Protein AF-0000000080633626 (afdb_homodimer)

Secondary structure (DSSP, 8-state):
--SSHHHHHHHHHHHHHHHHHHHTSS-TTPBPPPHHHHHHHHT--HHHHHHHHHHHHHTTSEEEETTTEEEE--------EEEEGGGHHHHHHHHHHHSEEEEEEEEEEPPPHHHHHHHTPPTT--EEEEEEEEEETTEEEEEEEEEEEHHHHTTS-HHHHTTS-HHHHHHHTTPPP-EEEEEEEEEE--HHHHHHTT--TT-EEEEEEEEEE-TTS-EEEEEEEEE-TTTEEEEEEEEEESSTT--EEEE-------------/--SSHHHHHHHHHHHHHHHHHHHTSS-TTPBPPPHHHHHHHHT--HHHHHHHHHHHHHTTSEEEETTTEEEE--------EEEEGGGHHHHHHHHHHHSEEEEEEEEEEPPPHHHHHHHTPPTT--EEEEEEEEEETTEEEEEEEEEEEHHHHTTS-HHHHTTS-HHHHHHHTTPPP-EEEEEEEEEE--HHHHHHTT--TT-EEEEEEEEEE-TTS-EEEEEEEEE-TTTEEEEEEEEEESSTT--EEEE-------------

Sequence (528 aa):
MKSSVEPLKARRIYLLLRDRIVAGDLPPGGRLPGEPALAAEHAVSRVTVRRALDLLEKEGLVQRKAGSGTFVHDSRAVRPIVADLSNVLSHLIDMGRSTDVKLLSFGYVAPPEAIAESLGLKPGERVQRSVRVRLIDGEPFSYLTTHVPEWLGLTYSEAELAARPLLELIERSGVKTERATQAINATLAGPEPAAALDLEIGSPLLTLTRIVHDPSGRGVEHLHALYRPDRYSFHMDLVRIGDDGERRWSPALGRPRVPSKKGRMKSSVEPLKARRIYLLLRDRIVAGDLPPGGRLPGEPALAAEHAVSRVTVRRALDLLEKEGLVQRKAGSGTFVHDSRAVRPIVADLSNVLSHLIDMGRSTDVKLLSFGYVAPPEAIAESLGLKPGERVQRSVRVRLIDGEPFSYLTTHVPEWLGLTYSEAELAARPLLELIERSGVKTERATQAINATLAGPEPAAALDLEIGSPLLTLTRIVHDPSGRGVEHLHALYRPDRYSFHMDLVRIGDDGERRWSPALGRPRVPSKKGR

Structure (mmCIF, N/CA/C/O backbone):
data_AF-0000000080633626-model_v1
#
loop_
_entity.id
_entity.type
_entity.pdbx_description
1 polymer 'Transcriptional regulator, GntR HTH family'
#
loop_
_atom_site.group_PDB
_atom_site.id
_atom_site.type_symbol
_atom_site.label_atom_id
_atom_site.label_alt_id
_atom_site.label_comp_id
_atom_site.label_asym_id
_atom_site.label_entity_id
_atom_site.label_seq_id
_atom_site.pdbx_PDB_ins_code
_atom_site.Cartn_x
_atom_site.Cartn_y
_atom_site.Cartn_z
_atom_site.occupancy
_atom_site.B_iso_or_equiv
_atom_site.auth_seq_id
_atom_site.auth_comp_id
_atom_site.auth_asym_id
_atom_site.auth_atom_id
_atom_site.pdbx_PDB_model_num
ATOM 1 N N . MET A 1 1 ? 39.344 -0.786 -2.115 1 27.62 1 MET A N 1
ATOM 2 C CA . MET A 1 1 ? 38.469 0.26 -2.645 1 27.62 1 MET A CA 1
ATOM 3 C C . MET A 1 1 ? 37.094 -0.304 -3 1 27.62 1 MET A C 1
ATOM 5 O O . MET A 1 1 ? 36.219 0.438 -3.416 1 27.62 1 MET A O 1
ATOM 9 N N . LYS A 1 2 ? 37 -1.654 -3.441 1 35.19 2 LYS A N 1
ATOM 10 C CA . LYS A 1 2 ? 36.156 -2.779 -3.82 1 35.19 2 LYS A CA 1
ATOM 11 C C . LYS A 1 2 ? 35.188 -3.16 -2.688 1 35.19 2 LYS A C 1
ATOM 13 O O . LYS A 1 2 ? 34.312 -4.004 -2.863 1 35.19 2 LYS A O 1
ATOM 18 N N . SER A 1 3 ? 35.438 -2.934 -1.514 1 41.06 3 SER A N 1
ATOM 19 C CA . SER A 1 3 ? 34.969 -3.371 -0.207 1 41.06 3 SER A CA 1
ATOM 20 C C . SER A 1 3 ? 33.656 -2.66 0.175 1 41.06 3 SER A C 1
ATOM 22 O O . SER A 1 3 ? 32.875 -3.189 0.95 1 41.06 3 SER A O 1
ATOM 24 N N . SER A 1 4 ? 33.531 -1.368 -0.207 1 44.03 4 SER A N 1
ATOM 25 C CA . SER A 1 4 ? 32.5 -0.453 0.315 1 44.03 4 SER A CA 1
ATOM 26 C C . SER A 1 4 ? 31.156 -0.707 -0.326 1 44.03 4 SER A C 1
ATOM 28 O O . SER A 1 4 ? 30.125 -0.27 0.194 1 44.03 4 SER A O 1
ATOM 30 N N . VAL A 1 5 ? 31.188 -1.24 -1.632 1 48.56 5 VAL A N 1
ATOM 31 C CA . VAL A 1 5 ? 29.984 -1.503 -2.412 1 48.56 5 VAL A CA 1
ATOM 32 C C . VAL A 1 5 ? 29.234 -2.695 -1.82 1 48.56 5 VAL A C 1
ATOM 34 O O . VAL A 1 5 ? 28.016 -2.779 -1.925 1 48.56 5 VAL A O 1
ATOM 37 N N . GLU A 1 6 ? 29.984 -3.516 -1.133 1 53.25 6 GLU A N 1
ATOM 38 C CA . GLU A 1 6 ? 29.484 -4.793 -0.644 1 53.25 6 GLU A CA 1
ATOM 39 C C . GLU A 1 6 ? 28.5 -4.594 0.498 1 53.25 6 GLU A C 1
ATOM 41 O O . GLU A 1 6 ? 27.438 -5.238 0.533 1 53.25 6 GLU A O 1
ATOM 46 N N . PRO A 1 7 ? 28.781 -3.611 1.333 1 56 7 PRO A N 1
ATOM 47 C CA . PRO A 1 7 ? 27.844 -3.471 2.453 1 56 7 PRO A CA 1
ATOM 48 C C . PRO A 1 7 ? 26.469 -2.982 2.014 1 56 7 PRO A C 1
ATOM 50 O O . PRO A 1 7 ? 25.453 -3.408 2.57 1 56 7 PRO A O 1
ATOM 53 N N . LEU A 1 8 ? 26.453 -2.207 0.925 1 61.12 8 LEU A N 1
ATOM 54 C CA . LEU A 1 8 ? 25.172 -1.662 0.507 1 61.12 8 LEU A CA 1
ATOM 55 C C . LEU A 1 8 ? 24.328 -2.729 -0.188 1 61.12 8 LEU A C 1
ATOM 57 O O . LEU A 1 8 ? 23.125 -2.809 0.029 1 61.12 8 LEU A O 1
ATOM 61 N N . LYS A 1 9 ? 25.062 -3.389 -1.085 1 75 9 LYS A N 1
ATOM 62 C CA . LYS A 1 9 ? 24.344 -4.504 -1.695 1 75 9 LYS A CA 1
ATOM 63 C C . LYS A 1 9 ? 23.828 -5.477 -0.635 1 75 9 LYS A C 1
ATOM 65 O O . LYS A 1 9 ? 22.703 -5.984 -0.742 1 75 9 LYS A O 1
ATOM 70 N N . ALA A 1 10 ? 24.609 -5.531 0.362 1 80.56 10 ALA A N 1
ATOM 71 C CA . ALA A 1 10 ? 24.219 -6.418 1.453 1 80.56 10 ALA A CA 1
ATOM 72 C C . ALA A 1 10 ? 22.984 -5.883 2.168 1 80.56 10 ALA A C 1
ATOM 74 O O . ALA A 1 10 ? 22.078 -6.648 2.506 1 80.56 10 ALA A O 1
ATOM 75 N N . ARG A 1 11 ? 23.031 -4.625 2.311 1 77.94 11 ARG A N 1
ATOM 76 C CA . ARG A 1 11 ? 21.891 -4.023 3.002 1 77.94 11 ARG A CA 1
ATOM 77 C C . ARG A 1 11 ? 20.609 -4.152 2.174 1 77.94 11 ARG A C 1
ATOM 79 O O . ARG A 1 11 ? 19.531 -4.395 2.721 1 77.94 11 ARG A O 1
ATOM 86 N N . ARG A 1 12 ? 20.797 -3.953 0.925 1 79.25 12 ARG A N 1
ATOM 87 C CA . ARG A 1 12 ? 19.656 -4.137 0.045 1 79.25 12 ARG A CA 1
ATOM 88 C C . ARG A 1 12 ? 19.109 -5.559 0.144 1 79.25 12 ARG A C 1
ATOM 90 O O . ARG A 1 12 ? 17.891 -5.762 0.269 1 79.25 12 ARG A O 1
ATOM 97 N N . ILE A 1 13 ? 19.953 -6.449 0.025 1 84.75 13 ILE A N 1
ATOM 98 C CA . ILE A 1 13 ? 19.547 -7.848 0.134 1 84.75 13 ILE A CA 1
ATOM 99 C C . ILE A 1 13 ? 18.938 -8.102 1.51 1 84.75 13 ILE A C 1
ATOM 101 O O . ILE A 1 13 ? 17.938 -8.805 1.627 1 84.75 13 ILE A O 1
ATOM 105 N N . TYR A 1 14 ? 19.594 -7.477 2.463 1 86.06 14 TYR A N 1
ATOM 106 C CA . TYR A 1 14 ? 19.062 -7.578 3.816 1 86.06 14 TYR A CA 1
ATOM 107 C C . TYR A 1 14 ? 17.609 -7.094 3.873 1 86.06 14 TYR A C 1
ATOM 109 O O . TYR A 1 14 ? 16.734 -7.801 4.371 1 86.06 14 TYR A O 1
ATOM 117 N N . LEU A 1 15 ? 17.406 -5.918 3.291 1 78.19 15 LEU A N 1
ATOM 118 C CA . LEU A 1 15 ? 16.062 -5.34 3.328 1 78.19 15 LEU A CA 1
ATOM 119 C C . LEU A 1 15 ? 15.078 -6.207 2.557 1 78.19 15 LEU A C 1
ATOM 121 O O . LEU A 1 15 ? 13.945 -6.402 2.994 1 78.19 15 LEU A O 1
ATOM 125 N N . LEU A 1 16 ? 15.508 -6.695 1.527 1 85.19 16 LEU A N 1
ATOM 126 C CA . LEU A 1 16 ? 14.648 -7.531 0.695 1 85.19 16 LEU A CA 1
ATOM 127 C C . LEU A 1 16 ? 14.273 -8.82 1.422 1 85.19 16 LEU A C 1
ATOM 129 O O . LEU A 1 16 ? 13.094 -9.188 1.471 1 85.19 16 LEU A O 1
ATOM 133 N N . LEU A 1 17 ? 15.195 -9.469 1.961 1 85.62 17 LEU A N 1
ATOM 134 C CA . LEU A 1 17 ? 14.945 -10.727 2.654 1 85.62 17 LEU A CA 1
ATOM 135 C C . LEU A 1 17 ? 14.133 -10.492 3.926 1 85.62 17 LEU A C 1
ATOM 137 O O . LEU A 1 17 ? 13.242 -11.273 4.25 1 85.62 17 LEU A O 1
ATOM 141 N N . ARG A 1 18 ? 14.484 -9.43 4.598 1 78.62 18 ARG A N 1
ATOM 142 C CA . ARG A 1 18 ? 13.711 -9.062 5.785 1 78.62 18 ARG A CA 1
ATOM 143 C C . ARG A 1 18 ? 12.242 -8.875 5.445 1 78.62 18 ARG A C 1
ATOM 145 O O . ARG A 1 18 ? 11.367 -9.391 6.145 1 78.62 18 ARG A O 1
ATOM 152 N N . ASP A 1 19 ? 12.07 -8.164 4.453 1 78.62 19 ASP A N 1
ATOM 153 C CA . ASP A 1 19 ? 10.711 -7.891 3.996 1 78.62 19 ASP A CA 1
ATOM 154 C C . ASP A 1 19 ? 9.961 -9.188 3.695 1 78.62 19 ASP A C 1
ATOM 156 O O . ASP A 1 19 ? 8.812 -9.359 4.105 1 78.62 19 ASP A O 1
ATOM 160 N N . ARG A 1 20 ? 10.586 -10.094 3.07 1 79 20 ARG A N 1
ATOM 161 C CA . ARG A 1 20 ? 9.969 -11.367 2.721 1 79 20 ARG A CA 1
ATOM 162 C C . ARG A 1 20 ? 9.672 -12.195 3.967 1 79 20 ARG A C 1
ATOM 164 O O . ARG A 1 20 ? 8.664 -12.898 4.023 1 79 20 ARG A O 1
ATOM 171 N N . ILE A 1 21 ? 10.461 -12.086 4.902 1 76.5 21 ILE A N 1
ATOM 172 C CA . ILE A 1 21 ? 10.273 -12.812 6.152 1 76.5 21 ILE A CA 1
ATOM 173 C C . ILE A 1 21 ? 9.102 -12.219 6.926 1 76.5 21 ILE A C 1
ATOM 175 O O . ILE A 1 21 ? 8.195 -12.945 7.348 1 76.5 21 ILE A O 1
ATOM 179 N N . VAL A 1 22 ? 9.125 -10.914 6.973 1 67.75 22 VAL A N 1
ATOM 180 C CA . VAL A 1 22 ? 8.125 -10.242 7.797 1 67.75 22 VAL A CA 1
ATOM 181 C C . VAL A 1 22 ? 6.758 -10.312 7.121 1 67.75 22 VAL A C 1
ATOM 183 O O . VAL A 1 22 ? 5.73 -10.438 7.793 1 67.75 22 VAL A O 1
ATOM 186 N N . ALA A 1 23 ? 6.836 -10.383 5.805 1 62.31 23 ALA A N 1
ATOM 187 C CA . ALA A 1 23 ? 5.602 -10.484 5.031 1 62.31 23 ALA A CA 1
ATOM 188 C C . ALA A 1 23 ? 5.078 -11.922 5.027 1 62.31 23 ALA A C 1
ATOM 190 O O . ALA A 1 23 ? 3.943 -12.172 4.613 1 62.31 23 ALA A O 1
ATOM 191 N N . GLY A 1 24 ? 5.871 -12.844 5.438 1 64.5 24 GLY A N 1
ATOM 192 C CA . GLY A 1 24 ? 5.457 -14.234 5.523 1 64.5 24 GLY A CA 1
ATOM 193 C C . GLY A 1 24 ? 5.789 -15.031 4.281 1 64.5 24 GLY A C 1
ATOM 194 O O . GLY A 1 24 ? 5.488 -16.234 4.203 1 64.5 24 GLY A O 1
ATOM 195 N N . ASP A 1 25 ? 6.348 -14.438 3.297 1 67.12 25 ASP A N 1
ATOM 196 C CA . ASP A 1 25 ? 6.75 -15.148 2.088 1 67.12 25 ASP A CA 1
ATOM 197 C C . ASP A 1 25 ? 7.785 -16.219 2.404 1 67.12 25 ASP A C 1
ATOM 199 O O . ASP A 1 25 ? 7.852 -17.25 1.724 1 67.12 25 ASP A O 1
ATOM 203 N N . LEU A 1 26 ? 8.609 -15.938 3.328 1 77 26 LEU A N 1
ATOM 204 C CA . LEU A 1 26 ? 9.531 -16.891 3.922 1 77 26 LEU A CA 1
ATOM 205 C C . LEU A 1 26 ? 9.07 -17.297 5.32 1 77 26 LEU A C 1
ATOM 207 O O . LEU A 1 26 ? 9.289 -16.562 6.285 1 77 26 LEU A O 1
ATOM 211 N N . PRO A 1 27 ? 8.367 -18.406 5.395 1 74.88 27 PRO A N 1
ATOM 212 C CA . PRO A 1 27 ? 7.695 -18.75 6.648 1 74.88 27 PRO A CA 1
ATOM 213 C C . PRO A 1 27 ? 8.672 -19.078 7.773 1 74.88 27 PRO A C 1
ATOM 215 O O . PRO A 1 27 ? 9.797 -19.5 7.508 1 74.88 27 PRO A O 1
ATOM 218 N N . PRO A 1 28 ? 8.094 -18.859 8.992 1 76.12 28 PRO A N 1
ATOM 219 C CA . PRO A 1 28 ? 8.914 -19.281 10.125 1 76.12 28 PRO A CA 1
ATOM 220 C C . PRO A 1 28 ? 9.352 -20.75 10.023 1 76.12 28 PRO A C 1
ATOM 222 O O . PRO A 1 28 ? 8.57 -21.594 9.594 1 76.12 28 PRO A O 1
ATOM 225 N N . GLY A 1 29 ? 10.594 -20.906 10.352 1 80.81 29 GLY A N 1
ATOM 226 C CA . GLY A 1 29 ? 11.141 -22.25 10.289 1 80.81 29 GLY A CA 1
ATOM 227 C C . GLY A 1 29 ? 11.578 -22.656 8.891 1 80.81 29 GLY A C 1
ATOM 228 O O . GLY A 1 29 ? 12.258 -23.672 8.719 1 80.81 29 GLY A O 1
ATOM 229 N N . GLY A 1 30 ? 11.195 -21.875 7.941 1 84.81 30 GLY A N 1
ATOM 230 C CA . GLY A 1 30 ? 11.547 -22.188 6.566 1 84.81 30 GLY A CA 1
ATOM 231 C C . GLY A 1 30 ? 13.023 -22 6.27 1 84.81 30 GLY A C 1
ATOM 232 O O . GLY A 1 30 ? 13.672 -21.125 6.852 1 84.81 30 GLY A O 1
ATOM 233 N N . ARG A 1 31 ? 13.539 -22.875 5.348 1 89.25 31 ARG A N 1
ATOM 234 C CA . ARG A 1 31 ? 14.938 -22.781 4.926 1 89.25 31 ARG A CA 1
ATOM 235 C C . ARG A 1 31 ? 15.094 -21.766 3.801 1 89.25 31 ARG A C 1
ATOM 237 O O . ARG A 1 31 ? 14.359 -21.797 2.814 1 89.25 31 ARG A O 1
ATOM 244 N N . LEU A 1 32 ? 15.984 -20.812 4.008 1 90.75 32 LEU A N 1
ATOM 245 C CA . LEU A 1 32 ? 16.328 -19.906 2.924 1 90.75 32 LEU A CA 1
ATOM 246 C C . LEU A 1 32 ? 17.156 -20.609 1.854 1 90.75 32 LEU A C 1
ATOM 248 O O . LEU A 1 32 ? 17.859 -21.562 2.148 1 90.75 32 LEU A O 1
ATOM 252 N N . PRO A 1 33 ? 17.078 -20.109 0.633 1 87.88 33 PRO A N 1
ATOM 253 C CA . PRO A 1 33 ? 18.062 -20.578 -0.347 1 87.88 33 PRO A CA 1
ATOM 254 C C . PRO A 1 33 ? 19.5 -20.391 0.126 1 87.88 33 PRO A C 1
ATOM 256 O O . PRO A 1 33 ? 19.797 -19.484 0.908 1 87.88 33 PRO A O 1
ATOM 259 N N . GLY A 1 34 ? 20.375 -21.344 -0.314 1 90.06 34 GLY A N 1
ATOM 260 C CA . GLY A 1 34 ? 21.766 -21.234 0.07 1 90.06 34 GLY A CA 1
ATOM 261 C C . GLY A 1 34 ? 22.438 -19.969 -0.425 1 90.06 34 GLY A C 1
ATOM 262 O O . GLY A 1 34 ? 21.891 -19.281 -1.299 1 90.06 34 GLY A O 1
ATOM 263 N N . GLU A 1 35 ? 23.547 -19.625 0.188 1 90.69 35 GLU A N 1
ATOM 264 C CA . GLU A 1 35 ? 24.266 -18.406 -0.144 1 90.69 35 GLU A CA 1
ATOM 265 C C . GLU A 1 35 ? 24.562 -18.328 -1.638 1 90.69 35 GLU A C 1
ATOM 267 O O . GLU A 1 35 ? 24.375 -17.281 -2.266 1 90.69 35 GLU A O 1
ATOM 272 N N . PRO A 1 36 ? 24.969 -19.469 -2.246 1 89.5 36 PRO A N 1
ATOM 273 C CA . PRO A 1 36 ? 25.234 -19.391 -3.686 1 89.5 36 PRO A CA 1
ATOM 274 C C . PRO A 1 36 ? 23.969 -19.078 -4.496 1 89.5 36 PRO A C 1
ATOM 276 O O . PRO A 1 36 ? 24.031 -18.328 -5.461 1 89.5 36 PRO A O 1
ATOM 279 N N . ALA A 1 37 ? 22.938 -19.672 -4.109 1 91.38 37 ALA A N 1
ATOM 280 C CA . ALA A 1 37 ? 21.672 -19.453 -4.816 1 91.38 37 ALA A CA 1
ATOM 281 C C . ALA A 1 37 ? 21.203 -18 -4.664 1 91.38 37 ALA A C 1
ATOM 283 O O . ALA A 1 37 ? 20.781 -17.375 -5.633 1 91.38 37 ALA A O 1
ATOM 284 N N . LEU A 1 38 ? 21.266 -17.422 -3.504 1 90.5 38 LEU A N 1
ATOM 285 C CA . LEU A 1 38 ? 20.891 -16.047 -3.244 1 90.5 38 LEU A CA 1
ATOM 286 C C . LEU A 1 38 ? 21.781 -15.078 -4.016 1 90.5 38 LEU A C 1
ATOM 288 O O . LEU A 1 38 ? 21.312 -14.062 -4.527 1 90.5 38 LEU A O 1
ATOM 292 N N . ALA A 1 39 ? 23.062 -15.438 -4.016 1 90.44 39 ALA A N 1
ATOM 293 C CA . ALA A 1 39 ? 24.016 -14.609 -4.75 1 90.44 39 ALA A CA 1
ATOM 294 C C . ALA A 1 39 ? 23.656 -14.547 -6.234 1 90.44 39 ALA A C 1
ATOM 296 O O . ALA A 1 39 ? 23.656 -13.469 -6.836 1 90.44 39 ALA A O 1
ATOM 297 N N . ALA A 1 40 ? 23.328 -15.688 -6.719 1 89.31 40 ALA A N 1
ATOM 298 C CA . ALA A 1 40 ? 22.938 -15.758 -8.125 1 89.31 40 ALA A CA 1
ATOM 299 C C . ALA A 1 40 ? 21.641 -15.008 -8.383 1 89.31 40 ALA A C 1
ATOM 301 O O . ALA A 1 40 ? 21.531 -14.242 -9.344 1 89.31 40 ALA A O 1
ATOM 302 N N . GLU A 1 41 ? 20.719 -15.203 -7.523 1 86.62 41 GLU A N 1
ATOM 303 C CA . GLU A 1 41 ? 19.406 -14.609 -7.652 1 86.62 41 GLU A CA 1
ATOM 304 C C . GLU A 1 41 ? 19.469 -13.086 -7.656 1 86.62 41 GLU A C 1
ATOM 306 O O . GLU A 1 41 ? 18.734 -12.422 -8.375 1 86.62 41 GLU A O 1
ATOM 311 N N . HIS A 1 42 ? 20.391 -12.562 -6.891 1 86.19 42 HIS A N 1
ATOM 312 C CA . HIS A 1 42 ? 20.438 -11.117 -6.691 1 86.19 42 HIS A CA 1
ATOM 313 C C . HIS A 1 42 ? 21.641 -10.5 -7.395 1 86.19 42 HIS A C 1
ATOM 315 O O . HIS A 1 42 ? 21.922 -9.312 -7.223 1 86.19 42 HIS A O 1
ATOM 321 N N . ALA A 1 43 ? 22.359 -11.312 -8.086 1 83.31 43 ALA A N 1
ATOM 322 C CA . ALA A 1 43 ? 23.516 -10.883 -8.859 1 83.31 43 ALA A CA 1
ATOM 323 C C . ALA A 1 43 ? 24.516 -10.141 -7.977 1 83.31 43 ALA A C 1
ATOM 325 O O . ALA A 1 43 ? 24.969 -9.047 -8.32 1 83.31 43 ALA A O 1
ATOM 326 N N . VAL A 1 44 ? 24.828 -10.766 -6.863 1 86.5 44 VAL A N 1
ATOM 327 C CA . VAL A 1 44 ? 25.828 -10.227 -5.949 1 86.5 44 VAL A CA 1
ATOM 328 C C . VAL A 1 44 ? 26.781 -11.328 -5.523 1 86.5 44 VAL A C 1
ATOM 330 O O . VAL A 1 44 ? 26.609 -12.492 -5.883 1 86.5 44 VAL A O 1
ATOM 333 N N . SER A 1 45 ? 27.812 -10.938 -4.836 1 87.62 45 SER A N 1
ATOM 334 C CA . SER A 1 45 ? 28.797 -11.906 -4.367 1 87.62 45 SER A CA 1
ATOM 335 C C . SER A 1 45 ? 28.297 -12.664 -3.146 1 87.62 45 SER A C 1
ATOM 337 O O . SER A 1 45 ? 27.391 -12.203 -2.453 1 87.62 45 SER A O 1
ATOM 339 N N . ARG A 1 46 ? 28.859 -13.844 -2.949 1 90.06 46 ARG A N 1
ATOM 340 C CA . ARG A 1 46 ? 28.531 -14.625 -1.757 1 90.06 46 ARG A CA 1
ATOM 341 C C . ARG A 1 46 ? 28.859 -13.844 -0.489 1 90.06 46 ARG A C 1
ATOM 343 O O . ARG A 1 46 ? 28.172 -13.961 0.518 1 90.06 46 ARG A O 1
ATOM 350 N N . VAL A 1 47 ? 29.859 -13.07 -0.534 1 89.06 47 VAL A N 1
ATOM 351 C CA . VAL A 1 47 ? 30.25 -12.258 0.614 1 89.06 47 VAL A CA 1
ATOM 352 C C . VAL A 1 47 ? 29.156 -11.25 0.928 1 89.06 47 VAL A C 1
ATOM 354 O O . VAL A 1 47 ? 28.812 -11.023 2.096 1 89.06 47 VAL A O 1
ATOM 357 N N . THR A 1 48 ? 28.594 -10.672 -0.087 1 87.12 48 THR A N 1
ATOM 358 C CA . THR A 1 48 ? 27.5 -9.719 0.056 1 87.12 48 THR A CA 1
ATOM 359 C C . THR A 1 48 ? 26.281 -10.383 0.687 1 87.12 48 THR A C 1
ATOM 361 O O . THR A 1 48 ? 25.672 -9.828 1.597 1 87.12 48 THR A O 1
ATOM 364 N N . VAL A 1 49 ? 25.984 -11.555 0.179 1 91.38 49 VAL A N 1
ATOM 365 C CA . VAL A 1 49 ? 24.859 -12.305 0.728 1 91.38 49 VAL A CA 1
ATOM 366 C C . VAL A 1 49 ? 25.141 -12.641 2.193 1 91.38 49 VAL A C 1
ATOM 368 O O . VAL A 1 49 ? 24.25 -12.492 3.043 1 91.38 49 VAL A O 1
ATOM 371 N N . ARG A 1 50 ? 26.328 -13.078 2.49 1 89.94 50 ARG A N 1
ATOM 372 C CA . ARG A 1 50 ? 26.688 -13.445 3.854 1 89.94 50 ARG A CA 1
ATOM 373 C C . ARG A 1 50 ? 26.531 -12.258 4.805 1 89.94 50 ARG A C 1
ATOM 375 O O . ARG A 1 50 ? 26.016 -12.414 5.914 1 89.94 50 ARG A O 1
ATOM 382 N N . ARG A 1 51 ? 26.891 -11.156 4.359 1 89 51 ARG A N 1
ATOM 383 C CA . ARG A 1 51 ? 26.75 -9.953 5.176 1 89 51 ARG A CA 1
ATOM 384 C C . ARG A 1 51 ? 25.266 -9.641 5.43 1 89 51 ARG A C 1
ATOM 386 O O . ARG A 1 51 ? 24.906 -9.242 6.535 1 89 51 ARG A O 1
ATOM 393 N N . ALA A 1 52 ? 24.516 -9.781 4.422 1 90.5 52 ALA A N 1
ATOM 394 C CA . ALA A 1 52 ? 23.078 -9.586 4.578 1 90.5 52 ALA A CA 1
ATOM 395 C C . ALA A 1 52 ? 22.484 -10.57 5.59 1 90.5 52 ALA A C 1
ATOM 397 O O . ALA A 1 52 ? 21.672 -10.188 6.438 1 90.5 52 ALA A O 1
ATOM 398 N N . LEU A 1 53 ? 22.922 -11.781 5.477 1 91.44 53 LEU A N 1
ATOM 399 C CA . LEU A 1 53 ? 22.422 -12.812 6.379 1 91.44 53 LEU A CA 1
ATOM 400 C C . LEU A 1 53 ? 22.891 -12.562 7.805 1 91.44 53 LEU A C 1
ATOM 402 O O . LEU A 1 53 ? 22.172 -12.852 8.766 1 91.44 53 LEU A O 1
ATOM 406 N N . ASP A 1 54 ? 24.047 -11.977 7.914 1 89.62 54 ASP A N 1
ATOM 407 C CA . ASP A 1 54 ? 24.547 -11.586 9.227 1 89.62 54 ASP A CA 1
ATOM 408 C C . ASP A 1 54 ? 23.641 -10.547 9.875 1 89.62 54 ASP A C 1
ATOM 410 O O . ASP A 1 54 ? 23.328 -10.641 11.07 1 89.62 54 ASP A O 1
ATOM 414 N N . LEU A 1 55 ? 23.312 -9.656 9.07 1 86.25 55 LEU A N 1
ATOM 415 C CA . LEU A 1 55 ? 22.422 -8.609 9.578 1 86.25 55 LEU A CA 1
ATOM 416 C C . LEU A 1 55 ? 21.094 -9.195 10.016 1 86.25 55 LEU A C 1
ATOM 418 O O . LEU A 1 55 ? 20.562 -8.836 11.07 1 86.25 55 LEU A O 1
ATOM 422 N N . LEU A 1 56 ? 20.547 -10.109 9.219 1 88.69 56 LEU A N 1
ATOM 423 C CA . LEU A 1 56 ? 19.281 -10.773 9.547 1 88.69 56 LEU A CA 1
ATOM 424 C C . LEU A 1 56 ? 19.422 -11.578 10.836 1 88.69 56 LEU A C 1
ATOM 426 O O . LEU A 1 56 ? 18.5 -11.602 11.656 1 88.69 56 LEU A O 1
ATOM 430 N N . GLU A 1 57 ? 20.547 -12.188 10.969 1 88.19 57 GLU A N 1
ATOM 431 C CA . GLU A 1 57 ? 20.781 -13 12.164 1 88.19 57 GLU A CA 1
ATOM 432 C C . GLU A 1 57 ? 20.922 -12.125 13.406 1 88.19 57 GLU A C 1
ATOM 434 O O . GLU A 1 57 ? 20.391 -12.453 14.469 1 88.19 57 GLU A O 1
ATOM 439 N N . LYS A 1 58 ? 21.562 -11.086 13.234 1 83 58 LYS A N 1
ATOM 440 C CA . LYS A 1 58 ? 21.734 -10.141 14.336 1 83 58 LYS A CA 1
ATOM 441 C C . LYS A 1 58 ? 20.375 -9.617 14.812 1 83 58 LYS A C 1
ATOM 443 O O . LYS A 1 58 ? 20.188 -9.375 16.016 1 83 58 LYS A O 1
ATOM 448 N N . GLU A 1 59 ? 19.547 -9.5 13.898 1 80.56 59 GLU A N 1
ATOM 449 C CA . GLU A 1 59 ? 18.219 -9.008 14.242 1 80.56 59 GLU A CA 1
ATOM 450 C C . GLU A 1 59 ? 17.328 -10.141 14.766 1 80.56 59 GLU A C 1
ATOM 452 O O . GLU A 1 59 ? 16.172 -9.914 15.125 1 80.56 59 GLU A O 1
ATOM 457 N N . GLY A 1 60 ? 17.812 -11.289 14.688 1 80.06 60 GLY A N 1
ATOM 458 C CA . GLY A 1 60 ? 17.094 -12.438 15.203 1 80.06 60 GLY A CA 1
ATOM 459 C C . GLY A 1 60 ? 16.047 -12.969 14.227 1 80.06 60 GLY A C 1
ATOM 460 O O . GLY A 1 60 ? 15.102 -13.641 14.633 1 80.06 60 GLY A O 1
ATOM 461 N N . LEU A 1 61 ? 16.172 -12.648 12.969 1 83.94 61 LEU A N 1
ATOM 462 C CA . LEU A 1 61 ? 15.172 -13.055 11.992 1 83.94 61 LEU A CA 1
ATOM 463 C C . LEU A 1 61 ? 15.516 -14.406 11.391 1 83.94 61 LEU A C 1
ATOM 465 O O . LEU A 1 61 ? 14.625 -15.125 10.922 1 83.94 61 LEU A O 1
ATOM 469 N N . VAL A 1 62 ? 16.844 -14.695 11.375 1 90.75 62 VAL A N 1
ATOM 470 C CA . VAL A 1 62 ? 17.25 -15.992 10.844 1 90.75 62 VAL A CA 1
ATOM 471 C C . VAL A 1 62 ? 18.281 -16.625 11.766 1 90.75 62 VAL A C 1
ATOM 473 O O . VAL A 1 62 ? 18.844 -15.961 12.633 1 90.75 62 VAL A O 1
ATOM 476 N N . GLN A 1 63 ? 18.391 -17.922 11.648 1 89.5 63 GLN A N 1
ATOM 477 C CA . GLN A 1 63 ? 19.438 -18.688 12.328 1 89.5 63 GLN A CA 1
ATOM 478 C C . GLN A 1 63 ? 20.266 -19.5 11.328 1 89.5 63 GLN A C 1
ATOM 480 O O . GLN A 1 63 ? 19.703 -20.234 10.5 1 89.5 63 GLN A O 1
ATOM 485 N N . ARG A 1 64 ? 21.562 -19.281 11.516 1 89.06 64 ARG A N 1
ATOM 486 C CA . ARG A 1 64 ? 22.469 -20.062 10.68 1 89.06 64 ARG A CA 1
ATOM 487 C C . ARG A 1 64 ? 22.906 -21.328 11.383 1 89.06 64 ARG A C 1
ATOM 489 O O . ARG A 1 64 ? 23.375 -21.281 12.523 1 89.06 64 ARG A O 1
ATOM 496 N N . LYS A 1 65 ? 22.641 -22.422 10.727 1 86.5 65 LYS A N 1
ATOM 497 C CA . LYS A 1 65 ? 23.094 -23.719 11.258 1 86.5 65 LYS A CA 1
ATOM 498 C C . LYS A 1 65 ? 24.188 -24.312 10.383 1 86.5 65 LYS A C 1
ATOM 500 O O . LYS A 1 65 ? 23.938 -24.625 9.211 1 86.5 65 LYS A O 1
ATOM 505 N N . ALA A 1 66 ? 25.344 -24.469 11 1 83 66 ALA A N 1
ATOM 506 C CA . ALA A 1 66 ? 26.5 -25.016 10.281 1 83 66 ALA A CA 1
ATOM 507 C C . ALA A 1 66 ? 26.141 -26.344 9.602 1 83 66 ALA A C 1
ATOM 509 O O . ALA A 1 66 ? 25.594 -27.25 10.242 1 83 66 ALA A O 1
ATOM 510 N N . GLY A 1 67 ? 26.375 -26.344 8.352 1 84.75 67 GLY A N 1
ATOM 511 C CA . GLY A 1 67 ? 26.188 -27.578 7.605 1 84.75 67 GLY A CA 1
ATOM 512 C C . GLY A 1 67 ? 24.734 -27.797 7.199 1 84.75 67 GLY A C 1
ATOM 513 O O . GLY A 1 67 ? 24.438 -28.688 6.398 1 84.75 67 GLY A O 1
ATOM 514 N N . SER A 1 68 ? 23.766 -27.062 7.742 1 87.06 68 SER A N 1
ATOM 515 C CA . SER A 1 68 ? 22.359 -27.312 7.484 1 87.06 68 SER A CA 1
ATOM 516 C C . SER A 1 68 ? 21.734 -26.188 6.664 1 87.06 68 SER A C 1
ATOM 518 O O . SER A 1 68 ? 20.891 -26.422 5.797 1 87.06 68 SER A O 1
ATOM 520 N N . GLY A 1 69 ? 22.219 -24.953 6.922 1 91.44 69 GLY A N 1
ATOM 521 C CA . GLY A 1 69 ? 21.688 -23.844 6.164 1 91.44 69 GLY A CA 1
ATOM 522 C C . GLY A 1 69 ? 21.156 -22.719 7.039 1 91.44 69 GLY A C 1
ATOM 523 O O . GLY A 1 69 ? 21.5 -22.641 8.227 1 91.44 69 GLY A O 1
ATOM 524 N N . THR A 1 70 ? 20.531 -21.734 6.465 1 91.81 70 THR A N 1
ATOM 525 C CA . THR A 1 70 ? 19.953 -20.594 7.152 1 91.81 70 THR A CA 1
ATOM 526 C C . THR A 1 70 ? 18.438 -20.719 7.242 1 91.81 70 THR A C 1
ATOM 528 O O . THR A 1 70 ? 17.766 -20.984 6.238 1 91.81 70 THR A O 1
ATOM 531 N N . PHE A 1 71 ? 17.891 -20.562 8.461 1 91 71 PHE A N 1
ATOM 532 C CA . PHE A 1 71 ? 16.453 -20.766 8.688 1 91 71 PHE A CA 1
ATOM 533 C C . PHE A 1 71 ? 15.82 -19.516 9.281 1 91 71 PHE A C 1
ATOM 535 O O . PHE A 1 71 ? 16.422 -18.828 10.102 1 91 71 PHE A O 1
ATOM 542 N N . VAL A 1 72 ? 14.586 -19.25 8.75 1 88.5 72 VAL A N 1
ATOM 543 C CA . VAL A 1 72 ? 13.828 -18.156 9.344 1 88.5 72 VAL A CA 1
ATOM 544 C C . VAL A 1 72 ? 13.453 -18.516 10.781 1 88.5 72 VAL A C 1
ATOM 546 O O . VAL A 1 72 ? 13.008 -19.625 11.055 1 88.5 72 VAL A O 1
ATOM 549 N N . HIS A 1 73 ? 13.68 -17.531 11.695 1 81.62 73 HIS A N 1
ATOM 550 C CA . HIS A 1 73 ? 13.344 -17.781 13.094 1 81.62 73 HIS A CA 1
ATOM 551 C C . HIS A 1 73 ? 11.844 -17.969 13.273 1 81.62 73 HIS A C 1
ATOM 553 O O . HIS A 1 73 ? 11.047 -17.328 12.586 1 81.62 73 HIS A O 1
ATOM 559 N N . ASP A 1 74 ? 11.492 -18.938 14.086 1 64.19 74 ASP A N 1
ATOM 560 C CA . ASP A 1 74 ? 10.102 -19.25 14.398 1 64.19 74 ASP A CA 1
ATOM 561 C C . ASP A 1 74 ? 9.43 -18.078 15.117 1 64.19 74 ASP A C 1
ATOM 563 O O . ASP A 1 74 ? 8.281 -18.188 15.539 1 64.19 74 ASP A O 1
ATOM 567 N N . SER A 1 75 ? 10.133 -17.125 15.219 1 53.88 75 SER A N 1
ATOM 568 C CA . SER A 1 75 ? 9.484 -16.094 16.031 1 53.88 75 SER A CA 1
ATOM 569 C C . SER A 1 75 ? 8.148 -15.68 15.43 1 53.88 75 SER A C 1
ATOM 571 O O . SER A 1 75 ? 7.945 -15.789 14.219 1 53.88 75 SER A O 1
ATOM 573 N N . ARG A 1 76 ? 7.113 -15.625 16.312 1 44.53 76 ARG A N 1
ATOM 574 C CA . ARG A 1 76 ? 5.73 -15.273 16 1 44.53 76 ARG A CA 1
ATOM 575 C C . ARG A 1 76 ? 5.664 -14.047 15.094 1 44.53 76 ARG A C 1
ATOM 577 O O . ARG A 1 76 ? 6.086 -12.961 15.484 1 44.53 76 ARG A O 1
ATOM 584 N N . ALA A 1 77 ? 5.934 -14.328 13.875 1 46 77 ALA A N 1
ATOM 585 C CA . ALA A 1 77 ? 5.648 -13.211 12.984 1 46 77 ALA A CA 1
ATOM 586 C C . ALA A 1 77 ? 4.504 -12.359 13.523 1 46 77 ALA A C 1
ATOM 588 O O . ALA A 1 77 ? 3.455 -12.891 13.906 1 46 77 ALA A O 1
ATOM 589 N N . VAL A 1 78 ? 4.773 -11.289 14.195 1 43.25 78 VAL A N 1
ATOM 590 C CA . VAL A 1 78 ? 3.695 -10.391 14.578 1 43.25 78 VAL A CA 1
ATOM 591 C C . VAL A 1 78 ? 2.75 -10.18 13.391 1 43.25 78 VAL A C 1
ATOM 593 O O . VAL A 1 78 ? 3.193 -9.875 12.281 1 43.25 78 VAL A O 1
ATOM 596 N N . ARG A 1 79 ? 1.672 -10.805 13.453 1 51.28 79 ARG A N 1
ATOM 597 C CA . ARG A 1 79 ? 0.657 -10.57 12.43 1 51.28 79 ARG A CA 1
ATOM 598 C C . ARG A 1 79 ? 0.252 -9.102 12.383 1 51.28 79 ARG A C 1
ATOM 600 O O . ARG A 1 79 ? -0.038 -8.5 13.422 1 51.28 79 ARG A O 1
ATOM 607 N N . PRO A 1 80 ? 0.561 -8.555 11.281 1 50.38 80 PRO A N 1
ATOM 608 C CA . PRO A 1 80 ? 0.126 -7.16 11.195 1 50.38 80 PRO A CA 1
ATOM 609 C C . PRO A 1 80 ? -1.312 -6.957 11.672 1 50.38 80 PRO A C 1
ATOM 611 O O . PRO A 1 80 ? -2.129 -7.879 11.586 1 50.38 80 PRO A O 1
ATOM 614 N N . ILE A 1 81 ? -1.57 -5.875 12.43 1 46.06 81 ILE A N 1
ATOM 615 C CA . ILE A 1 81 ? -2.943 -5.465 12.703 1 46.06 81 ILE A CA 1
ATOM 616 C C . ILE A 1 81 ? -3.695 -5.262 11.391 1 46.06 81 ILE A C 1
ATOM 618 O O . ILE A 1 81 ? -3.219 -4.559 10.5 1 46.06 81 ILE A O 1
ATOM 622 N N . VAL A 1 82 ? -4.715 -6.035 11.172 1 46.31 82 VAL A N 1
ATOM 623 C CA . VAL A 1 82 ? -5.555 -6 9.984 1 46.31 82 VAL A CA 1
ATOM 624 C C . VAL A 1 82 ? -6.648 -4.949 10.148 1 46.31 82 VAL A C 1
ATOM 626 O O . VAL A 1 82 ? -7.461 -5.031 11.078 1 46.31 82 VAL A O 1
ATOM 629 N N . ALA A 1 83 ? -6.469 -3.867 9.5 1 49 83 ALA A N 1
ATOM 630 C CA . ALA A 1 83 ? -7.547 -2.881 9.5 1 49 83 ALA A CA 1
ATOM 631 C C . ALA A 1 83 ? -8.594 -3.209 8.438 1 49 83 ALA A C 1
ATOM 633 O O . ALA A 1 83 ? -8.25 -3.49 7.285 1 49 83 ALA A O 1
ATOM 634 N N . ASP A 1 84 ? -9.781 -3.527 8.938 1 50.38 84 ASP A N 1
ATOM 635 C CA . ASP A 1 84 ? -10.906 -3.725 8.023 1 50.38 84 ASP A CA 1
ATOM 636 C C . ASP A 1 84 ? -11.273 -2.426 7.312 1 50.38 84 ASP A C 1
ATOM 638 O O . ASP A 1 84 ? -11.805 -1.501 7.93 1 50.38 84 ASP A O 1
ATOM 642 N N . LEU A 1 85 ? -10.836 -2.287 6.09 1 51.97 85 LEU A N 1
ATOM 643 C CA . LEU A 1 85 ? -11.133 -1.094 5.301 1 51.97 85 LEU A CA 1
ATOM 644 C C . LEU A 1 85 ? -12.633 -0.879 5.176 1 51.97 85 LEU A C 1
ATOM 646 O O . LEU A 1 85 ? -13.094 0.247 4.969 1 51.97 85 LEU A O 1
ATOM 650 N N . SER A 1 86 ? -13.43 -2.055 5.168 1 50.12 86 SER A N 1
ATOM 651 C CA . SER A 1 86 ? -14.875 -1.866 5.07 1 50.12 86 SER A CA 1
ATOM 652 C C . SER A 1 86 ? -15.398 -1.024 6.227 1 50.12 86 SER A C 1
ATOM 654 O O . SER A 1 86 ? -16.469 -0.41 6.117 1 50.12 86 SER A O 1
ATOM 656 N N . ASN A 1 87 ? -14.664 -1.187 7.27 1 48.62 87 ASN A N 1
ATOM 657 C CA . ASN A 1 87 ? -14.898 -0.317 8.414 1 48.62 87 ASN A CA 1
ATOM 658 C C . ASN A 1 87 ? -13.727 0.62 8.664 1 48.62 87 ASN A C 1
ATOM 660 O O . ASN A 1 87 ? -13.039 0.512 9.688 1 48.62 87 ASN A O 1
ATOM 664 N N . VAL A 1 88 ? -13.281 1.124 7.652 1 45.09 88 VAL A N 1
ATOM 665 C CA . VAL A 1 88 ? -12.031 1.873 7.566 1 45.09 88 VAL A CA 1
ATOM 666 C C . VAL A 1 88 ? -11.906 2.814 8.766 1 45.09 88 VAL A C 1
ATOM 668 O O . VAL A 1 88 ? -10.852 2.887 9.398 1 45.09 88 VAL A O 1
ATOM 671 N N . LEU A 1 89 ? -12.828 3.686 8.945 1 46.44 89 LEU A N 1
ATOM 672 C CA . LEU A 1 89 ? -12.711 4.734 9.953 1 46.44 89 LEU A CA 1
ATOM 673 C C . LEU A 1 89 ? -12.891 4.16 11.359 1 46.44 89 LEU A C 1
ATOM 675 O O . LEU A 1 89 ? -12.219 4.586 12.297 1 46.44 89 LEU A O 1
ATOM 679 N N . SER A 1 90 ? -13.953 3.215 11.508 1 48.28 90 SER A N 1
ATOM 680 C CA . SER A 1 90 ? -14 2.637 12.852 1 48.28 90 SER A CA 1
ATOM 681 C C . SER A 1 90 ? -12.625 2.152 13.289 1 48.28 90 SER A C 1
ATOM 683 O O . SER A 1 90 ? -12.25 2.295 14.453 1 48.28 90 SER A O 1
ATOM 685 N N . HIS A 1 91 ? -12.031 1.906 12.312 1 52.34 91 HIS A N 1
ATOM 686 C CA . HIS A 1 91 ? -10.688 1.405 12.586 1 52.34 91 HIS A CA 1
ATOM 687 C C . HIS A 1 91 ? -9.758 2.533 13.008 1 52.34 91 HIS A C 1
ATOM 689 O O . HIS A 1 91 ? -8.961 2.375 13.938 1 52.34 91 HIS A O 1
ATOM 695 N N . LEU A 1 92 ? -10.016 3.691 12.344 1 54 92 LEU A N 1
ATOM 696 C CA . LEU A 1 92 ? -9.125 4.781 12.734 1 54 92 LEU A CA 1
ATOM 697 C C . LEU A 1 92 ? -9.398 5.215 14.172 1 54 92 LEU A C 1
ATOM 699 O O . LEU A 1 92 ? -8.461 5.461 14.938 1 54 92 LEU A O 1
ATOM 703 N N . ILE A 1 93 ? -10.734 5.164 14.406 1 52.44 93 ILE A N 1
ATOM 704 C CA . ILE A 1 93 ? -11.102 5.535 15.773 1 52.44 93 ILE A CA 1
ATOM 705 C C . ILE A 1 93 ? -10.656 4.441 16.734 1 52.44 93 ILE A C 1
ATOM 707 O O . ILE A 1 93 ? -10.078 4.73 17.797 1 52.44 93 ILE A O 1
ATOM 711 N N . ASP A 1 94 ? -10.859 3.287 16.266 1 56.94 94 ASP A N 1
ATOM 712 C CA . ASP A 1 94 ? -10.477 2.174 17.125 1 56.94 94 ASP A CA 1
ATOM 713 C C . ASP A 1 94 ? -8.961 2.092 17.281 1 56.94 94 ASP A C 1
ATOM 715 O O . ASP A 1 94 ? -8.461 1.817 18.375 1 56.94 94 ASP A O 1
ATOM 719 N N . MET A 1 95 ? -8.352 2.416 16.234 1 59.38 95 MET A N 1
ATOM 720 C CA . MET A 1 95 ? -6.895 2.479 16.328 1 59.38 95 MET A CA 1
ATOM 721 C C . MET A 1 95 ? -6.461 3.564 17.312 1 59.38 95 MET A C 1
ATOM 723 O O . MET A 1 95 ? -5.543 3.359 18.109 1 59.38 95 MET A O 1
ATOM 727 N N . GLY A 1 96 ? -7.059 4.684 17.172 1 55.56 96 GLY A N 1
ATOM 728 C CA . GLY A 1 96 ? -6.738 5.789 18.062 1 55.56 96 GLY A CA 1
ATOM 729 C C . GLY A 1 96 ? -6.949 5.449 19.531 1 55.56 96 GLY A C 1
ATOM 730 O O . GLY A 1 96 ? -6.156 5.848 20.391 1 55.56 96 GLY A O 1
ATOM 731 N N . ARG A 1 97 ? -8 4.598 19.734 1 58.19 97 ARG A N 1
ATOM 732 C CA . ARG A 1 97 ? -8.336 4.301 21.125 1 58.19 97 ARG A CA 1
ATOM 733 C C . ARG A 1 97 ? -7.504 3.143 21.656 1 58.19 97 ARG A C 1
ATOM 735 O O . ARG A 1 97 ? -7.215 3.074 22.859 1 58.19 97 ARG A O 1
ATOM 742 N N . SER A 1 98 ? -7.082 2.434 20.781 1 70.75 98 SER A N 1
ATOM 743 C CA . SER A 1 98 ? -6.461 1.196 21.25 1 70.75 98 SER A CA 1
ATOM 744 C C . SER A 1 98 ? -4.945 1.245 21.078 1 70.75 98 SER A C 1
ATOM 746 O O . SER A 1 98 ? -4.258 0.255 21.344 1 70.75 98 SER A O 1
ATOM 748 N N . THR A 1 99 ? -4.535 2.469 20.703 1 81.44 99 THR A N 1
ATOM 749 C CA . THR A 1 99 ? -3.096 2.619 20.516 1 81.44 99 THR A CA 1
ATOM 750 C C . THR A 1 99 ? -2.584 3.855 21.25 1 81.44 99 THR A C 1
ATOM 752 O O . THR A 1 99 ? -3.365 4.734 21.625 1 81.44 99 THR A O 1
ATOM 755 N N . ASP A 1 100 ? -1.369 3.869 21.594 1 87.69 100 ASP A N 1
ATOM 756 C CA . ASP A 1 100 ? -0.735 5.055 22.156 1 87.69 100 ASP A CA 1
ATOM 757 C C . ASP A 1 100 ? -0.304 6.027 21.062 1 87.69 100 ASP A C 1
ATOM 759 O O . ASP A 1 100 ? -0.141 5.637 19.906 1 87.69 100 ASP A O 1
ATOM 763 N N . VAL A 1 101 ? -0.242 7.309 21.516 1 91.19 101 VAL A N 1
ATOM 764 C CA . VAL A 1 101 ? 0.145 8.328 20.547 1 91.19 101 VAL A CA 1
ATOM 765 C C . VAL A 1 101 ? 1.284 9.18 21.125 1 91.19 101 VAL A C 1
ATOM 767 O O . VAL A 1 101 ? 1.283 9.516 22.312 1 91.19 101 VAL A O 1
ATOM 770 N N . LYS A 1 102 ? 2.262 9.461 20.375 1 94.06 102 LYS A N 1
ATOM 771 C CA . LYS A 1 102 ? 3.32 10.422 20.656 1 94.06 102 LYS A CA 1
ATOM 772 C C . LYS A 1 102 ? 3.268 11.602 19.672 1 94.06 102 LYS A C 1
ATOM 774 O O . LYS A 1 102 ? 3.389 11.414 18.469 1 94.06 102 LYS A O 1
ATOM 779 N N . LEU A 1 103 ? 3.027 12.797 20.172 1 96.56 103 LEU A N 1
ATOM 780 C CA . LEU A 1 103 ? 3.033 14.008 19.359 1 96.56 103 LEU A CA 1
ATOM 781 C C . LEU A 1 103 ? 4.457 14.516 19.141 1 96.56 103 LEU A C 1
ATOM 783 O O . LEU A 1 103 ? 5.141 14.883 20.109 1 96.56 103 LEU A O 1
ATOM 787 N N . LEU A 1 104 ? 4.91 14.555 17.906 1 96.31 104 LEU A N 1
ATOM 788 C CA . LEU A 1 104 ? 6.285 14.938 17.594 1 96.31 104 LEU A CA 1
ATOM 789 C C . LEU A 1 104 ? 6.379 16.422 17.281 1 96.31 104 LEU A C 1
ATOM 791 O O . LEU A 1 104 ? 7.414 17.047 17.5 1 96.31 104 LEU A O 1
ATOM 795 N N . SER A 1 105 ? 5.352 16.953 16.656 1 96.31 105 SER A N 1
ATOM 796 C CA . SER A 1 105 ? 5.336 18.359 16.297 1 96.31 105 SER A CA 1
ATOM 797 C C . SER A 1 105 ? 3.91 18.906 16.266 1 96.31 105 SER A C 1
ATOM 799 O O . SER A 1 105 ? 2.957 18.172 16.031 1 96.31 105 SER A O 1
ATOM 801 N N . PHE A 1 106 ? 3.773 20.172 16.609 1 97.31 106 PHE A N 1
ATOM 802 C CA . PHE A 1 106 ? 2.537 20.953 16.609 1 97.31 106 PHE A CA 1
ATOM 803 C C . PHE A 1 106 ? 2.812 22.422 16.297 1 97.31 106 PHE A C 1
ATOM 805 O O . PHE A 1 106 ? 3.592 23.062 17 1 97.31 106 PHE A O 1
ATOM 812 N N . GLY A 1 107 ? 2.219 22.906 15.227 1 97.19 107 GLY A N 1
ATOM 813 C CA . GLY A 1 107 ? 2.447 24.297 14.898 1 97.19 107 GLY A CA 1
ATOM 814 C C . GLY A 1 107 ? 1.587 24.797 13.75 1 97.19 107 GLY A C 1
ATOM 815 O O . GLY A 1 107 ? 0.808 24.031 13.18 1 97.19 107 GLY A O 1
ATOM 816 N N . TYR A 1 108 ? 1.645 26.062 13.5 1 97.19 108 TYR A N 1
ATOM 817 C CA . TYR A 1 108 ? 0.917 26.703 12.414 1 97.19 108 TYR A CA 1
ATOM 818 C C . TYR A 1 108 ? 1.869 27.156 11.312 1 97.19 108 TYR A C 1
ATOM 820 O O . TYR A 1 108 ? 2.871 27.828 11.586 1 97.19 108 TYR A O 1
ATOM 828 N N . VAL A 1 109 ? 1.574 26.781 10.125 1 95.69 109 VAL A N 1
ATOM 829 C CA . VAL A 1 109 ? 2.488 27.047 9.023 1 95.69 109 VAL A CA 1
ATOM 830 C C . VAL A 1 109 ? 1.695 27.422 7.773 1 95.69 109 VAL A C 1
ATOM 832 O O . VAL A 1 109 ? 0.485 27.203 7.707 1 95.69 109 VAL A O 1
ATOM 835 N N . ALA A 1 110 ? 2.416 28.078 6.797 1 94 110 ALA A N 1
ATOM 836 C CA . ALA A 1 110 ? 1.865 28.188 5.449 1 94 110 ALA A CA 1
ATOM 837 C C . ALA A 1 110 ? 1.808 26.828 4.77 1 94 110 ALA A C 1
ATOM 839 O O . ALA A 1 110 ? 2.803 26.094 4.742 1 94 110 ALA A O 1
ATOM 840 N N . PRO A 1 111 ? 0.651 26.453 4.281 1 90.19 111 PRO A N 1
ATOM 841 C CA . PRO A 1 111 ? 0.565 25.125 3.668 1 90.19 111 PRO A CA 1
ATOM 842 C C . PRO A 1 111 ? 1.294 25.047 2.328 1 90.19 111 PRO A C 1
ATOM 844 O O . PRO A 1 111 ? 1.307 26.016 1.57 1 90.19 111 PRO A O 1
ATOM 847 N N . PRO A 1 112 ? 1.912 23.859 2.057 1 81.19 112 PRO A N 1
ATOM 848 C CA . PRO A 1 112 ? 2.299 23.641 0.663 1 81.19 112 PRO A CA 1
ATOM 849 C C . PRO A 1 112 ? 1.134 23.797 -0.308 1 81.19 112 PRO A C 1
ATOM 851 O O . PRO A 1 112 ? -0.025 23.625 0.075 1 81.19 112 PRO A O 1
ATOM 854 N N . GLU A 1 113 ? 1.41 24.109 -1.535 1 81.94 113 GLU A N 1
ATOM 855 C CA . GLU A 1 113 ? 0.393 24.422 -2.537 1 81.94 113 GLU A CA 1
ATOM 856 C C . GLU A 1 113 ? -0.583 23.25 -2.703 1 81.94 113 GLU A C 1
ATOM 858 O O . GLU A 1 113 ? -1.798 23.469 -2.752 1 81.94 113 GLU A O 1
ATOM 863 N N . ALA A 1 114 ? -0.042 22.062 -2.746 1 80.38 114 ALA A N 1
ATOM 864 C CA . ALA A 1 114 ? -0.886 20.891 -2.945 1 80.38 114 ALA A CA 1
ATOM 865 C C . ALA A 1 114 ? -1.877 20.719 -1.797 1 80.38 114 ALA A C 1
ATOM 867 O O . ALA A 1 114 ? -3.025 20.328 -2.012 1 80.38 114 ALA A O 1
ATOM 868 N N . ILE A 1 115 ? -1.445 21.062 -0.652 1 89.19 115 ILE A N 1
ATOM 869 C CA . ILE A 1 115 ? -2.301 20.953 0.524 1 89.19 115 ILE A CA 1
ATOM 870 C C . ILE A 1 115 ? -3.344 22.062 0.506 1 89.19 115 ILE A C 1
ATOM 872 O O . ILE A 1 115 ? -4.523 21.828 0.768 1 89.19 115 ILE A O 1
ATOM 876 N N . ALA A 1 116 ? -2.914 23.297 0.192 1 90.75 116 ALA A N 1
ATOM 877 C CA . ALA A 1 116 ? -3.842 24.422 0.106 1 90.75 116 ALA A CA 1
ATOM 878 C C . ALA A 1 116 ? -4.961 24.125 -0.893 1 90.75 116 ALA A C 1
ATOM 880 O O . ALA A 1 116 ? -6.129 24.406 -0.619 1 90.75 116 ALA A O 1
ATOM 881 N N . GLU A 1 117 ? -4.578 23.547 -1.983 1 87.06 117 GLU A N 1
ATOM 882 C CA . GLU A 1 117 ? -5.547 23.219 -3.02 1 87.06 117 GLU A CA 1
ATOM 883 C C . GLU A 1 117 ? -6.508 22.125 -2.543 1 87.06 117 GLU A C 1
ATOM 885 O O . GLU A 1 117 ? -7.723 22.25 -2.727 1 87.06 117 GLU A O 1
ATOM 890 N N . SER A 1 118 ? -6.008 21.125 -1.896 1 88.06 118 SER A N 1
ATOM 891 C CA . SER A 1 118 ? -6.82 20 -1.438 1 88.06 118 SER A CA 1
ATOM 892 C C . SER A 1 118 ? -7.824 20.438 -0.378 1 88.06 118 SER A C 1
ATOM 894 O O . SER A 1 118 ? -8.938 19.906 -0.316 1 88.06 118 SER A O 1
ATOM 896 N N . LEU A 1 119 ? -7.477 21.453 0.376 1 94.06 119 LEU A N 1
ATOM 897 C CA . LEU A 1 119 ? -8.328 21.906 1.469 1 94.06 119 LEU A CA 1
ATOM 898 C C . LEU A 1 119 ? -9.18 23.109 1.039 1 94.06 119 LEU A C 1
ATOM 900 O O . LEU A 1 119 ? -10.047 23.547 1.786 1 94.06 119 LEU A O 1
ATOM 904 N N . GLY A 1 120 ? -8.891 23.656 -0.132 1 93.25 120 GLY A N 1
ATOM 905 C CA . GLY A 1 120 ? -9.633 24.812 -0.619 1 93.25 120 GLY A CA 1
ATOM 906 C C . GLY A 1 120 ? -9.352 26.078 0.166 1 93.25 120 GLY A C 1
ATOM 907 O O . GLY A 1 120 ? -10.273 26.859 0.456 1 93.25 120 GLY A O 1
ATOM 908 N N . LEU A 1 121 ? -8.164 26.297 0.493 1 94.5 121 LEU A N 1
ATOM 909 C CA . LEU A 1 121 ? -7.793 27.438 1.308 1 94.5 121 LEU A CA 1
ATOM 910 C C . LEU A 1 121 ? -7.621 28.688 0.444 1 94.5 121 LEU A C 1
ATOM 912 O O . LEU A 1 121 ? -7.219 28.594 -0.718 1 94.5 121 LEU A O 1
ATOM 916 N N . LYS A 1 122 ? -7.902 29.781 1.026 1 93.44 122 LYS A N 1
ATOM 917 C CA . LYS A 1 122 ? -7.605 31.062 0.382 1 93.44 122 LYS A CA 1
ATOM 918 C C . LYS A 1 122 ? -6.121 31.391 0.48 1 93.44 122 LYS A C 1
ATOM 920 O O . LYS A 1 122 ? -5.43 30.906 1.374 1 93.44 122 LYS A O 1
ATOM 925 N N . PRO A 1 123 ? -5.719 32.219 -0.466 1 92.38 123 PRO A N 1
ATOM 926 C CA . PRO A 1 123 ? -4.32 32.625 -0.379 1 92.38 123 PRO A CA 1
ATOM 927 C C . PRO A 1 123 ? -3.973 33.25 0.971 1 92.38 123 PRO A C 1
ATOM 929 O O . PRO A 1 123 ? -4.742 34.062 1.497 1 92.38 123 PRO A O 1
ATOM 932 N N . GLY A 1 124 ? -2.9 32.812 1.534 1 93.06 124 GLY A N 1
ATOM 933 C CA . GLY A 1 124 ? -2.428 33.375 2.781 1 93.06 124 GLY A CA 1
ATOM 934 C C . GLY A 1 124 ? -2.941 32.656 4.008 1 93.06 124 GLY A C 1
ATOM 935 O O . GLY A 1 124 ? -2.445 32.875 5.117 1 93.06 124 GLY A O 1
ATOM 936 N N . GLU A 1 125 ? -3.936 31.812 3.889 1 95.25 125 GLU A N 1
ATOM 937 C CA . GLU A 1 125 ? -4.453 31.062 5.023 1 95.25 125 GLU A CA 1
ATOM 938 C C . GLU A 1 125 ? -3.439 30.031 5.508 1 95.25 125 GLU A C 1
ATOM 940 O O . GLU A 1 125 ? -2.787 29.359 4.695 1 95.25 125 GLU A O 1
ATOM 945 N N . ARG A 1 126 ? -3.363 29.938 6.852 1 97.06 126 ARG A N 1
ATOM 946 C CA . ARG A 1 126 ? -2.438 28.984 7.457 1 97.06 126 ARG A CA 1
ATOM 947 C C . ARG A 1 126 ? -3.148 27.688 7.828 1 97.06 126 ARG A C 1
ATOM 949 O O . ARG A 1 126 ? -4.379 27.609 7.762 1 97.06 126 ARG A O 1
ATOM 956 N N . VAL A 1 127 ? -2.32 26.672 8.109 1 97.25 127 VAL A N 1
ATOM 957 C CA . VAL A 1 127 ? -2.828 25.391 8.617 1 97.25 127 VAL A CA 1
ATOM 958 C C . VAL A 1 127 ? -2.135 25.047 9.93 1 97.25 127 VAL A C 1
ATOM 960 O O . VAL A 1 127 ? -1.004 25.469 10.172 1 97.25 127 VAL A O 1
ATOM 963 N N . GLN A 1 128 ? -2.895 24.375 10.75 1 98 128 GLN A N 1
ATOM 964 C CA . GLN A 1 128 ? -2.273 23.672 11.867 1 98 128 GLN A CA 1
ATOM 965 C C . GLN A 1 128 ? -1.664 22.359 11.414 1 98 128 GLN A C 1
ATOM 967 O O . GLN A 1 128 ? -2.373 21.469 10.922 1 98 128 GLN A O 1
ATOM 972 N N . ARG A 1 129 ? -0.376 22.203 11.453 1 97.19 129 ARG A N 1
ATOM 973 C CA . ARG A 1 129 ? 0.324 20.984 11.094 1 97.19 129 ARG A CA 1
ATOM 974 C C . ARG A 1 129 ? 0.769 20.219 12.336 1 97.19 129 ARG A C 1
ATOM 976 O O . ARG A 1 129 ? 1.279 20.812 13.281 1 97.19 129 ARG A O 1
ATOM 983 N N . SER A 1 130 ? 0.573 18.969 12.336 1 96.69 130 SER A N 1
ATOM 984 C CA . SER A 1 130 ? 1.074 18.109 13.406 1 96.69 130 SER A CA 1
ATOM 985 C C . SER A 1 130 ? 1.642 16.812 12.859 1 96.69 130 SER A C 1
ATOM 987 O O . SER A 1 130 ? 1.233 16.344 11.789 1 96.69 130 SER A O 1
ATOM 989 N N . VAL A 1 131 ? 2.609 16.297 13.531 1 95.81 131 VAL A N 1
ATOM 990 C CA . VAL A 1 131 ? 3.176 14.977 13.266 1 95.81 131 VAL A CA 1
ATOM 991 C C . VAL A 1 131 ? 3.041 14.094 14.508 1 95.81 131 VAL A C 1
ATOM 993 O O . VAL A 1 131 ? 3.439 14.5 15.602 1 95.81 131 VAL A O 1
ATOM 996 N N . ARG A 1 132 ? 2.418 12.969 14.328 1 95.12 132 ARG A N 1
ATOM 997 C CA . ARG A 1 132 ? 2.201 12.031 15.422 1 95.12 132 ARG A CA 1
ATOM 998 C C . ARG A 1 132 ? 2.688 10.633 15.047 1 95.12 132 ARG A C 1
ATOM 1000 O O . ARG A 1 132 ? 2.676 10.258 13.875 1 95.12 132 ARG A O 1
ATOM 1007 N N . VAL A 1 133 ? 3.156 9.922 16.047 1 94.81 133 VAL A N 1
ATOM 1008 C CA . VAL A 1 133 ? 3.514 8.508 15.922 1 94.81 133 VAL A CA 1
ATOM 1009 C C . VAL A 1 133 ? 2.611 7.664 16.812 1 94.81 133 VAL A C 1
ATOM 1011 O O . VAL A 1 133 ? 2.408 7.996 17.984 1 94.81 133 VAL A O 1
ATOM 1014 N N . ARG A 1 134 ? 2.043 6.695 16.25 1 91.69 134 ARG A N 1
ATOM 1015 C CA . ARG A 1 134 ? 1.22 5.801 17.062 1 91.69 134 ARG A CA 1
ATOM 1016 C C . ARG A 1 134 ? 1.97 4.512 17.375 1 91.69 134 ARG A C 1
ATOM 1018 O O . ARG A 1 134 ? 2.789 4.051 16.594 1 91.69 134 ARG A O 1
ATOM 1025 N N . LEU A 1 135 ? 1.635 4.023 18.547 1 89.62 135 LEU A N 1
ATOM 1026 C CA . LEU A 1 135 ? 2.324 2.836 19.047 1 89.62 135 LEU A CA 1
ATOM 1027 C C . LEU A 1 135 ? 1.325 1.768 19.469 1 89.62 135 LEU A C 1
ATOM 1029 O O . LEU A 1 135 ? 0.266 2.084 20.016 1 89.62 135 LEU A O 1
ATOM 1033 N N . ILE A 1 136 ? 1.646 0.538 19.188 1 82.19 136 ILE A N 1
ATOM 1034 C CA . ILE A 1 136 ? 0.967 -0.634 19.719 1 82.19 136 ILE A CA 1
ATOM 1035 C C . ILE A 1 136 ? 1.96 -1.487 20.516 1 82.19 136 ILE A C 1
ATOM 1037 O O . ILE A 1 136 ? 3.018 -1.854 20 1 82.19 136 ILE A O 1
ATOM 1041 N N . ASP A 1 137 ? 1.614 -1.738 21.766 1 80.19 137 ASP A N 1
ATOM 1042 C CA . ASP A 1 137 ? 2.486 -2.504 22.656 1 80.19 137 ASP A CA 1
ATOM 1043 C C . ASP A 1 137 ? 3.887 -1.897 22.703 1 80.19 137 ASP A C 1
ATOM 1045 O O . ASP A 1 137 ? 4.883 -2.615 22.609 1 80.19 137 ASP A O 1
ATOM 1049 N N . GLY A 1 138 ? 3.932 -0.633 22.609 1 87.81 138 GLY A N 1
ATOM 1050 C CA . GLY A 1 138 ? 5.18 0.092 22.797 1 87.81 138 GLY A CA 1
ATOM 1051 C C . GLY A 1 138 ? 5.996 0.209 21.516 1 87.81 138 GLY A C 1
ATOM 1052 O O . GLY A 1 138 ? 7.039 0.865 21.5 1 87.81 138 GLY A O 1
ATOM 1053 N N . GLU A 1 139 ? 5.535 -0.392 20.469 1 88.31 139 GLU A N 1
ATOM 1054 C CA . GLU A 1 139 ? 6.258 -0.345 19.203 1 88.31 139 GLU A CA 1
ATOM 1055 C C . GLU A 1 139 ? 5.551 0.561 18.203 1 88.31 139 GLU A C 1
ATOM 1057 O O . GLU A 1 139 ? 4.344 0.43 17.984 1 88.31 139 GLU A O 1
ATOM 1062 N N . PRO A 1 140 ? 6.312 1.454 17.609 1 94.19 140 PRO A N 1
ATOM 1063 C CA . PRO A 1 140 ? 5.691 2.342 16.641 1 94.19 140 PRO A CA 1
ATOM 1064 C C . PRO A 1 140 ? 5.23 1.604 15.375 1 94.19 140 PRO A C 1
ATOM 1066 O O . PRO A 1 140 ? 5.898 0.669 14.93 1 94.19 140 PRO A O 1
ATOM 1069 N N . PHE A 1 141 ? 4.059 2.094 14.82 1 89.94 141 PHE A N 1
ATOM 1070 C CA . PHE A 1 141 ? 3.613 1.411 13.609 1 89.94 141 PHE A CA 1
ATOM 1071 C C . PHE A 1 141 ? 3.076 2.408 12.594 1 89.94 141 PHE A C 1
ATOM 1073 O O . PHE A 1 141 ? 2.889 2.068 11.422 1 89.94 141 PHE A O 1
ATOM 1080 N N . SER A 1 142 ? 2.871 3.615 12.992 1 92.62 142 SER A N 1
ATOM 1081 C CA . SER A 1 142 ? 2.365 4.598 12.039 1 92.62 142 SER A CA 1
ATOM 1082 C C . SER A 1 142 ? 2.949 5.98 12.312 1 92.62 142 SER A C 1
ATOM 1084 O O . SER A 1 142 ? 3.238 6.324 13.461 1 92.62 142 SER A O 1
ATOM 1086 N N . TYR A 1 143 ? 3.227 6.723 11.305 1 94.06 143 TYR A N 1
ATOM 1087 C CA . TYR A 1 143 ? 3.688 8.102 11.258 1 94.06 143 TYR A CA 1
ATOM 1088 C C . TYR A 1 143 ? 2.688 8.992 10.523 1 94.06 143 TYR A C 1
ATOM 1090 O O . TYR A 1 143 ? 2.537 8.891 9.305 1 94.06 143 TYR A O 1
ATOM 1098 N N . LEU A 1 144 ? 2.025 9.914 11.273 1 93.25 144 LEU A N 1
ATOM 1099 C CA . LEU A 1 144 ? 0.892 10.664 10.75 1 93.25 144 LEU A CA 1
ATOM 1100 C C . LEU A 1 144 ? 1.234 12.148 10.625 1 93.25 144 LEU A C 1
ATOM 1102 O O . LEU A 1 144 ? 1.689 12.766 11.594 1 93.25 144 LEU A O 1
ATOM 1106 N N . THR A 1 145 ? 1.06 12.68 9.492 1 93.81 145 THR A N 1
ATOM 1107 C CA . THR A 1 145 ? 1.105 14.117 9.273 1 93.81 145 THR A CA 1
ATOM 1108 C C . THR A 1 145 ? -0.276 14.656 8.906 1 93.81 145 THR A C 1
ATOM 1110 O O . THR A 1 145 ? -0.891 14.195 7.941 1 93.81 145 THR A O 1
ATOM 1113 N N . THR A 1 146 ? -0.733 15.609 9.688 1 94.19 146 THR A N 1
ATOM 1114 C CA . THR A 1 146 ? -2.053 16.172 9.414 1 94.19 146 THR A CA 1
ATOM 1115 C C . THR A 1 146 ? -1.968 17.672 9.219 1 94.19 146 THR A C 1
ATOM 1117 O O . THR A 1 146 ? -1.131 18.344 9.836 1 94.19 146 THR A O 1
ATOM 1120 N N . HIS A 1 147 ? -2.768 18.219 8.375 1 96.19 147 HIS A N 1
ATOM 1121 C CA . HIS A 1 147 ? -3.016 19.641 8.156 1 96.19 147 HIS A CA 1
ATOM 1122 C C . HIS A 1 147 ? -4.492 19.969 8.344 1 96.19 147 HIS A C 1
ATOM 1124 O O . HIS A 1 147 ? -5.355 19.359 7.711 1 96.19 147 HIS A O 1
ATOM 1130 N N . VAL A 1 148 ? -4.723 20.906 9.203 1 97.12 148 VAL A N 1
ATOM 1131 C CA . VAL A 1 148 ? -6.062 21.391 9.523 1 97.12 148 VAL A CA 1
ATOM 1132 C C . VAL A 1 148 ? -6.117 22.906 9.352 1 97.12 148 VAL A C 1
ATOM 1134 O O . VAL A 1 148 ? -5.223 23.625 9.812 1 97.12 148 VAL A O 1
ATOM 1137 N N . PRO A 1 149 ? -7.18 23.391 8.648 1 97.56 149 PRO A N 1
ATOM 1138 C CA . PRO A 1 149 ? -7.27 24.859 8.57 1 97.56 149 PRO A CA 1
ATOM 1139 C C . PRO A 1 149 ? -7.125 25.531 9.93 1 97.56 149 PRO A C 1
ATOM 1141 O O . PRO A 1 149 ? -7.633 25.016 10.93 1 97.56 149 PRO A O 1
ATOM 1144 N N . GLU A 1 150 ? -6.461 26.656 9.906 1 97.44 150 GLU A N 1
ATOM 1145 C CA . GLU A 1 150 ? -6.129 27.328 11.156 1 97.44 150 GLU A CA 1
ATOM 1146 C C . GLU A 1 150 ? -7.379 27.609 11.992 1 97.44 150 GLU A C 1
ATOM 1148 O O . GLU A 1 150 ? -7.367 27.438 13.211 1 97.44 150 GLU A O 1
ATOM 1153 N N . TRP A 1 151 ? -8.398 28.094 11.367 1 95.44 151 TRP A N 1
ATOM 1154 C CA . TRP A 1 151 ? -9.617 28.406 12.102 1 95.44 151 TRP A CA 1
ATOM 1155 C C . TRP A 1 151 ? -10.109 27.203 12.891 1 95.44 151 TRP A C 1
ATOM 1157 O O . TRP A 1 151 ? -10.68 27.344 13.969 1 95.44 151 TRP A O 1
ATOM 1167 N N . LEU A 1 152 ? -9.922 26.031 12.43 1 96.44 152 LEU A N 1
ATOM 1168 C CA . LEU A 1 152 ? -10.305 24.797 13.102 1 96.44 152 LEU A CA 1
ATOM 1169 C C . LEU A 1 152 ? -9.227 24.359 14.086 1 96.44 152 LEU A C 1
ATOM 1171 O O . LEU A 1 152 ? -9.539 23.938 15.203 1 96.44 152 LEU A O 1
ATOM 1175 N N . GLY A 1 153 ? -7.984 24.5 13.703 1 96.88 153 GLY A N 1
ATOM 1176 C CA . GLY A 1 153 ? -6.863 24.141 14.562 1 96.88 153 GLY A CA 1
ATOM 1177 C C . GLY A 1 153 ? -6.859 24.906 15.875 1 96.88 153 GLY A C 1
ATOM 1178 O O . GLY A 1 153 ? -6.379 24.391 16.891 1 96.88 153 GLY A O 1
ATOM 1179 N N . LEU A 1 154 ? -7.414 26.062 15.828 1 97.12 154 LEU A N 1
ATOM 1180 C CA . LEU A 1 154 ? -7.426 26.922 17.016 1 97.12 154 LEU A CA 1
ATOM 1181 C C . LEU A 1 154 ? -8.43 26.406 18.031 1 97.12 154 LEU A C 1
ATOM 1183 O O . LEU A 1 154 ? -8.43 26.859 19.188 1 97.12 154 LEU A O 1
ATOM 1187 N N . THR A 1 155 ? -9.148 25.422 17.734 1 97 155 THR A N 1
ATOM 1188 C CA . THR A 1 155 ? -10.195 24.953 18.625 1 97 155 THR A CA 1
ATOM 1189 C C . THR A 1 155 ? -9.672 23.844 19.531 1 97 155 THR A C 1
ATOM 1191 O O . THR A 1 155 ? -10.406 23.328 20.391 1 97 155 THR A O 1
ATOM 1194 N N . TYR A 1 156 ? -8.547 23.359 19.391 1 97 156 TYR A N 1
ATOM 1195 C CA . TYR A 1 156 ? -7.953 22.359 20.281 1 97 156 TYR A CA 1
ATOM 1196 C C . TYR A 1 156 ? -6.504 22.688 20.594 1 97 156 TYR A C 1
ATOM 1198 O O . TYR A 1 156 ? -5.852 23.422 19.844 1 97 156 TYR A O 1
ATOM 1206 N N . SER A 1 157 ? -5.98 22.125 21.703 1 97 157 SER A N 1
ATOM 1207 C CA . SER A 1 157 ? -4.613 22.375 22.141 1 97 157 SER A CA 1
ATOM 1208 C C . SER A 1 157 ? -3.682 21.234 21.75 1 97 157 SER A C 1
ATOM 1210 O O . SER A 1 157 ? -4.137 20.172 21.359 1 97 157 SER A O 1
ATOM 1212 N N . GLU A 1 158 ? -2.416 21.594 21.828 1 97 158 GLU A N 1
ATOM 1213 C CA . GLU A 1 158 ? -1.386 20.578 21.641 1 97 158 GLU A CA 1
ATOM 1214 C C . GLU A 1 158 ? -1.594 19.391 22.578 1 97 158 GLU A C 1
ATOM 1216 O O . GLU A 1 158 ? -1.475 18.234 22.156 1 97 158 GLU A O 1
ATOM 1221 N N . ALA A 1 159 ? -1.937 19.672 23.812 1 96 159 ALA A N 1
ATOM 1222 C CA . ALA A 1 159 ? -2.156 18.625 24.812 1 96 159 ALA A CA 1
ATOM 1223 C C . ALA A 1 159 ? -3.352 17.75 24.453 1 96 159 ALA A C 1
ATOM 1225 O O . ALA A 1 159 ? -3.312 16.531 24.625 1 96 159 ALA A O 1
ATOM 1226 N N . GLU A 1 160 ? -4.367 18.328 23.953 1 94.62 160 GLU A N 1
ATOM 1227 C CA . GLU A 1 160 ? -5.555 17.578 23.562 1 94.62 160 GLU A CA 1
ATOM 1228 C C . GLU A 1 160 ? -5.254 16.656 22.375 1 94.62 160 GLU A C 1
ATOM 1230 O O . GLU A 1 160 ? -5.695 15.508 22.359 1 94.62 160 GLU A O 1
ATOM 1235 N N . LEU A 1 161 ? -4.48 17.172 21.406 1 94 161 LEU A N 1
ATOM 1236 C CA . LEU A 1 161 ? -4.156 16.375 20.234 1 94 161 LEU A CA 1
ATOM 1237 C C . LEU A 1 161 ? -3.252 15.211 20.594 1 94 161 LEU A C 1
ATOM 1239 O O . LEU A 1 161 ? -3.256 14.18 19.922 1 94 161 LEU A O 1
ATOM 1243 N N . ALA A 1 162 ? -2.492 15.352 21.719 1 92.06 162 ALA A N 1
ATOM 1244 C CA . ALA A 1 162 ? -1.611 14.289 22.188 1 92.06 162 ALA A CA 1
ATOM 1245 C C . ALA A 1 162 ? -2.402 13.203 22.906 1 92.06 162 ALA A C 1
ATOM 1247 O O . ALA A 1 162 ? -1.864 12.133 23.219 1 92.06 162 ALA A O 1
ATOM 1248 N N . ALA A 1 163 ? -3.684 13.453 23.109 1 87.31 163 ALA A N 1
ATOM 1249 C CA . ALA A 1 163 ? -4.418 12.531 23.953 1 87.31 163 ALA A CA 1
ATOM 1250 C C . ALA A 1 163 ? -5.676 12.016 23.266 1 87.31 163 ALA A C 1
ATOM 1252 O O . ALA A 1 163 ? -6.23 10.984 23.656 1 87.31 163 ALA A O 1
ATOM 1253 N N . ARG A 1 164 ? -6.125 12.75 22.234 1 84.81 164 ARG A N 1
ATOM 1254 C CA . ARG A 1 164 ? -7.398 12.406 21.594 1 84.81 164 ARG A CA 1
ATOM 1255 C C . ARG A 1 164 ? -7.254 12.305 20.078 1 84.81 164 ARG A C 1
ATOM 1257 O O . ARG A 1 164 ? -6.422 12.992 19.484 1 84.81 164 ARG A O 1
ATOM 1264 N N . PRO A 1 165 ? -8.164 11.469 19.5 1 86.06 165 PRO A N 1
ATOM 1265 C CA . PRO A 1 165 ? -8.18 11.43 18.031 1 86.06 165 PRO A CA 1
ATOM 1266 C C . PRO A 1 165 ? -8.57 12.773 17.406 1 86.06 165 PRO A C 1
ATOM 1268 O O . PRO A 1 165 ? -9.453 13.461 17.922 1 86.06 165 PRO A O 1
ATOM 1271 N N . LEU A 1 166 ? -7.91 13.133 16.406 1 90.62 166 LEU A N 1
ATOM 1272 C CA . LEU A 1 166 ? -8.133 14.422 15.766 1 90.62 166 LEU A CA 1
ATOM 1273 C C . LEU A 1 166 ? -9.578 14.562 15.312 1 90.62 166 LEU A C 1
ATOM 1275 O O . LEU A 1 166 ? -10.172 15.633 15.445 1 90.62 166 LEU A O 1
ATOM 1279 N N . LEU A 1 167 ? -10.164 13.508 14.789 1 86.75 167 LEU A N 1
ATOM 1280 C CA . LEU A 1 167 ? -11.539 13.562 14.312 1 86.75 167 LEU A CA 1
ATOM 1281 C C . LEU A 1 167 ? -12.484 13.984 15.43 1 86.75 167 LEU A C 1
ATOM 1283 O O . LEU A 1 167 ? -13.422 14.75 15.203 1 86.75 167 LEU A O 1
ATOM 1287 N N . GLU A 1 168 ? -12.266 13.445 16.562 1 84.69 168 GLU A N 1
ATOM 1288 C CA . GLU A 1 168 ? -13.078 13.828 17.719 1 84.69 168 GLU A CA 1
ATOM 1289 C C . GLU A 1 168 ? -12.938 15.312 18.031 1 84.69 168 GLU A C 1
ATOM 1291 O O . GLU A 1 168 ? -13.922 15.984 18.344 1 84.69 168 GLU A O 1
ATOM 1296 N N . LEU A 1 169 ? -11.742 15.812 18 1 91.25 169 LEU A N 1
ATOM 1297 C CA . LEU A 1 169 ? -11.484 17.219 18.266 1 91.25 169 LEU A CA 1
ATOM 1298 C C . LEU A 1 169 ? -12.164 18.109 17.219 1 91.25 169 LEU A C 1
ATOM 1300 O O . LEU A 1 169 ? -12.742 19.141 17.562 1 91.25 169 LEU A O 1
ATOM 1304 N N . ILE A 1 170 ? -12.148 17.688 16 1 91.94 170 ILE A N 1
ATOM 1305 C CA . ILE A 1 170 ? -12.789 18.422 14.922 1 91.94 170 ILE A CA 1
ATOM 1306 C C . ILE A 1 170 ? -14.297 18.469 15.141 1 91.94 170 ILE A C 1
ATOM 1308 O O . ILE A 1 170 ? -14.914 19.531 15.078 1 91.94 170 ILE A O 1
ATOM 1312 N N . GLU A 1 171 ? -14.859 17.391 15.453 1 87.19 171 GLU A N 1
ATOM 1313 C CA . GLU A 1 171 ? -16.312 17.312 15.594 1 87.19 171 GLU A CA 1
ATOM 1314 C C . GLU A 1 171 ? -16.781 18.047 16.844 1 87.19 171 GLU A C 1
ATOM 1316 O O . GLU A 1 171 ? -17.875 18.625 16.859 1 87.19 171 GLU A O 1
ATOM 1321 N N . ARG A 1 172 ? -15.961 18.047 17.875 1 90.12 172 ARG A N 1
ATOM 1322 C CA . ARG A 1 172 ? -16.266 18.797 19.094 1 90.12 172 ARG A CA 1
ATOM 1323 C C . ARG A 1 172 ? -16.406 20.281 18.797 1 90.12 172 ARG A C 1
ATOM 1325 O O . ARG A 1 172 ? -17.141 21 19.484 1 90.12 172 ARG A O 1
ATOM 1332 N N . SER A 1 173 ? -15.734 20.766 17.781 1 93.5 173 SER A N 1
ATOM 1333 C CA . SER A 1 173 ? -15.766 22.188 17.438 1 93.5 173 SER A CA 1
ATOM 1334 C C . SER A 1 173 ? -17.109 22.562 16.812 1 93.5 173 SER A C 1
ATOM 1336 O O . SER A 1 173 ? -17.406 23.75 16.656 1 93.5 173 SER A O 1
ATOM 1338 N N . GLY A 1 174 ? -17.875 21.547 16.375 1 92.19 174 GLY A N 1
ATOM 1339 C CA . GLY A 1 174 ? -19.156 21.797 15.734 1 92.19 174 GLY A CA 1
ATOM 1340 C C . GLY A 1 174 ? -19.125 21.531 14.242 1 92.19 174 GLY A C 1
ATOM 1341 O O . GLY A 1 174 ? -20.172 21.531 13.594 1 92.19 174 GLY A O 1
ATOM 1342 N N . VAL A 1 175 ? -18 21.328 13.695 1 92.69 175 VAL A N 1
ATOM 1343 C CA . VAL A 1 175 ? -17.875 21 12.273 1 92.69 175 VAL A CA 1
ATOM 1344 C C . VAL A 1 175 ? -18.312 19.562 12.031 1 92.69 175 VAL A C 1
ATOM 1346 O O . VAL A 1 175 ? -17.906 18.656 12.766 1 92.69 175 VAL A O 1
ATOM 1349 N N . LYS A 1 176 ? -19.156 19.391 11.062 1 90.88 176 LYS A N 1
ATOM 1350 C CA . LYS A 1 176 ? -19.578 18.047 10.664 1 90.88 176 LYS A CA 1
ATOM 1351 C C . LYS A 1 176 ? -18.719 17.531 9.516 1 90.88 176 LYS A C 1
ATOM 1353 O O . LYS A 1 176 ? -18.453 18.25 8.555 1 90.88 176 LYS A O 1
ATOM 1358 N N . THR A 1 177 ? -18.203 16.344 9.641 1 90.62 177 THR A N 1
ATOM 1359 C CA . THR A 1 177 ? -17.5 15.688 8.555 1 90.62 177 THR A CA 1
ATOM 1360 C C . THR A 1 177 ? -18.453 14.805 7.746 1 90.62 177 THR A C 1
ATOM 1362 O O . THR A 1 177 ? -19.266 14.078 8.32 1 90.62 177 THR A O 1
ATOM 1365 N N . GLU A 1 178 ? -18.438 14.938 6.469 1 90.19 178 GLU A N 1
ATOM 1366 C CA . GLU A 1 178 ? -19.453 14.273 5.656 1 90.19 178 GLU A CA 1
ATOM 1367 C C . GLU A 1 178 ? -18.812 13.289 4.676 1 90.19 178 GLU A C 1
ATOM 1369 O O . GLU A 1 178 ? -19.312 12.172 4.504 1 90.19 178 GLU A O 1
ATOM 1374 N N . ARG A 1 179 ? -17.797 13.703 4.023 1 90.19 179 ARG A N 1
ATOM 1375 C CA . ARG A 1 179 ? -17.172 12.891 2.984 1 90.19 179 ARG A CA 1
ATOM 1376 C C . ARG A 1 179 ? -15.656 12.883 3.127 1 90.19 179 ARG A C 1
ATOM 1378 O O . ARG A 1 179 ? -15.078 13.781 3.744 1 90.19 179 ARG A O 1
ATOM 1385 N N . ALA A 1 180 ? -15.062 11.852 2.566 1 88.62 180 ALA A N 1
ATOM 1386 C CA . ALA A 1 180 ? -13.609 11.797 2.498 1 88.62 180 ALA A CA 1
ATOM 1387 C C . ALA A 1 180 ? -13.148 11.031 1.258 1 88.62 180 ALA A C 1
ATOM 1389 O O . ALA A 1 180 ? -13.852 10.156 0.762 1 88.62 180 ALA A O 1
ATOM 1390 N N . THR A 1 181 ? -12.102 11.484 0.723 1 85.44 181 THR A N 1
ATOM 1391 C CA . THR A 1 181 ? -11.383 10.734 -0.298 1 85.44 181 THR A CA 1
ATOM 1392 C C . THR A 1 181 ? -10.078 10.172 0.263 1 85.44 181 THR A C 1
ATOM 1394 O O . THR A 1 181 ? -9.383 10.844 1.03 1 85.44 181 THR A O 1
ATOM 1397 N N . GLN A 1 182 ? -9.828 8.938 -0.136 1 85.19 182 GLN A N 1
ATOM 1398 C CA . GLN A 1 182 ? -8.633 8.281 0.396 1 85.19 182 GLN A CA 1
ATOM 1399 C C . GLN A 1 182 ? -7.863 7.562 -0.705 1 85.19 182 GLN A C 1
ATOM 1401 O O . GLN A 1 182 ? -8.461 6.945 -1.586 1 85.19 182 GLN A O 1
ATOM 1406 N N . ALA A 1 183 ? -6.594 7.684 -0.66 1 84.38 183 ALA A N 1
ATOM 1407 C CA . ALA A 1 183 ? -5.691 6.965 -1.558 1 84.38 183 ALA A CA 1
ATOM 1408 C C . ALA A 1 183 ? -4.695 6.121 -0.771 1 84.38 183 ALA A C 1
ATOM 1410 O O . ALA A 1 183 ? -4.062 6.609 0.167 1 84.38 183 ALA A O 1
ATOM 1411 N N . ILE A 1 184 ? -4.621 4.844 -1.13 1 87.25 184 ILE A N 1
ATOM 1412 C CA . ILE A 1 184 ? -3.662 3.922 -0.53 1 87.25 184 ILE A CA 1
ATOM 1413 C C . ILE A 1 184 ? -2.547 3.619 -1.526 1 87.25 184 ILE A C 1
ATOM 1415 O O . ILE A 1 184 ? -2.811 3.311 -2.691 1 87.25 184 ILE A O 1
ATOM 1419 N N . ASN A 1 185 ? -1.349 3.697 -1.062 1 89.5 185 ASN A N 1
ATOM 1420 C CA . ASN A 1 185 ? -0.178 3.523 -1.915 1 89.5 185 ASN A CA 1
ATOM 1421 C C . ASN A 1 185 ? 1.006 2.961 -1.136 1 89.5 185 ASN A C 1
ATOM 1423 O O . ASN A 1 185 ? 0.824 2.301 -0.112 1 89.5 185 ASN A O 1
ATOM 1427 N N . ALA A 1 186 ? 2.217 3.025 -1.727 1 91.69 186 ALA A N 1
ATOM 1428 C CA . ALA A 1 186 ? 3.441 2.566 -1.077 1 91.69 186 ALA A CA 1
ATOM 1429 C C . ALA A 1 186 ? 4.602 3.52 -1.356 1 91.69 186 ALA A C 1
ATOM 1431 O O . ALA A 1 186 ? 4.605 4.215 -2.373 1 91.69 186 ALA A O 1
ATOM 1432 N N . THR A 1 187 ? 5.543 3.574 -0.416 1 90.94 187 THR A N 1
ATOM 1433 C CA . THR A 1 187 ? 6.727 4.418 -0.548 1 90.94 187 THR A CA 1
ATOM 1434 C C . THR A 1 187 ? 7.891 3.85 0.259 1 90.94 187 THR A C 1
ATOM 1436 O O . THR A 1 187 ? 7.754 2.809 0.904 1 90.94 187 THR A O 1
ATOM 1439 N N . LEU A 1 188 ? 9.047 4.512 0.124 1 89.38 188 LEU A N 1
ATOM 1440 C CA . LEU A 1 188 ? 10.211 4.176 0.948 1 89.38 188 LEU A CA 1
ATOM 1441 C C . LEU A 1 188 ? 10.32 5.121 2.137 1 89.38 188 LEU A C 1
ATOM 1443 O O . LEU A 1 188 ? 10.023 6.312 2.018 1 89.38 188 LEU A O 1
ATOM 1447 N N . ALA A 1 189 ? 10.828 4.535 3.246 1 90.19 189 ALA A N 1
ATOM 1448 C CA . ALA A 1 189 ? 11.023 5.344 4.445 1 90.19 189 ALA A CA 1
ATOM 1449 C C . ALA A 1 189 ? 12.164 6.336 4.258 1 90.19 189 ALA A C 1
ATOM 1451 O O . ALA A 1 189 ? 13.32 5.934 4.074 1 90.19 189 ALA A O 1
ATOM 1452 N N . GLY A 1 190 ? 11.836 7.668 4.328 1 85.44 190 GLY A N 1
ATOM 1453 C CA . GLY A 1 190 ? 12.867 8.688 4.457 1 85.44 190 GLY A CA 1
ATOM 1454 C C . GLY A 1 190 ? 13.43 8.789 5.863 1 85.44 190 GLY A C 1
ATOM 1455 O O . GLY A 1 190 ? 13.039 8.023 6.75 1 85.44 190 GLY A O 1
ATOM 1456 N N . PRO A 1 191 ? 14.289 9.703 6.105 1 84.69 191 PRO A N 1
ATOM 1457 C CA . PRO A 1 191 ? 15 9.75 7.383 1 84.69 191 PRO A CA 1
ATOM 1458 C C . PRO A 1 191 ? 14.07 9.961 8.57 1 84.69 191 PRO A C 1
ATOM 1460 O O . PRO A 1 191 ? 14.141 9.227 9.562 1 84.69 191 PRO A O 1
ATOM 1463 N N . GLU A 1 192 ? 13.133 10.906 8.508 1 88.25 192 GLU A N 1
ATOM 1464 C CA . GLU A 1 192 ? 12.305 11.258 9.664 1 88.25 192 GLU A CA 1
ATOM 1465 C C . GLU A 1 192 ? 11.336 10.125 10.008 1 88.25 192 GLU A C 1
ATOM 1467 O O . GLU A 1 192 ? 11.328 9.641 11.141 1 88.25 192 GLU A O 1
ATOM 1472 N N . PRO A 1 193 ? 10.625 9.617 8.977 1 92.69 193 PRO A N 1
ATOM 1473 C CA . PRO A 1 193 ? 9.758 8.492 9.328 1 92.69 193 PRO A CA 1
ATOM 1474 C C . PRO A 1 193 ? 10.539 7.25 9.742 1 92.69 193 PRO A C 1
ATOM 1476 O O . PRO A 1 193 ? 10.094 6.5 10.617 1 92.69 193 PRO A O 1
ATOM 1479 N N . ALA A 1 194 ? 11.68 7.012 9.148 1 91.25 194 ALA A N 1
ATOM 1480 C CA . ALA A 1 194 ? 12.484 5.855 9.523 1 91.25 194 ALA A CA 1
ATOM 1481 C C . ALA A 1 194 ? 12.883 5.918 10.992 1 91.25 194 ALA A C 1
ATOM 1483 O O . ALA A 1 194 ? 12.75 4.934 11.719 1 91.25 194 ALA A O 1
ATOM 1484 N N . ALA A 1 195 ? 13.352 7.055 11.359 1 92.06 195 ALA A N 1
ATOM 1485 C CA . ALA A 1 195 ? 13.75 7.246 12.75 1 92.06 195 ALA A CA 1
ATOM 1486 C C . ALA A 1 195 ? 12.562 7.09 13.695 1 92.06 195 ALA A C 1
ATOM 1488 O O . ALA A 1 195 ? 12.641 6.383 14.703 1 92.06 195 ALA A O 1
ATOM 1489 N N . ALA A 1 196 ? 11.477 7.691 13.336 1 95.12 196 ALA A N 1
ATOM 1490 C CA . ALA A 1 196 ? 10.289 7.699 14.188 1 95.12 196 ALA A CA 1
ATOM 1491 C C . ALA A 1 196 ? 9.688 6.305 14.305 1 95.12 196 ALA A C 1
ATOM 1493 O O . ALA A 1 196 ? 9.094 5.961 15.336 1 95.12 196 ALA A O 1
ATOM 1494 N N . LEU A 1 197 ? 9.867 5.457 13.297 1 95.06 197 LEU A N 1
ATOM 1495 C CA . LEU A 1 197 ? 9.242 4.141 13.25 1 95.06 197 LEU A CA 1
ATOM 1496 C C . LEU A 1 197 ? 10.258 3.043 13.547 1 95.06 197 LEU A C 1
ATOM 1498 O O . LEU A 1 197 ? 9.953 1.855 13.422 1 95.06 197 LEU A O 1
ATOM 1502 N N . ASP A 1 198 ? 11.422 3.434 13.867 1 92.12 198 ASP A N 1
ATOM 1503 C CA . ASP A 1 198 ? 12.5 2.506 14.188 1 92.12 198 ASP A CA 1
ATOM 1504 C C . ASP A 1 198 ? 12.789 1.572 13.016 1 92.12 198 ASP A C 1
ATOM 1506 O O . ASP A 1 198 ? 12.836 0.352 13.188 1 92.12 198 ASP A O 1
ATOM 1510 N N . LEU A 1 199 ? 12.93 2.197 11.898 1 88.25 199 LEU A N 1
ATOM 1511 C CA . LEU A 1 199 ? 13.227 1.475 10.664 1 88.25 199 LEU A CA 1
ATOM 1512 C C . LEU A 1 199 ? 14.531 1.975 10.047 1 88.25 199 LEU A C 1
ATOM 1514 O O . LEU A 1 199 ? 15.039 3.029 10.43 1 88.25 199 LEU A O 1
ATOM 1518 N N . GLU A 1 200 ? 15.008 1.133 9.141 1 83 200 GLU A N 1
ATOM 1519 C CA . GLU A 1 200 ? 16.094 1.601 8.289 1 83 200 GLU A CA 1
ATOM 1520 C C . GLU A 1 200 ? 15.578 2.496 7.168 1 83 200 GLU A C 1
ATOM 1522 O O . GLU A 1 200 ? 14.508 2.25 6.613 1 83 200 GLU A O 1
ATOM 1527 N N . ILE A 1 201 ? 16.406 3.502 6.883 1 85 201 ILE A N 1
ATOM 1528 C CA . ILE A 1 201 ? 16.094 4.324 5.715 1 85 201 ILE A CA 1
ATOM 1529 C C . ILE A 1 201 ? 15.992 3.438 4.477 1 85 201 ILE A C 1
ATOM 1531 O O . ILE A 1 201 ? 16.812 2.545 4.27 1 85 201 ILE A O 1
ATOM 1535 N N . GLY A 1 202 ? 14.938 3.564 3.703 1 85.31 202 GLY A N 1
ATOM 1536 C CA . GLY A 1 202 ? 14.742 2.756 2.51 1 85.31 202 GLY A CA 1
ATOM 1537 C C . GLY A 1 202 ? 13.797 1.59 2.729 1 85.31 202 GLY A C 1
ATOM 1538 O O . GLY A 1 202 ? 13.453 0.876 1.784 1 85.31 202 GLY A O 1
ATOM 1539 N N . SER A 1 203 ? 13.305 1.397 3.961 1 87.5 203 SER A N 1
ATOM 1540 C CA . SER A 1 203 ? 12.305 0.372 4.238 1 87.5 203 SER A CA 1
ATOM 1541 C C . SER A 1 203 ? 10.984 0.692 3.555 1 87.5 203 SER A C 1
ATOM 1543 O O . SER A 1 203 ? 10.648 1.862 3.352 1 87.5 203 SER A O 1
ATOM 1545 N N . PRO A 1 204 ? 10.273 -0.359 3.182 1 89.81 204 PRO A N 1
ATOM 1546 C CA . PRO A 1 204 ? 8.969 -0.091 2.574 1 89.81 204 PRO A CA 1
ATOM 1547 C C . PRO A 1 204 ? 7.938 0.411 3.586 1 89.81 204 PRO A C 1
ATOM 1549 O O . PRO A 1 204 ? 7.969 0.011 4.754 1 89.81 204 PRO A O 1
ATOM 1552 N N . LEU A 1 205 ? 7.086 1.275 3.1 1 92.5 205 LEU A N 1
ATOM 1553 C CA . LEU A 1 205 ? 5.977 1.772 3.908 1 92.5 205 LEU A CA 1
ATOM 1554 C C . LEU A 1 205 ? 4.68 1.771 3.109 1 92.5 205 LEU A C 1
ATOM 1556 O O . LEU A 1 205 ? 4.676 2.102 1.921 1 92.5 205 LEU A O 1
ATOM 1560 N N . LEU A 1 206 ? 3.607 1.419 3.764 1 91.75 206 LEU A N 1
ATOM 1561 C CA . LEU A 1 206 ? 2.254 1.631 3.262 1 91.75 206 LEU A CA 1
ATOM 1562 C C . LEU A 1 206 ? 1.801 3.066 3.506 1 91.75 206 LEU A C 1
ATOM 1564 O O . LEU A 1 206 ? 1.992 3.605 4.598 1 91.75 206 LEU A O 1
ATOM 1568 N N . THR A 1 207 ? 1.265 3.709 2.463 1 91.44 207 THR A N 1
ATOM 1569 C CA . THR A 1 207 ? 0.85 5.094 2.643 1 91.44 207 THR A CA 1
ATOM 1570 C C . THR A 1 207 ? -0.661 5.234 2.479 1 91.44 207 THR A C 1
ATOM 1572 O O . THR A 1 207 ? -1.28 4.484 1.723 1 91.44 207 THR A O 1
ATOM 1575 N N . LEU A 1 208 ? -1.188 6.172 3.215 1 89.12 208 LEU A N 1
ATOM 1576 C CA . LEU A 1 208 ? -2.586 6.57 3.102 1 89.12 208 LEU A CA 1
ATOM 1577 C C . LEU A 1 208 ? -2.719 8.086 3.111 1 89.12 208 LEU A C 1
ATOM 1579 O O . LEU A 1 208 ? -2.23 8.758 4.027 1 89.12 208 LEU A O 1
ATOM 1583 N N . THR A 1 209 ? -3.312 8.633 2.059 1 89.19 209 THR A N 1
ATOM 1584 C CA . THR A 1 209 ? -3.686 10.047 2.021 1 89.19 209 THR A CA 1
ATOM 1585 C C . THR A 1 209 ? -5.203 10.203 2.061 1 89.19 209 THR A C 1
ATOM 1587 O O . THR A 1 209 ? -5.914 9.633 1.232 1 89.19 209 THR A O 1
ATOM 1590 N N . ARG A 1 210 ? -5.645 10.961 3.021 1 88.44 210 ARG A N 1
ATOM 1591 C CA . ARG A 1 210 ? -7.078 11.172 3.18 1 88.44 210 ARG A CA 1
ATOM 1592 C C . ARG A 1 210 ? -7.406 12.656 3.26 1 88.44 210 ARG A C 1
ATOM 1594 O O . ARG A 1 210 ? -6.715 13.414 3.939 1 88.44 210 ARG A O 1
ATOM 1601 N N . ILE A 1 211 ? -8.398 13.062 2.539 1 91.12 211 ILE A N 1
ATOM 1602 C CA . ILE A 1 211 ? -8.953 14.406 2.631 1 91.12 211 ILE A CA 1
ATOM 1603 C C . ILE A 1 211 ? -10.398 14.344 3.104 1 91.12 211 ILE A C 1
ATOM 1605 O O . ILE A 1 211 ? -11.234 13.672 2.482 1 91.12 211 ILE A O 1
ATOM 1609 N N . VAL A 1 212 ? -10.664 15.055 4.207 1 92 212 VAL A N 1
ATOM 1610 C CA . VAL A 1 212 ? -12 15.062 4.789 1 92 212 VAL A CA 1
ATOM 1611 C C . VAL A 1 212 ? -12.695 16.391 4.484 1 92 212 VAL A C 1
ATOM 1613 O O . VAL A 1 212 ? -12.078 17.453 4.582 1 92 212 VAL A O 1
ATOM 1616 N N . HIS A 1 213 ? -13.953 16.281 4.16 1 94.38 213 HIS A N 1
ATOM 1617 C CA . HIS A 1 213 ? -14.727 17.469 3.818 1 94.38 213 HIS A CA 1
ATOM 1618 C C . HIS A 1 213 ? -15.969 17.578 4.695 1 94.38 213 HIS A C 1
ATOM 1620 O O . HIS A 1 213 ? -16.547 16.578 5.105 1 94.38 213 HIS A O 1
ATOM 1626 N N . ASP A 1 214 ? -16.312 18.812 4.926 1 93.38 214 ASP A N 1
ATOM 1627 C CA . ASP A 1 214 ? -17.609 19.078 5.562 1 93.38 214 ASP A CA 1
ATOM 1628 C C . ASP A 1 214 ? -18.734 19.078 4.531 1 93.38 214 ASP A C 1
ATOM 1630 O O . ASP A 1 214 ? -18.5 18.859 3.34 1 93.38 214 ASP A O 1
ATOM 1634 N N . PRO A 1 215 ? -19.984 19.25 4.949 1 91.81 215 PRO A N 1
ATOM 1635 C CA . PRO A 1 215 ? -21.109 19.156 4.016 1 91.81 215 PRO A CA 1
ATOM 1636 C C . PRO A 1 215 ? -21.047 20.234 2.92 1 91.81 215 PRO A C 1
ATOM 1638 O O . PRO A 1 215 ? -21.609 20.031 1.838 1 91.81 215 PRO A O 1
ATOM 1641 N N . SER A 1 216 ? -20.406 21.281 3.094 1 92.38 216 SER A N 1
ATOM 1642 C CA . SER A 1 216 ? -20.312 22.344 2.102 1 92.38 216 SER A CA 1
ATOM 1643 C C . SER A 1 216 ? -19.234 22.047 1.069 1 92.38 216 SER A C 1
ATOM 1645 O O . SER A 1 216 ? -19.109 22.734 0.062 1 92.38 216 SER A O 1
ATOM 1647 N N . GLY A 1 217 ? -18.422 21.047 1.365 1 91.81 217 GLY A N 1
ATOM 1648 C CA . GLY A 1 217 ? -17.344 20.672 0.455 1 91.81 217 GLY A CA 1
ATOM 1649 C C . GLY A 1 217 ? -16 21.25 0.846 1 91.81 217 GLY A C 1
ATOM 1650 O O . GLY A 1 217 ? -15 21.016 0.18 1 91.81 217 GLY A O 1
ATOM 1651 N N . ARG A 1 218 ? -16.047 21.969 1.908 1 92.31 218 ARG A N 1
ATOM 1652 C CA . ARG A 1 218 ? -14.805 22.531 2.404 1 92.31 218 ARG A CA 1
ATOM 1653 C C . ARG A 1 218 ? -13.938 21.469 3.068 1 92.31 218 ARG A C 1
ATOM 1655 O O . ARG A 1 218 ? -14.43 20.672 3.867 1 92.31 218 ARG A O 1
ATOM 1662 N N . GLY A 1 219 ? -12.586 21.562 2.768 1 96.25 219 GLY A N 1
ATOM 1663 C CA . GLY A 1 219 ? -11.656 20.641 3.408 1 96.25 219 GLY A CA 1
ATOM 1664 C C . GLY A 1 219 ? -11.414 20.969 4.867 1 96.25 219 GLY A C 1
ATOM 1665 O O . GLY A 1 219 ? -11.195 22.125 5.223 1 96.25 219 GLY A O 1
ATOM 1666 N N . VAL A 1 220 ? -11.445 19.938 5.742 1 96.44 220 VAL A N 1
ATOM 1667 C CA . VAL A 1 220 ? -11.273 20.219 7.164 1 96.44 220 VAL A CA 1
ATOM 1668 C C . VAL A 1 220 ? -10.047 19.469 7.691 1 96.44 220 VAL A C 1
ATOM 1670 O O . VAL A 1 220 ? -9.531 19.812 8.758 1 96.44 220 VAL A O 1
ATOM 1673 N N . GLU A 1 221 ? -9.617 18.469 6.902 1 95.44 221 GLU A N 1
ATOM 1674 C CA . GLU A 1 221 ? -8.43 17.734 7.309 1 95.44 221 GLU A CA 1
ATOM 1675 C C . GLU A 1 221 ? -7.734 17.094 6.105 1 95.44 221 GLU A C 1
ATOM 1677 O O . GLU A 1 221 ? -8.391 16.547 5.227 1 95.44 221 GLU A O 1
ATOM 1682 N N . HIS A 1 222 ? -6.488 17.234 6.031 1 93.94 222 HIS A N 1
ATOM 1683 C CA . HIS A 1 222 ? -5.617 16.453 5.172 1 93.94 222 HIS A CA 1
ATOM 1684 C C . HIS A 1 222 ? -4.695 15.555 6 1 93.94 222 HIS A C 1
ATOM 1686 O O . HIS A 1 222 ? -3.902 16.047 6.801 1 93.94 222 HIS A O 1
ATOM 1692 N N . LEU A 1 223 ? -4.812 14.281 5.777 1 91.88 223 LEU A N 1
ATOM 1693 C CA . LEU A 1 223 ? -3.994 13.305 6.492 1 91.88 223 LEU A CA 1
ATOM 1694 C C . LEU A 1 223 ? -3.07 12.57 5.531 1 91.88 223 LEU A C 1
ATOM 1696 O O . LEU A 1 223 ? -3.514 12.078 4.488 1 91.88 223 LEU A O 1
ATOM 1700 N N . HIS A 1 224 ? -1.839 12.523 5.855 1 91.81 224 HIS A N 1
ATOM 1701 C CA . HIS A 1 224 ? -0.877 11.617 5.242 1 91.81 224 HIS A CA 1
ATOM 1702 C C . HIS A 1 224 ? -0.294 10.656 6.27 1 91.81 224 HIS A C 1
ATOM 1704 O O . HIS A 1 224 ? 0.421 11.07 7.184 1 91.81 224 HIS A O 1
ATOM 1710 N N . ALA A 1 225 ? -0.579 9.414 6.039 1 91.62 225 ALA A N 1
ATOM 1711 C CA . ALA A 1 225 ? -0.16 8.398 7 1 91.62 225 ALA A CA 1
ATOM 1712 C C . ALA A 1 225 ? 0.83 7.422 6.367 1 91.62 225 ALA A C 1
ATOM 1714 O O . ALA A 1 225 ? 0.667 7.023 5.211 1 91.62 225 ALA A O 1
ATOM 1715 N N . LEU A 1 226 ? 1.845 7.082 7.117 1 93.12 226 LEU A N 1
ATOM 1716 C CA . LEU A 1 226 ? 2.797 6.023 6.793 1 93.12 226 LEU A CA 1
ATOM 1717 C C . LEU A 1 226 ? 2.705 4.883 7.801 1 93.12 226 LEU A C 1
ATOM 1719 O O . LEU A 1 226 ? 2.756 5.113 9.008 1 93.12 226 LEU A O 1
ATOM 1723 N N . TYR A 1 227 ? 2.592 3.67 7.273 1 90.56 227 TYR A N 1
ATOM 1724 C CA . TYR A 1 227 ? 2.445 2.506 8.141 1 90.56 227 TYR A CA 1
ATOM 1725 C C . TYR A 1 227 ? 3.562 1.5 7.898 1 90.56 227 TYR A C 1
ATOM 1727 O O . TYR A 1 227 ? 3.955 1.263 6.754 1 90.56 227 TYR A O 1
ATOM 1735 N N . ARG A 1 228 ? 3.975 0.914 9.055 1 89.44 228 ARG A N 1
ATOM 1736 C CA . ARG A 1 228 ? 4.84 -0.257 8.945 1 89.44 228 ARG A CA 1
ATOM 1737 C C . ARG A 1 228 ? 4.07 -1.456 8.398 1 89.44 228 ARG A C 1
ATOM 1739 O O . ARG A 1 228 ? 3.123 -1.931 9.023 1 89.44 228 ARG A O 1
ATOM 1746 N N . PRO A 1 229 ? 4.625 -1.941 7.254 1 87.88 229 PRO A N 1
ATOM 1747 C CA . PRO A 1 229 ? 3.857 -3.037 6.656 1 87.88 229 PRO A CA 1
ATOM 1748 C C . PRO A 1 229 ? 3.928 -4.324 7.477 1 87.88 229 PRO A C 1
ATOM 1750 O O . PRO A 1 229 ? 3.084 -5.207 7.32 1 87.88 229 PRO A O 1
ATOM 1753 N N . ASP A 1 230 ? 4.918 -4.473 8.273 1 80.69 230 ASP A N 1
ATOM 1754 C CA . ASP A 1 230 ? 5.059 -5.68 9.086 1 80.69 230 ASP A CA 1
ATOM 1755 C C . ASP A 1 230 ? 4.117 -5.641 10.289 1 80.69 230 ASP A C 1
ATOM 1757 O O . ASP A 1 230 ? 3.91 -6.656 10.953 1 80.69 230 ASP A O 1
ATOM 1761 N N . ARG A 1 231 ? 3.457 -4.523 10.508 1 82 231 ARG A N 1
ATOM 1762 C CA . ARG A 1 231 ? 2.627 -4.387 11.703 1 82 231 ARG A CA 1
ATOM 1763 C C . ARG A 1 231 ? 1.196 -4.012 11.328 1 82 231 ARG A C 1
ATOM 1765 O O . ARG A 1 231 ? 0.28 -4.156 12.141 1 82 231 ARG A O 1
ATOM 1772 N N . TYR A 1 232 ? 1.089 -3.504 10.148 1 83.38 232 TYR A N 1
ATOM 1773 C CA . TYR A 1 232 ? -0.219 -2.986 9.766 1 83.38 232 TYR A CA 1
ATOM 1774 C C . TYR A 1 232 ? -0.503 -3.268 8.297 1 83.38 232 TYR A C 1
ATOM 1776 O O . TYR A 1 232 ? 0.374 -3.102 7.441 1 83.38 232 TYR A O 1
ATOM 1784 N N . SER A 1 233 ? -1.697 -3.736 7.98 1 83.69 233 SER A N 1
ATOM 1785 C CA . SER A 1 233 ? -2.195 -3.928 6.621 1 83.69 233 SER A CA 1
ATOM 1786 C C . SER A 1 233 ? -3.674 -3.568 6.52 1 83.69 233 SER A C 1
ATOM 1788 O O . SER A 1 233 ? -4.398 -3.605 7.52 1 83.69 233 SER A O 1
ATOM 1790 N N . PHE A 1 234 ? -4.098 -3.148 5.336 1 81.5 234 PHE A N 1
ATOM 1791 C CA . PHE A 1 234 ? -5.508 -2.863 5.098 1 81.5 234 PHE A CA 1
ATOM 1792 C C . PHE A 1 234 ? -6.238 -4.109 4.609 1 81.5 234 PHE A C 1
ATOM 1794 O O . PHE A 1 234 ? -5.793 -4.762 3.662 1 81.5 234 PHE A O 1
ATOM 1801 N N . HIS A 1 235 ? -7.332 -4.438 5.324 1 80.31 235 HIS A N 1
ATOM 1802 C CA . HIS A 1 235 ? -8.117 -5.609 4.961 1 80.31 235 HIS A CA 1
ATOM 1803 C C . HIS A 1 235 ? -9.539 -5.223 4.555 1 80.31 235 HIS A C 1
ATOM 1805 O O . HIS A 1 235 ? -10.125 -4.305 5.129 1 80.31 235 HIS A O 1
ATOM 1811 N N . MET A 1 236 ? -10.047 -5.973 3.584 1 78.06 236 MET A N 1
ATOM 1812 C CA . MET A 1 236 ? -11.422 -5.758 3.137 1 78.06 236 MET A CA 1
ATOM 1813 C C . MET A 1 236 ? -12.078 -7.078 2.76 1 78.06 236 MET A C 1
ATOM 1815 O O . MET A 1 236 ? -11.453 -7.938 2.137 1 78.06 236 MET A O 1
ATOM 1819 N N . ASP A 1 237 ? -13.258 -7.203 3.227 1 81.69 237 ASP A N 1
ATOM 1820 C CA . ASP A 1 237 ? -14.102 -8.305 2.76 1 81.69 237 ASP A CA 1
ATOM 1821 C C . ASP A 1 237 ? -15.008 -7.852 1.622 1 81.69 237 ASP A C 1
ATOM 1823 O O . ASP A 1 237 ? -15.625 -6.785 1.696 1 81.69 237 ASP A O 1
ATOM 1827 N N . LEU A 1 238 ? -15.047 -8.695 0.655 1 81.25 238 LEU A N 1
ATOM 1828 C CA . LEU A 1 238 ? -15.836 -8.352 -0.522 1 81.25 238 LEU A CA 1
ATOM 1829 C C . LEU A 1 238 ? -16.922 -9.406 -0.772 1 81.25 238 LEU A C 1
ATOM 1831 O O . LEU A 1 238 ? -16.75 -10.57 -0.398 1 81.25 238 LEU A O 1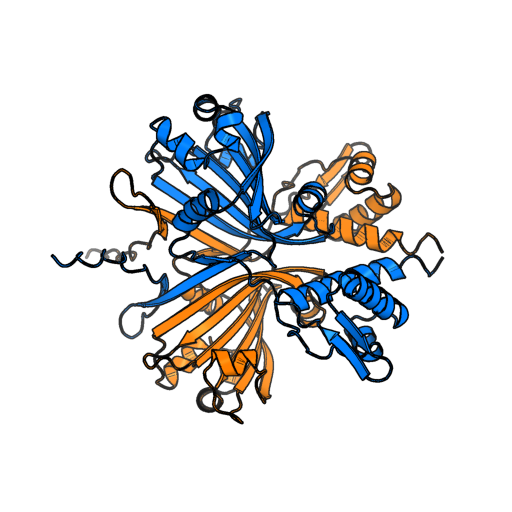
ATOM 1835 N N . VAL A 1 239 ? -17.969 -8.914 -1.312 1 84.31 239 VAL A N 1
ATOM 1836 C CA . VAL A 1 239 ? -19.047 -9.797 -1.748 1 84.31 239 VAL A CA 1
ATOM 1837 C C . VAL A 1 239 ? -19.438 -9.477 -3.191 1 84.31 239 VAL A C 1
ATOM 1839 O O . VAL A 1 239 ? -19.297 -8.336 -3.637 1 84.31 239 VAL A O 1
ATOM 1842 N N . ARG A 1 240 ? -19.844 -10.539 -3.846 1 82.81 240 ARG A N 1
ATOM 1843 C CA . ARG A 1 240 ? -20.344 -10.344 -5.203 1 82.81 240 ARG A CA 1
ATOM 1844 C C . ARG A 1 240 ? -21.797 -9.922 -5.199 1 82.81 240 ARG A C 1
ATOM 1846 O O . ARG A 1 240 ? -22.641 -10.555 -4.543 1 82.81 240 ARG A O 1
ATOM 1853 N N . ILE A 1 241 ? -22.016 -8.75 -5.863 1 76.44 241 ILE A N 1
ATOM 1854 C CA . ILE A 1 241 ? -23.406 -8.305 -5.949 1 76.44 241 ILE A CA 1
ATOM 1855 C C . ILE A 1 241 ? -23.812 -8.164 -7.414 1 76.44 241 ILE A C 1
ATOM 1857 O O . ILE A 1 241 ? -22.953 -8.102 -8.297 1 76.44 241 ILE A O 1
ATOM 1861 N N . GLY A 1 242 ? -25.109 -8.055 -7.617 1 74.62 242 GLY A N 1
ATOM 1862 C CA . GLY A 1 242 ? -25.641 -7.879 -8.961 1 74.62 242 GLY A CA 1
ATOM 1863 C C . GLY A 1 242 ? -26.188 -9.164 -9.562 1 74.62 242 GLY A C 1
ATOM 1864 O O . GLY A 1 242 ? -26.031 -10.242 -8.977 1 74.62 242 GLY A O 1
ATOM 1865 N N . ASP A 1 243 ? -26.938 -8.953 -10.617 1 67.5 243 ASP A N 1
ATOM 1866 C CA . ASP A 1 243 ? -27.578 -10.07 -11.305 1 67.5 243 ASP A CA 1
ATOM 1867 C C . ASP A 1 243 ? -26.625 -10.695 -12.328 1 67.5 243 ASP A C 1
ATOM 1869 O O . ASP A 1 243 ? -25.562 -10.141 -12.617 1 67.5 243 ASP A O 1
ATOM 1873 N N . ASP A 1 244 ? -27.094 -11.789 -12.875 1 60.62 244 ASP A N 1
ATOM 1874 C CA . ASP A 1 244 ? -26.328 -12.57 -13.844 1 60.62 244 ASP A CA 1
ATOM 1875 C C . ASP A 1 244 ? -25.812 -11.695 -14.977 1 60.62 244 ASP A C 1
ATOM 1877 O O . ASP A 1 244 ? -26.547 -10.867 -15.516 1 60.62 244 ASP A O 1
ATOM 1881 N N . GLY A 1 245 ? -24.562 -11.625 -15.305 1 59.84 245 GLY A N 1
ATOM 1882 C CA . GLY A 1 245 ? -23.906 -10.891 -16.375 1 59.84 245 GLY A CA 1
ATOM 1883 C C . GLY A 1 245 ? -23.266 -9.602 -15.914 1 59.84 245 GLY A C 1
ATOM 1884 O O . GLY A 1 245 ? -22.391 -9.062 -16.594 1 59.84 245 GLY A O 1
ATOM 1885 N N . GLU A 1 246 ? -23.812 -9.016 -14.766 1 66.62 246 GLU A N 1
ATOM 1886 C CA . GLU A 1 246 ? -23.266 -7.742 -14.312 1 66.62 246 GLU A CA 1
ATOM 1887 C C . GLU A 1 246 ? -22.75 -7.84 -12.875 1 66.62 246 GLU A C 1
ATOM 1889 O O . GLU A 1 246 ? -22.906 -6.902 -12.094 1 66.62 246 GLU A O 1
ATOM 1894 N N . ARG A 1 247 ? -22.266 -8.969 -12.633 1 75.88 247 ARG A N 1
ATOM 1895 C CA . ARG A 1 247 ? -21.844 -9.125 -11.25 1 75.88 247 ARG A CA 1
ATOM 1896 C C . ARG A 1 247 ? -20.547 -8.352 -10.992 1 75.88 247 ARG A C 1
ATOM 1898 O O . ARG A 1 247 ? -19.672 -8.289 -11.859 1 75.88 247 ARG A O 1
ATOM 1905 N N . ARG A 1 248 ? -20.562 -7.66 -9.805 1 74.88 248 ARG A N 1
ATOM 1906 C CA . ARG A 1 248 ? -19.375 -6.902 -9.43 1 74.88 248 ARG A CA 1
ATOM 1907 C C . ARG A 1 248 ? -19.031 -7.117 -7.953 1 74.88 248 ARG A C 1
ATOM 1909 O O . ARG A 1 248 ? -19.891 -7.523 -7.168 1 74.88 248 ARG A O 1
ATOM 1916 N N . TRP A 1 249 ? -17.844 -7.02 -7.656 1 74.88 249 TRP A N 1
ATOM 1917 C CA . TRP A 1 249 ? -17.422 -7.07 -6.262 1 74.88 249 TRP A CA 1
ATOM 1918 C C . TRP A 1 249 ? -17.812 -5.793 -5.523 1 74.88 249 TRP A C 1
ATOM 1920 O O . TRP A 1 249 ? -17.703 -4.695 -6.074 1 74.88 249 TRP A O 1
ATOM 1930 N N . SER A 1 250 ? -18.219 -5.871 -4.301 1 73.56 250 SER A N 1
ATOM 1931 C CA . SER A 1 250 ? -18.547 -4.762 -3.412 1 73.56 250 SER A CA 1
ATOM 1932 C C . SER A 1 250 ? -18.047 -5.023 -1.995 1 73.56 250 SER A C 1
ATOM 1934 O O . SER A 1 250 ? -18.016 -6.172 -1.548 1 73.56 250 SER A O 1
ATOM 1936 N N . PRO A 1 251 ? -17.609 -3.955 -1.314 1 73.62 251 PRO A N 1
ATOM 1937 C CA . PRO A 1 251 ? -17.25 -4.172 0.089 1 73.62 251 PRO A CA 1
ATOM 1938 C C . PRO A 1 251 ? -18.375 -4.809 0.896 1 73.62 251 PRO A C 1
ATOM 1940 O O . PRO A 1 251 ? -19.547 -4.469 0.7 1 73.62 251 PRO A O 1
ATOM 1943 N N . ALA A 1 252 ? -17.984 -5.852 1.693 1 71.44 252 ALA A N 1
ATOM 1944 C CA . ALA A 1 252 ? -18.969 -6.48 2.576 1 71.44 252 ALA A CA 1
ATOM 1945 C C . ALA A 1 252 ? -19.328 -5.562 3.736 1 71.44 252 ALA A C 1
ATOM 1947 O O . ALA A 1 252 ? -18.453 -5.105 4.477 1 71.44 252 ALA A O 1
ATOM 1948 N N . LEU A 1 253 ? -20.344 -4.836 3.639 1 59.91 253 LEU A N 1
ATOM 1949 C CA . LEU A 1 253 ? -20.75 -3.936 4.707 1 59.91 253 LEU A CA 1
ATOM 1950 C C . LEU A 1 253 ? -21.188 -4.719 5.941 1 59.91 253 LEU A C 1
ATOM 1952 O O . LEU A 1 253 ? -21.938 -5.691 5.828 1 59.91 253 LEU A O 1
ATOM 1956 N N . GLY A 1 254 ? -20.25 -5.094 6.871 1 51.72 254 GLY A N 1
ATOM 1957 C CA . GLY A 1 254 ? -20.641 -5.797 8.086 1 51.72 254 GLY A CA 1
ATOM 1958 C C . GLY A 1 254 ? -22.016 -5.426 8.578 1 51.72 254 GLY A C 1
ATOM 1959 O O . GLY A 1 254 ? -22.469 -4.293 8.391 1 51.72 254 GLY A O 1
ATOM 1960 N N . ARG A 1 255 ? -22.984 -6.402 8.703 1 42.25 255 ARG A N 1
ATOM 1961 C CA . ARG A 1 255 ? -24.172 -6.16 9.516 1 42.25 255 ARG A CA 1
ATOM 1962 C C . ARG A 1 255 ? -23.797 -5.543 10.859 1 42.25 255 ARG A C 1
ATOM 1964 O O . ARG A 1 255 ? -22.812 -5.945 11.477 1 42.25 255 ARG A O 1
ATOM 1971 N N . PRO A 1 256 ? -24.312 -4.348 11.164 1 37 256 PRO A N 1
ATOM 1972 C CA . PRO A 1 256 ? -24.125 -3.988 12.57 1 37 256 PRO A CA 1
ATOM 1973 C C . PRO A 1 256 ? -24.328 -5.168 13.516 1 37 256 PRO A C 1
ATO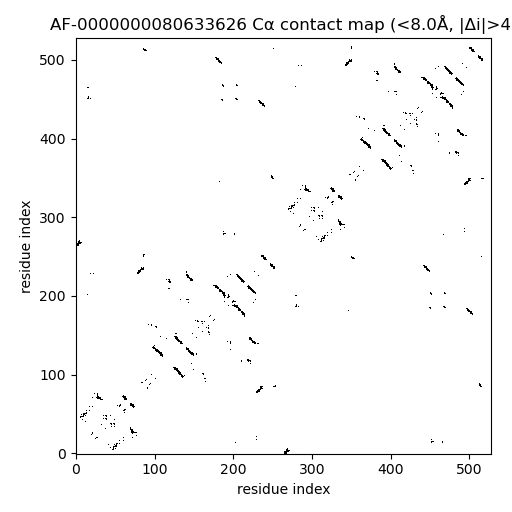M 1975 O O . PRO A 1 256 ? -25.219 -5.996 13.297 1 37 256 PRO A O 1
ATOM 1978 N N . ARG A 1 257 ? -23.312 -5.684 14.125 1 33.75 257 ARG A N 1
ATOM 1979 C CA . ARG A 1 257 ? -23.656 -6.621 15.188 1 33.75 257 ARG A C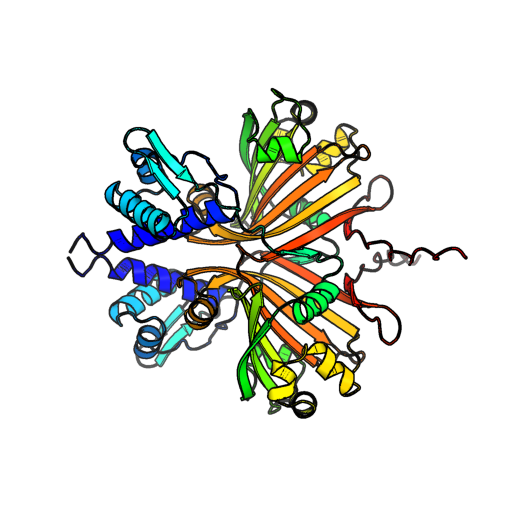A 1
ATOM 1980 C C . ARG A 1 257 ? -24.875 -6.145 15.977 1 33.75 257 ARG A C 1
ATOM 1982 O O . ARG A 1 257 ? -24.859 -5.047 16.531 1 33.75 257 ARG A O 1
ATOM 1989 N N . VAL A 1 258 ? -26.031 -6.621 15.594 1 33.38 258 VAL A N 1
ATOM 1990 C CA . VAL A 1 258 ? -27.156 -6.414 16.484 1 33.38 258 VAL A CA 1
ATOM 1991 C C . VAL A 1 258 ? -26.766 -6.785 17.922 1 33.38 258 VAL A C 1
ATOM 1993 O O . VAL A 1 258 ? -26.219 -7.863 18.156 1 33.38 258 VAL A O 1
ATOM 1996 N N . PRO A 1 259 ? -26.656 -5.812 18.812 1 35.03 259 PRO A N 1
ATOM 1997 C CA . PRO A 1 259 ? -26.5 -6.207 20.219 1 35.03 259 PRO A CA 1
ATOM 1998 C C . PRO A 1 259 ? -27.422 -7.363 20.609 1 35.03 259 PRO A C 1
ATOM 2000 O O . PRO A 1 259 ? -28.578 -7.41 20.188 1 35.03 259 PRO A O 1
ATOM 2003 N N . SER A 1 260 ? -26.844 -8.539 20.797 1 32.75 260 SER A N 1
ATOM 2004 C CA . SER A 1 260 ? -27.641 -9.602 21.406 1 32.75 260 SER A CA 1
ATOM 2005 C C . SER A 1 260 ? -28.5 -9.062 22.531 1 32.75 260 SER A C 1
ATOM 2007 O O . SER A 1 260 ? -28.047 -8.273 23.359 1 32.75 260 SER A O 1
ATOM 2009 N N . LYS A 1 261 ? -29.844 -9.148 22.406 1 30.84 261 LYS A N 1
ATOM 2010 C CA . LYS A 1 261 ? -30.797 -8.93 23.484 1 30.84 261 LYS A CA 1
ATOM 2011 C C . LYS A 1 261 ? -30.344 -9.641 24.766 1 30.84 261 LYS A C 1
ATOM 2013 O O . LYS A 1 261 ? -30.078 -10.844 24.75 1 30.84 261 LYS A O 1
ATOM 2018 N N . LYS A 1 262 ? -29.766 -8.844 25.703 1 33.28 262 LYS A N 1
ATOM 2019 C CA . LYS A 1 262 ? -29.703 -9.289 27.094 1 33.28 262 LYS A CA 1
ATOM 2020 C C . LYS A 1 262 ? -30.984 -10.016 27.5 1 33.28 262 LYS A C 1
ATOM 2022 O O . LYS A 1 262 ? -32.062 -9.469 27.375 1 33.28 262 LYS A O 1
ATOM 2027 N N . GLY A 1 263 ? -31.062 -11.289 27.281 1 23.16 263 GLY A N 1
ATOM 2028 C CA . GLY A 1 263 ? -32.125 -11.977 28 1 23.16 263 GLY A CA 1
ATOM 2029 C C . GLY A 1 263 ? -32.344 -11.422 29.391 1 23.16 263 GLY A C 1
ATOM 2030 O O . GLY A 1 263 ? -31.406 -11.008 30.062 1 23.16 263 GLY A O 1
ATOM 2031 N N . ARG A 1 264 ? -33.656 -11.203 29.906 1 24.12 264 ARG A N 1
ATOM 2032 C CA . ARG A 1 264 ? -34.125 -11.164 31.281 1 24.12 264 ARG A CA 1
ATOM 2033 C C . ARG A 1 264 ? -33.625 -12.375 32.062 1 24.12 264 ARG A C 1
ATOM 2035 O O . ARG A 1 264 ? -33.594 -13.492 31.531 1 24.12 264 ARG A O 1
ATOM 2042 N N . MET B 1 1 ? 39.125 1.787 -1.839 1 27.3 1 MET B N 1
ATOM 2043 C CA . MET B 1 1 ? 38.312 0.799 -1.124 1 27.3 1 MET B CA 1
ATOM 2044 C C . MET B 1 1 ? 37 1.405 -0.651 1 27.3 1 MET B C 1
ATOM 2046 O O . MET B 1 1 ? 36.156 0.7 -0.115 1 27.3 1 MET B O 1
ATOM 2050 N N . LYS B 1 2 ? 36.938 2.775 -0.292 1 35.12 2 LYS B N 1
ATOM 2051 C CA . LYS B 1 2 ? 36.125 3.91 0.141 1 35.12 2 LYS B CA 1
ATOM 2052 C C . LYS B 1 2 ? 35.062 4.25 -0.895 1 35.12 2 LYS B C 1
ATOM 2054 O O . LYS B 1 2 ? 34.156 5.016 -0.614 1 35.12 2 LYS B O 1
ATOM 2059 N N . SER B 1 3 ? 35.219 4.02 -2.074 1 40.69 3 SER B N 1
ATOM 2060 C CA . SER B 1 3 ? 34.562 4.414 -3.33 1 40.69 3 SER B CA 1
ATOM 2061 C C . SER B 1 3 ? 33.281 3.643 -3.564 1 40.69 3 SER B C 1
ATOM 2063 O O . SER B 1 3 ? 32.375 4.121 -4.266 1 40.69 3 SER B O 1
ATOM 2065 N N . SER B 1 4 ? 33.219 2.346 -3.131 1 43.78 4 SER B N 1
ATOM 2066 C CA . SER B 1 4 ? 32.188 1.387 -3.529 1 43.78 4 SER B CA 1
ATOM 2067 C C . SER B 1 4 ? 30.906 1.594 -2.738 1 43.78 4 SER B C 1
ATOM 2069 O O . SER B 1 4 ? 29.844 1.092 -3.125 1 43.78 4 SER B O 1
ATOM 2071 N N . VAL B 1 5 ? 31.062 2.143 -1.446 1 48.22 5 VAL B N 1
ATOM 2072 C CA . VAL B 1 5 ? 29.953 2.369 -0.532 1 48.22 5 VAL B CA 1
ATOM 2073 C C . VAL B 1 5 ? 29.109 3.539 -1.03 1 48.22 5 VAL B C 1
ATOM 2075 O O . VAL B 1 5 ? 27.891 3.586 -0.789 1 48.22 5 VAL B O 1
ATOM 2078 N N . GLU B 1 6 ? 29.766 4.391 -1.759 1 52.53 6 GLU B N 1
ATOM 2079 C CA . GLU B 1 6 ? 29.172 5.652 -2.186 1 52.53 6 GLU B CA 1
ATOM 2080 C C . GLU B 1 6 ? 28.062 5.422 -3.215 1 52.53 6 GLU B C 1
ATOM 2082 O O . GLU B 1 6 ? 27 6.031 -3.135 1 52.53 6 GLU B O 1
ATOM 2087 N N . PRO B 1 7 ? 28.312 4.457 -4.074 1 56 7 PRO B N 1
ATOM 2088 C CA . PRO B 1 7 ? 27.266 4.285 -5.09 1 56 7 PRO B CA 1
ATOM 2089 C C . PRO B 1 7 ? 25.953 3.748 -4.508 1 56 7 PRO B C 1
ATOM 2091 O O . PRO B 1 7 ? 24.875 4.141 -4.949 1 56 7 PRO B O 1
ATOM 2094 N N . LEU B 1 8 ? 26.078 2.965 -3.422 1 60.91 8 LEU B N 1
ATOM 2095 C CA . LEU B 1 8 ? 24.859 2.379 -2.875 1 60.91 8 LEU B CA 1
ATOM 2096 C C . LEU B 1 8 ? 24.062 3.414 -2.086 1 60.91 8 LEU B C 1
ATOM 2098 O O . LEU B 1 8 ? 22.828 3.457 -2.17 1 60.91 8 LEU B O 1
ATOM 2102 N N . LYS B 1 9 ? 24.859 4.09 -1.25 1 74.12 9 LYS B N 1
ATOM 2103 C CA . LYS B 1 9 ? 24.188 5.184 -0.562 1 74.12 9 LYS B CA 1
ATOM 2104 C C . LYS B 1 9 ? 23.531 6.133 -1.558 1 74.12 9 LYS B C 1
ATOM 2106 O O . LYS B 1 9 ? 22.406 6.605 -1.329 1 74.12 9 LYS B O 1
ATOM 2111 N N . ALA B 1 10 ? 24.219 6.234 -2.629 1 78.44 10 ALA B N 1
ATOM 2112 C CA . ALA B 1 10 ? 23.672 7.102 -3.668 1 78.44 10 ALA B CA 1
ATOM 2113 C C . ALA B 1 10 ? 22.375 6.52 -4.246 1 78.44 10 ALA B C 1
ATOM 2115 O O . ALA B 1 10 ? 21.406 7.246 -4.484 1 78.44 10 ALA B O 1
ATOM 2116 N N . ARG B 1 11 ? 22.469 5.258 -4.387 1 76.75 11 ARG B N 1
ATOM 2117 C CA . ARG B 1 11 ? 21.281 4.609 -4.953 1 76.75 11 ARG B CA 1
ATOM 2118 C C . ARG B 1 11 ? 20.109 4.691 -3.996 1 76.75 11 ARG B C 1
ATOM 2120 O O . ARG B 1 11 ? 18.969 4.895 -4.426 1 76.75 11 ARG B O 1
ATOM 2127 N N . ARG B 1 12 ? 20.406 4.504 -2.781 1 78.25 12 ARG B N 1
ATOM 2128 C CA . ARG B 1 12 ? 19.344 4.641 -1.784 1 78.25 12 ARG B CA 1
ATOM 2129 C C . ARG B 1 12 ? 18.75 6.043 -1.816 1 78.25 12 ARG B C 1
ATOM 2131 O O . ARG B 1 12 ? 17.531 6.199 -1.81 1 78.25 12 ARG B O 1
ATOM 2138 N N . ILE B 1 13 ? 19.562 6.969 -1.771 1 83.56 13 ILE B N 1
ATOM 2139 C CA . ILE B 1 13 ? 19.109 8.352 -1.831 1 83.56 13 ILE B CA 1
ATOM 2140 C C . ILE B 1 13 ? 18.344 8.586 -3.135 1 83.56 13 ILE B C 1
ATOM 2142 O O . ILE B 1 13 ? 17.297 9.242 -3.143 1 83.56 13 ILE B O 1
ATOM 2146 N N . TYR B 1 14 ? 18.875 7.98 -4.164 1 84 14 TYR B N 1
ATOM 2147 C CA . TYR B 1 14 ? 18.203 8.062 -5.453 1 84 14 TYR B CA 1
ATOM 2148 C C . TYR B 1 14 ? 16.781 7.516 -5.363 1 84 14 TYR B C 1
ATOM 2150 O O . TYR B 1 14 ? 15.828 8.188 -5.766 1 84 14 TYR B O 1
ATOM 2158 N N . LEU B 1 15 ? 16.688 6.344 -4.773 1 78.38 15 LEU B N 1
ATOM 2159 C CA . LEU B 1 15 ? 15.383 5.715 -4.672 1 78.38 15 LEU B CA 1
ATOM 2160 C C . LEU B 1 15 ? 14.445 6.543 -3.799 1 78.38 15 LEU B C 1
ATOM 2162 O O . LEU B 1 15 ? 13.266 6.695 -4.117 1 78.38 15 LEU B O 1
ATOM 2166 N N . LEU B 1 16 ? 14.977 7.039 -2.803 1 83.75 16 LEU B N 1
ATOM 2167 C CA . LEU B 1 16 ? 14.18 7.84 -1.882 1 83.75 16 LEU B CA 1
ATOM 2168 C C . LEU B 1 16 ? 13.68 9.117 -2.559 1 83.75 16 LEU B C 1
ATOM 2170 O O . LEU B 1 16 ? 12.492 9.445 -2.482 1 83.75 16 LEU B O 1
ATOM 2174 N N . LEU B 1 17 ? 14.516 9.828 -3.17 1 84.25 17 LEU B N 1
ATOM 2175 C CA . LEU B 1 17 ? 14.141 11.078 -3.828 1 84.25 17 LEU B CA 1
ATOM 2176 C C . LEU B 1 17 ? 13.211 10.812 -5.008 1 84.25 17 LEU B C 1
ATOM 2178 O O . LEU B 1 17 ? 12.258 11.562 -5.23 1 84.25 17 LEU B O 1
ATOM 2182 N N . ARG B 1 18 ? 13.523 9.75 -5.73 1 77.81 18 ARG B N 1
ATOM 2183 C CA . ARG B 1 18 ? 12.641 9.352 -6.828 1 77.81 18 ARG B CA 1
ATOM 2184 C C . ARG B 1 18 ? 11.219 9.102 -6.332 1 77.81 18 ARG B C 1
ATOM 2186 O O . ARG B 1 18 ? 10.258 9.586 -6.926 1 77.81 18 ARG B O 1
ATOM 2193 N N . ASP B 1 19 ? 11.188 8.398 -5.344 1 76.94 19 ASP B N 1
ATOM 2194 C CA . ASP B 1 19 ? 9.891 8.07 -4.746 1 76.94 19 ASP B CA 1
ATOM 2195 C C . ASP B 1 19 ? 9.133 9.336 -4.359 1 76.94 19 ASP B C 1
ATOM 2197 O O . ASP B 1 19 ? 7.941 9.461 -4.641 1 76.94 19 ASP B O 1
ATOM 2201 N N . ARG B 1 20 ? 9.812 10.258 -3.77 1 77.06 20 ARG B N 1
ATOM 2202 C CA . ARG B 1 20 ? 9.188 11.508 -3.346 1 77.06 20 ARG B CA 1
ATOM 2203 C C . ARG B 1 20 ? 8.719 12.32 -4.547 1 77.06 20 ARG B C 1
ATOM 2205 O O . ARG B 1 20 ? 7.68 12.984 -4.488 1 77.06 20 ARG B O 1
ATOM 2212 N N . ILE B 1 21 ? 9.391 12.242 -5.574 1 75.38 21 ILE B N 1
ATOM 2213 C CA . ILE B 1 21 ? 9.039 12.969 -6.789 1 75.38 21 ILE B CA 1
ATOM 2214 C C . ILE B 1 21 ? 7.816 12.328 -7.438 1 75.38 21 ILE B C 1
ATOM 2216 O O . ILE B 1 21 ? 6.844 13.016 -7.758 1 75.38 21 ILE B O 1
ATOM 2220 N N . VAL B 1 22 ? 7.887 11.008 -7.48 1 66.12 22 VAL B N 1
ATOM 2221 C CA . VAL B 1 22 ? 6.832 10.297 -8.188 1 66.12 22 VAL B CA 1
ATOM 2222 C C . VAL B 1 22 ? 5.547 10.32 -7.367 1 66.12 22 VAL B C 1
ATOM 2224 O O . VAL B 1 22 ? 4.449 10.406 -7.922 1 66.12 22 VAL B O 1
ATOM 2227 N N . ALA B 1 23 ? 5.773 10.414 -6.086 1 60.97 23 ALA B N 1
ATOM 2228 C CA . ALA B 1 23 ? 4.629 10.469 -5.18 1 60.97 23 ALA B CA 1
ATOM 2229 C C . ALA B 1 23 ? 4.051 11.883 -5.117 1 60.97 23 ALA B C 1
ATOM 2231 O O . ALA B 1 23 ? 2.959 12.086 -4.578 1 60.97 23 ALA B O 1
ATOM 2232 N N . GLY B 1 24 ? 4.758 12.82 -5.617 1 63.59 24 GLY B N 1
ATOM 2233 C CA . GLY B 1 24 ? 4.277 14.195 -5.656 1 63.59 24 GLY B CA 1
ATOM 2234 C C . GLY B 1 24 ? 4.719 15.016 -4.453 1 63.59 24 GLY B C 1
ATOM 2235 O O . GLY B 1 24 ? 4.383 16.188 -4.348 1 63.59 24 GLY B O 1
ATOM 2236 N N . ASP B 1 25 ? 5.41 14.438 -3.527 1 66.12 25 ASP B N 1
ATOM 2237 C CA . ASP B 1 25 ? 5.914 15.172 -2.371 1 66.12 25 ASP B CA 1
ATOM 2238 C C . ASP B 1 25 ? 6.863 16.297 -2.799 1 66.12 25 ASP B C 1
ATOM 2240 O O . ASP B 1 25 ? 6.961 17.312 -2.127 1 66.12 25 ASP B O 1
ATOM 2244 N N . LEU B 1 26 ? 7.578 16.031 -3.805 1 76.12 26 LEU B N 1
ATOM 2245 C CA . LEU B 1 26 ? 8.398 17.031 -4.488 1 76.12 26 LEU B CA 1
ATOM 2246 C C . LEU B 1 26 ? 7.777 17.406 -5.832 1 76.12 26 LEU B C 1
ATOM 2248 O O . LEU B 1 26 ? 7.914 16.672 -6.812 1 76.12 26 LEU B O 1
ATOM 2252 N N . PRO B 1 27 ? 7.023 18.5 -5.828 1 73.25 27 PRO B N 1
ATOM 2253 C CA . PRO B 1 27 ? 6.207 18.812 -7 1 73.25 27 PRO B CA 1
ATOM 2254 C C . PRO B 1 27 ? 7.043 19.172 -8.227 1 73.25 27 PRO B C 1
ATOM 2256 O O . PRO B 1 27 ? 8.18 19.641 -8.086 1 73.25 27 PRO B O 1
ATOM 2259 N N . PRO B 1 28 ? 6.34 18.922 -9.383 1 75.06 28 PRO B N 1
ATOM 2260 C CA . PRO B 1 28 ? 7.016 19.375 -10.602 1 75.06 28 PRO B CA 1
ATOM 2261 C C . PRO B 1 28 ? 7.406 20.844 -10.547 1 75.06 28 PRO B C 1
ATOM 2263 O O . PRO B 1 28 ? 6.648 21.672 -10.039 1 75.06 28 PRO B O 1
ATOM 2266 N N . GLY B 1 29 ? 8.602 21.062 -10.992 1 79.81 29 GLY B N 1
ATOM 2267 C CA . GLY B 1 29 ? 9.102 22.438 -10.992 1 79.81 29 GLY B CA 1
ATOM 2268 C C . GLY B 1 29 ? 9.68 22.859 -9.656 1 79.81 29 GLY B C 1
ATOM 2269 O O . GLY B 1 29 ? 10.336 23.891 -9.555 1 79.81 29 GLY B O 1
ATOM 2270 N N . GLY B 1 30 ? 9.422 22.078 -8.656 1 84.38 30 GLY B N 1
ATOM 2271 C CA . GLY B 1 30 ? 9.906 22.406 -7.324 1 84.38 30 GLY B CA 1
ATOM 2272 C C . GLY B 1 30 ? 11.414 22.266 -7.188 1 84.38 30 GLY B C 1
ATOM 2273 O O . GLY B 1 30 ? 12.031 21.422 -7.84 1 84.38 30 GLY B O 1
ATOM 2274 N N . ARG B 1 31 ? 12 23.172 -6.316 1 88.62 31 ARG B N 1
ATOM 2275 C CA . ARG B 1 31 ? 13.438 23.125 -6.051 1 88.62 31 ARG B CA 1
ATOM 2276 C C . ARG B 1 31 ? 13.75 22.109 -4.949 1 88.62 31 ARG B C 1
ATOM 2278 O O . ARG B 1 31 ? 13.125 22.125 -3.889 1 88.62 31 ARG B O 1
ATOM 2285 N N . LEU B 1 32 ? 14.648 21.188 -5.262 1 90.31 32 LEU B N 1
ATOM 2286 C CA . LEU B 1 32 ? 15.133 20.281 -4.223 1 90.31 32 LEU B CA 1
ATOM 2287 C C . LEU B 1 32 ? 16.047 21.016 -3.244 1 90.31 32 LEU B C 1
ATOM 2289 O O . LEU B 1 32 ? 16.688 22 -3.613 1 90.31 32 LEU B O 1
ATOM 2293 N N . PRO B 1 33 ? 16.109 20.516 -2.002 1 87.62 33 PRO B N 1
ATOM 2294 C CA . PRO B 1 33 ? 17.172 21.031 -1.13 1 87.62 33 PRO B CA 1
ATOM 2295 C C . PRO B 1 33 ? 18.562 20.891 -1.753 1 87.62 33 PRO B C 1
ATOM 2297 O O . PRO B 1 33 ? 18.797 20 -2.562 1 87.62 33 PRO B O 1
ATOM 2300 N N . GLY B 1 34 ? 19.438 21.891 -1.406 1 89.88 34 GLY B N 1
ATOM 2301 C CA . GLY B 1 34 ? 20.797 21.828 -1.933 1 89.88 34 GLY B CA 1
ATOM 2302 C C . GLY B 1 34 ? 21.547 20.594 -1.512 1 89.88 34 GLY B C 1
ATOM 2303 O O . GLY B 1 34 ? 21.125 19.875 -0.599 1 89.88 34 GLY B O 1
ATOM 2304 N N . GLU B 1 35 ? 22.609 20.281 -2.254 1 90.69 35 GLU B N 1
ATOM 2305 C CA . GLU B 1 35 ? 23.406 19.078 -2.004 1 90.69 35 GLU B CA 1
ATOM 2306 C C . GLU B 1 35 ? 23.859 19.016 -0.55 1 90.69 35 GLU B C 1
ATOM 2308 O O . GLU B 1 35 ? 23.766 17.969 0.089 1 90.69 35 GLU B O 1
ATOM 2313 N N . PRO B 1 36 ? 24.297 20.188 0.02 1 89.75 36 PRO B N 1
ATOM 2314 C CA . PRO B 1 36 ? 24.703 20.109 1.424 1 89.75 36 PRO B CA 1
ATOM 2315 C C . PRO B 1 36 ? 23.547 19.766 2.357 1 89.75 36 PRO B C 1
ATOM 2317 O O . PRO B 1 36 ? 23.734 19 3.312 1 89.75 36 PRO B O 1
ATOM 2320 N N . ALA B 1 37 ? 22.453 20.312 2.092 1 91.31 37 ALA B N 1
ATOM 2321 C CA . ALA B 1 37 ? 21.297 20.047 2.928 1 91.31 37 ALA B CA 1
ATOM 2322 C C . ALA B 1 37 ? 20.859 18.594 2.82 1 91.31 37 ALA B C 1
ATOM 2324 O O . ALA B 1 37 ? 20.562 17.953 3.828 1 91.31 37 ALA B O 1
ATOM 2325 N N . LEU B 1 38 ? 20.812 18 1.659 1 90.38 38 LEU B N 1
ATOM 2326 C CA . LEU B 1 38 ? 20.453 16.609 1.438 1 90.38 38 LEU B CA 1
ATOM 2327 C C . LEU B 1 38 ? 21.469 15.68 2.105 1 90.38 38 LEU B C 1
ATOM 2329 O O . LEU B 1 38 ? 21.094 14.648 2.662 1 90.38 38 LEU B O 1
ATOM 2333 N N . ALA B 1 39 ? 22.719 16.062 1.961 1 90.62 39 ALA B N 1
ATOM 2334 C CA . ALA B 1 39 ? 23.781 15.281 2.588 1 90.62 39 ALA B CA 1
ATOM 2335 C C . ALA B 1 39 ? 23.594 15.203 4.098 1 90.62 39 ALA B C 1
ATOM 2337 O O . ALA B 1 39 ? 23.703 14.133 4.691 1 90.62 39 ALA B O 1
ATOM 2338 N N . ALA B 1 40 ? 23.266 16.312 4.625 1 89.31 40 ALA B N 1
ATOM 2339 C CA . ALA B 1 40 ? 23.031 16.375 6.062 1 89.31 40 ALA B CA 1
ATOM 2340 C C . ALA B 1 40 ? 21.797 15.578 6.453 1 89.31 40 ALA B C 1
ATOM 2342 O O . ALA B 1 40 ? 21.828 14.812 7.418 1 89.31 40 ALA B O 1
ATOM 2343 N N . GLU B 1 41 ? 20.781 15.734 5.695 1 86.25 41 GLU B N 1
ATOM 2344 C CA . GLU B 1 41 ? 19.5 15.086 5.969 1 86.25 41 GLU B CA 1
ATOM 2345 C C . GLU B 1 41 ? 19.641 13.562 5.957 1 86.25 41 GLU B C 1
ATOM 2347 O O . GLU B 1 41 ? 19 12.875 6.742 1 86.25 41 GLU B O 1
ATOM 2352 N N . HIS B 1 42 ? 20.484 13.07 5.094 1 85.88 42 HIS B N 1
ATOM 2353 C CA . HIS B 1 42 ? 20.562 11.625 4.887 1 85.88 42 HIS B CA 1
ATOM 2354 C C . HIS B 1 42 ? 21.859 11.062 5.457 1 85.88 42 HIS B C 1
ATOM 2356 O O . HIS B 1 42 ? 22.172 9.883 5.258 1 85.88 42 HIS B O 1
ATOM 2362 N N . ALA B 1 43 ? 22.625 11.906 6.082 1 83.31 43 ALA B N 1
ATOM 2363 C CA . ALA B 1 43 ? 23.891 11.523 6.723 1 83.31 43 ALA B CA 1
ATOM 2364 C C . ALA B 1 43 ? 24.812 10.828 5.734 1 83.31 43 ALA B C 1
ATOM 2366 O O . ALA B 1 43 ? 25.344 9.75 6.027 1 83.31 43 ALA B O 1
ATOM 2367 N N . VAL B 1 44 ? 24.969 11.453 4.605 1 86.44 44 VAL B N 1
ATOM 2368 C CA . VAL B 1 44 ? 25.891 10.953 3.588 1 86.44 44 VAL B CA 1
ATOM 2369 C C . VAL B 1 44 ? 26.75 12.094 3.062 1 86.44 44 VAL B C 1
ATOM 2371 O O . VAL B 1 44 ? 26.562 13.25 3.449 1 86.44 44 VAL B O 1
ATOM 2374 N N . SER B 1 45 ? 27.719 11.758 2.26 1 87.62 45 SER B N 1
ATOM 2375 C CA . SER B 1 45 ? 28.609 12.766 1.694 1 87.62 45 SER B CA 1
ATOM 2376 C C . SER B 1 45 ? 27.953 13.508 0.539 1 87.62 45 SER B C 1
ATOM 2378 O O . SER B 1 45 ? 26.984 13.008 -0.058 1 87.62 45 SER B O 1
ATOM 2380 N N . ARG B 1 46 ? 28.453 14.695 0.28 1 90 46 ARG B N 1
ATOM 2381 C CA . ARG B 1 46 ? 27.969 15.461 -0.866 1 90 46 ARG B CA 1
ATOM 2382 C C . ARG B 1 46 ? 28.188 14.695 -2.166 1 90 46 ARG B C 1
ATOM 2384 O O . ARG B 1 46 ? 27.375 14.789 -3.092 1 90 46 ARG B O 1
ATOM 2391 N N . VAL B 1 47 ? 29.219 13.969 -2.244 1 88.88 47 VAL B N 1
ATOM 2392 C CA . VAL B 1 47 ? 29.516 13.172 -3.432 1 88.88 47 VAL B CA 1
ATOM 2393 C C . VAL B 1 47 ? 28.422 12.125 -3.631 1 88.88 47 VAL B C 1
ATOM 2395 O O . VAL B 1 47 ? 27.984 11.891 -4.758 1 88.88 47 VAL B O 1
ATOM 2398 N N . THR B 1 48 ? 28.016 11.516 -2.57 1 87.19 48 THR B N 1
ATOM 2399 C CA . THR B 1 48 ? 26.953 10.523 -2.6 1 87.19 48 THR B CA 1
ATOM 2400 C C . THR B 1 48 ? 25.641 11.148 -3.094 1 87.19 48 THR B C 1
ATOM 2402 O O . THR B 1 48 ? 24.953 10.57 -3.932 1 87.19 48 THR B O 1
ATOM 2405 N N . VAL B 1 49 ? 25.359 12.312 -2.551 1 91.31 49 VAL B N 1
ATOM 2406 C CA . VAL B 1 49 ? 24.156 13.023 -2.969 1 91.31 49 VAL B CA 1
ATOM 2407 C C . VAL B 1 49 ? 24.25 13.367 -4.453 1 91.31 49 VAL B C 1
ATOM 2409 O O . VAL B 1 49 ? 23.281 13.188 -5.199 1 91.31 49 VAL B O 1
ATOM 2412 N N . ARG B 1 50 ? 25.375 13.852 -4.887 1 89.94 50 ARG B N 1
ATOM 2413 C CA . ARG B 1 50 ? 25.578 14.234 -6.281 1 89.94 50 ARG B CA 1
ATOM 2414 C C . ARG B 1 50 ? 25.359 13.047 -7.211 1 89.94 50 ARG B C 1
ATOM 2416 O O . ARG B 1 50 ? 24.719 13.18 -8.258 1 89.94 50 ARG B O 1
ATOM 2423 N N . ARG B 1 51 ? 25.812 11.938 -6.816 1 88.94 51 ARG B N 1
ATOM 2424 C CA . ARG B 1 51 ? 25.609 10.734 -7.617 1 88.94 51 ARG B CA 1
ATOM 2425 C C . ARG B 1 51 ? 24.141 10.367 -7.711 1 88.94 51 ARG B C 1
ATOM 2427 O O . ARG B 1 51 ? 23.656 9.953 -8.766 1 88.94 51 ARG B O 1
ATOM 2434 N N . ALA B 1 52 ? 23.484 10.469 -6.629 1 90.12 52 ALA B N 1
ATOM 2435 C CA . ALA B 1 52 ? 22.047 10.219 -6.625 1 90.12 52 ALA B CA 1
ATOM 2436 C C . ALA B 1 52 ? 21.328 11.18 -7.562 1 90.12 52 ALA B C 1
ATOM 2438 O O . ALA B 1 52 ? 20.438 10.766 -8.312 1 90.12 52 ALA B O 1
ATOM 2439 N N . LEU B 1 53 ? 21.703 12.422 -7.496 1 91.19 53 LEU B N 1
ATOM 2440 C CA . LEU B 1 53 ? 21.078 13.438 -8.328 1 91.19 53 LEU B CA 1
ATOM 2441 C C . LEU B 1 53 ? 21.406 13.203 -9.805 1 91.19 53 LEU B C 1
ATOM 2443 O O . LEU B 1 53 ? 20.562 13.461 -10.672 1 91.19 53 LEU B O 1
ATOM 2447 N N . ASP B 1 54 ? 22.562 12.664 -10.047 1 89.06 54 ASP B N 1
ATOM 2448 C CA . ASP B 1 54 ? 22.922 12.297 -11.406 1 89.06 54 ASP B CA 1
ATOM 2449 C C . ASP B 1 54 ? 22 11.219 -11.961 1 89.06 54 ASP B C 1
ATOM 2451 O O . ASP B 1 54 ? 21.562 11.305 -13.109 1 89.06 54 ASP B O 1
ATOM 2455 N N . LEU B 1 55 ? 21.781 10.312 -11.125 1 85.19 55 LEU B N 1
ATOM 2456 C CA . LEU B 1 55 ? 20.891 9.234 -11.531 1 85.19 55 LEU B CA 1
ATOM 2457 C C . LEU B 1 55 ? 19.484 9.766 -11.82 1 85.19 55 LEU B C 1
ATOM 2459 O O . LEU B 1 55 ? 18.875 9.383 -12.812 1 85.19 55 LEU B O 1
ATOM 2463 N N . LEU B 1 56 ? 19 10.648 -10.961 1 87.94 56 LEU B N 1
ATOM 2464 C CA . LEU B 1 56 ? 17.688 11.258 -11.148 1 87.94 56 LEU B CA 1
ATOM 2465 C C . LEU B 1 56 ? 17.641 12.07 -12.445 1 87.94 56 LEU B C 1
ATOM 2467 O O . LEU B 1 56 ? 16.641 12.055 -13.156 1 87.94 56 LEU B O 1
ATOM 2471 N N . GLU B 1 57 ? 18.719 12.734 -12.711 1 87.12 57 GLU B N 1
ATOM 2472 C CA . GLU B 1 57 ? 18.797 13.555 -13.914 1 87.12 57 GLU B CA 1
ATOM 2473 C C . GLU B 1 57 ? 18.828 12.688 -15.172 1 87.12 57 GLU B C 1
ATOM 2475 O O . GLU B 1 57 ? 18.172 13 -16.156 1 87.12 57 GLU B O 1
ATOM 2480 N N . LYS B 1 58 ? 19.547 11.664 -15.086 1 81.12 58 LYS B N 1
ATOM 2481 C CA . LYS B 1 58 ? 19.625 10.727 -16.203 1 81.12 58 LYS B CA 1
ATOM 2482 C C . LYS B 1 58 ? 18.25 10.148 -16.531 1 81.12 58 LYS B C 1
ATOM 2484 O O . LYS B 1 58 ? 17.938 9.906 -17.703 1 81.12 58 LYS B O 1
ATOM 2489 N N . GLU B 1 59 ? 17.531 10.008 -15.531 1 79.25 59 GLU B N 1
ATOM 2490 C CA . GLU B 1 59 ? 16.188 9.469 -15.727 1 79.25 59 GLU B CA 1
ATOM 2491 C C . GLU B 1 59 ? 15.203 10.562 -16.141 1 79.25 59 GLU B C 1
ATOM 2493 O O . GLU B 1 59 ? 14.023 10.289 -16.359 1 79.25 59 GLU B O 1
ATOM 2498 N N . GLY B 1 60 ? 15.641 11.742 -16.109 1 78.81 60 GLY B N 1
ATOM 2499 C CA . GLY B 1 60 ? 14.812 12.859 -16.531 1 78.81 60 GLY B CA 1
ATOM 2500 C C . GLY B 1 60 ? 13.875 13.352 -15.453 1 78.81 60 GLY B C 1
ATOM 2501 O O . GLY B 1 60 ? 12.867 14 -15.742 1 78.81 60 GLY B O 1
ATOM 2502 N N . LEU B 1 61 ? 14.148 13.023 -14.211 1 82.56 61 LEU B N 1
ATOM 2503 C CA . LEU B 1 61 ? 13.242 13.391 -13.125 1 82.56 61 LEU B CA 1
ATOM 2504 C C . LEU B 1 61 ? 13.602 14.758 -12.562 1 82.56 61 LEU B C 1
ATOM 2506 O O . LEU B 1 61 ? 12.742 15.438 -11.992 1 82.56 61 LEU B O 1
ATOM 2510 N N . VAL B 1 62 ? 14.906 15.094 -12.68 1 89.94 62 VAL B N 1
ATOM 2511 C CA . VAL B 1 62 ? 15.328 16.406 -12.188 1 89.94 62 VAL B CA 1
ATOM 2512 C C . VAL B 1 62 ? 16.234 17.078 -13.219 1 89.94 62 VAL B C 1
ATOM 2514 O O . VAL B 1 62 ? 16.719 16.422 -14.148 1 89.94 62 VAL B O 1
ATOM 2517 N N . GLN B 1 63 ? 16.297 18.375 -13.125 1 88.44 63 GLN B N 1
ATOM 2518 C CA . GLN B 1 63 ? 17.219 19.188 -13.914 1 88.44 63 GLN B CA 1
ATOM 2519 C C . GLN B 1 63 ? 18.109 20.031 -13.016 1 88.44 63 GLN B C 1
ATOM 2521 O O . GLN B 1 63 ? 17.625 20.75 -12.133 1 88.44 63 GLN B O 1
ATOM 2526 N N . ARG B 1 64 ? 19.391 19.875 -13.344 1 88.69 64 ARG B N 1
ATOM 2527 C CA . ARG B 1 64 ? 20.344 20.688 -12.602 1 88.69 64 ARG B CA 1
ATOM 2528 C C . ARG B 1 64 ? 20.656 21.984 -13.352 1 88.69 64 ARG B C 1
ATOM 2530 O O . ARG B 1 64 ? 20.984 21.953 -14.539 1 88.69 64 ARG B O 1
ATOM 2537 N N . LYS B 1 65 ? 20.406 23.078 -12.68 1 86.12 65 LYS B N 1
ATOM 2538 C CA . LYS B 1 65 ? 20.734 24.375 -13.25 1 86.12 65 LYS B CA 1
ATOM 2539 C C . LYS B 1 65 ? 21.906 25.031 -12.5 1 86.12 65 LYS B C 1
ATOM 2541 O O . LYS B 1 65 ? 21.781 25.328 -11.305 1 86.12 65 LYS B O 1
ATOM 2546 N N . ALA B 1 66 ? 22.984 25.219 -13.234 1 82.12 66 ALA B N 1
ATOM 2547 C CA . ALA B 1 66 ? 24.188 25.812 -12.648 1 82.12 66 ALA B CA 1
ATOM 2548 C C . ALA B 1 66 ? 23.859 27.125 -11.93 1 82.12 66 ALA B C 1
ATOM 2550 O O . ALA B 1 66 ? 23.203 28 -12.5 1 82.12 66 ALA B O 1
ATOM 2551 N N . GLY B 1 67 ? 24.25 27.125 -10.727 1 83.88 67 GLY B N 1
ATOM 2552 C CA . GLY B 1 67 ? 24.094 28.344 -9.953 1 83.88 67 GLY B CA 1
ATOM 2553 C C . GLY B 1 67 ? 22.688 28.516 -9.383 1 83.88 67 GLY B C 1
ATOM 2554 O O . GLY B 1 67 ? 22.453 29.375 -8.539 1 83.88 67 GLY B O 1
ATOM 2555 N N . SER B 1 68 ? 21.688 27.75 -9.828 1 86.19 68 SER B N 1
ATOM 2556 C CA . SER B 1 68 ? 20.297 27.938 -9.406 1 86.19 68 SER B CA 1
ATOM 2557 C C . SER B 1 68 ? 19.828 26.781 -8.523 1 86.19 68 SER B C 1
ATOM 2559 O O . SER B 1 68 ? 19.078 27 -7.57 1 86.19 68 SER B O 1
ATOM 2561 N N . GLY B 1 69 ? 20.328 25.594 -8.844 1 91.44 69 GLY B N 1
ATOM 2562 C CA . GLY B 1 69 ? 19.938 24.453 -8.039 1 91.44 69 GLY B CA 1
ATOM 2563 C C . GLY B 1 69 ? 19.359 23.312 -8.852 1 91.44 69 GLY B C 1
ATOM 2564 O O . GLY B 1 69 ? 19.562 23.25 -10.07 1 91.44 69 GLY B O 1
ATOM 2565 N N . THR B 1 70 ? 18.844 22.297 -8.203 1 91.38 70 THR B N 1
ATOM 2566 C CA . THR B 1 70 ? 18.25 21.125 -8.828 1 91.38 70 THR B CA 1
ATOM 2567 C C . THR B 1 70 ? 16.719 21.188 -8.75 1 91.38 70 THR B C 1
ATOM 2569 O O . THR B 1 70 ? 16.156 21.438 -7.68 1 91.38 70 THR B O 1
ATOM 2572 N N . PHE B 1 71 ? 16.047 21 -9.914 1 90.5 71 PHE B N 1
ATOM 2573 C CA . PHE B 1 71 ? 14.602 21.156 -9.984 1 90.5 71 PHE B CA 1
ATOM 2574 C C . PHE B 1 71 ? 13.945 19.875 -10.5 1 90.5 71 PHE B C 1
ATOM 2576 O O . PHE B 1 71 ? 14.492 19.219 -11.383 1 90.5 71 PHE B O 1
ATOM 2583 N N . VAL B 1 72 ? 12.789 19.562 -9.828 1 87.62 72 VAL B N 1
ATOM 2584 C CA . VAL B 1 72 ? 12.008 18.438 -10.336 1 87.62 72 VAL B CA 1
ATOM 2585 C C . VAL B 1 72 ? 11.461 18.781 -11.727 1 87.62 72 VAL B C 1
ATOM 2587 O O . VAL B 1 72 ? 10.953 19.875 -11.945 1 87.62 72 VAL B O 1
ATOM 2590 N N . HIS B 1 73 ? 11.641 17.812 -12.672 1 79.44 73 HIS B N 1
ATOM 2591 C CA . HIS B 1 73 ? 11.156 18.047 -14.031 1 79.44 73 HIS B CA 1
ATOM 2592 C C . HIS B 1 73 ? 9.633 18.172 -14.055 1 79.44 73 HIS B C 1
ATOM 2594 O O . HIS B 1 73 ? 8.938 17.516 -13.289 1 79.44 73 HIS B O 1
ATOM 2600 N N . ASP B 1 74 ? 9.172 19.156 -14.836 1 62.03 74 ASP B N 1
ATOM 2601 C CA . ASP B 1 74 ? 7.746 19.406 -15.016 1 62.03 74 ASP B CA 1
ATOM 2602 C C . ASP B 1 74 ? 7.059 18.203 -15.664 1 62.03 74 ASP B C 1
ATOM 2604 O O . ASP B 1 74 ? 5.855 18.25 -15.938 1 62.03 74 ASP B O 1
ATOM 2608 N N . SER B 1 75 ? 7.801 17.297 -15.883 1 52.28 75 SER B N 1
ATOM 2609 C CA . SER B 1 75 ? 7.113 16.266 -16.656 1 52.28 75 SER B CA 1
ATOM 2610 C C . SER B 1 75 ? 5.875 15.766 -15.914 1 52.28 75 SER B C 1
ATOM 2612 O O . SER B 1 75 ? 5.789 15.859 -14.688 1 52.28 75 SER B O 1
ATOM 2614 N N . ARG B 1 76 ? 4.777 15.602 -16.719 1 43.38 76 ARG B N 1
ATOM 2615 C CA . ARG B 1 76 ? 3.449 15.172 -16.281 1 43.38 76 ARG B CA 1
ATOM 2616 C C . ARG B 1 76 ? 3.541 13.961 -15.359 1 43.38 76 ARG B C 1
ATOM 2618 O O . ARG B 1 76 ? 3.99 12.891 -15.773 1 43.38 76 ARG B O 1
ATOM 2625 N N . ALA B 1 77 ? 3.957 14.266 -14.172 1 44.25 77 ALA B N 1
ATOM 2626 C CA . ALA B 1 77 ? 3.799 13.148 -13.25 1 44.25 77 ALA B CA 1
ATOM 2627 C C . ALA B 1 77 ? 2.67 12.227 -13.688 1 44.25 77 ALA B C 1
ATOM 2629 O O . ALA B 1 77 ? 1.566 12.68 -14 1 44.25 77 ALA B O 1
ATOM 2630 N N . VAL B 1 78 ? 2.949 11.203 -14.398 1 42.59 78 VAL B N 1
ATOM 2631 C CA . VAL B 1 78 ? 1.891 10.242 -14.695 1 42.59 78 VAL B CA 1
ATOM 2632 C C . VAL B 1 78 ? 1.061 9.992 -13.438 1 42.59 78 VAL B C 1
ATOM 2634 O O . VAL B 1 78 ? 1.609 9.711 -12.367 1 42.59 78 VAL B O 1
ATOM 2637 N N . ARG B 1 79 ? -0.021 10.586 -13.406 1 49.78 79 ARG B N 1
ATOM 2638 C CA . ARG B 1 79 ? -0.93 10.305 -12.297 1 49.78 79 ARG B CA 1
ATOM 2639 C C . ARG B 1 79 ? -1.264 8.82 -12.219 1 49.78 79 ARG B C 1
ATOM 2641 O O . ARG B 1 79 ? -1.631 8.211 -13.227 1 49.78 79 ARG B O 1
ATOM 2648 N N . PRO B 1 80 ? -0.801 8.266 -11.172 1 48.91 80 PRO B N 1
ATOM 2649 C CA . PRO B 1 80 ? -1.176 6.859 -11.047 1 48.91 80 PRO B CA 1
ATOM 2650 C C . PRO B 1 80 ? -2.643 6.605 -11.391 1 48.91 80 PRO B C 1
ATOM 2652 O O . PRO B 1 80 ? -3.48 7.496 -11.227 1 48.91 80 PRO B O 1
ATOM 2655 N N . ILE B 1 81 ? -2.918 5.523 -12.133 1 43.97 81 ILE B N 1
ATOM 2656 C CA . ILE B 1 81 ? -4.293 5.066 -12.289 1 43.97 81 ILE B CA 1
ATOM 2657 C C . ILE B 1 81 ? -4.918 4.844 -10.906 1 43.97 81 ILE B C 1
ATOM 2659 O O . ILE B 1 81 ? -4.336 4.16 -10.062 1 43.97 81 ILE B O 1
ATOM 2663 N N . VAL B 1 82 ? -5.941 5.59 -10.602 1 44.44 82 VAL B N 1
ATOM 2664 C CA . VAL B 1 82 ? -6.672 5.531 -9.344 1 44.44 82 VAL B CA 1
ATOM 2665 C C . VAL B 1 82 ? -7.742 4.445 -9.414 1 44.44 82 VAL B C 1
ATOM 2667 O O . VAL B 1 82 ? -8.633 4.492 -10.266 1 44.44 82 VAL B O 1
ATOM 2670 N N . ALA B 1 83 ? -7.477 3.367 -8.781 1 47.81 83 ALA B N 1
ATOM 2671 C CA . ALA B 1 83 ? -8.516 2.346 -8.688 1 47.81 83 ALA B CA 1
ATOM 2672 C C . ALA B 1 83 ? -9.469 2.631 -7.535 1 47.81 83 ALA B C 1
ATOM 2674 O O . ALA B 1 83 ? -9.031 2.904 -6.414 1 47.81 83 ALA B O 1
ATOM 2675 N N . ASP B 1 84 ? -10.711 2.904 -7.918 1 49.47 84 ASP B N 1
ATOM 2676 C CA . ASP B 1 84 ? -11.758 3.051 -6.91 1 49.47 84 ASP B CA 1
ATOM 2677 C C . ASP B 1 84 ? -12 1.735 -6.172 1 49.47 84 ASP B C 1
ATOM 2679 O O . ASP B 1 84 ? -12.531 0.785 -6.746 1 49.47 84 ASP B O 1
ATOM 2683 N N . LEU B 1 85 ? -11.453 1.612 -4.988 1 51.81 85 LEU B N 1
ATOM 2684 C CA . LEU B 1 85 ? -11.617 0.406 -4.184 1 51.81 85 LEU B CA 1
ATOM 2685 C C . LEU B 1 85 ? -13.094 0.12 -3.932 1 51.81 85 LEU B C 1
ATOM 2687 O O . LEU B 1 85 ? -13.477 -1.028 -3.693 1 51.81 85 LEU B O 1
ATOM 2691 N N . SER B 1 86 ? -13.953 1.251 -3.861 1 49.44 86 SER B N 1
ATOM 2692 C CA . SER B 1 86 ? -15.375 0.993 -3.643 1 49.44 86 SER B CA 1
ATOM 2693 C C . SER B 1 86 ? -15.961 0.139 -4.762 1 49.44 86 SER B C 1
ATOM 2695 O O . SER B 1 86 ? -16.984 -0.528 -4.574 1 49.44 86 SER B O 1
ATOM 2697 N N . ASN B 1 87 ? -15.312 0.333 -5.852 1 48.12 87 ASN B N 1
ATOM 2698 C CA . ASN B 1 87 ? -15.609 -0.538 -6.984 1 48.12 87 ASN B CA 1
ATOM 2699 C C . ASN B 1 87 ? -14.414 -1.416 -7.348 1 48.12 87 ASN B C 1
ATOM 2701 O O . ASN B 1 87 ? -13.836 -1.273 -8.422 1 48.12 87 ASN B O 1
ATOM 2705 N N . VAL B 1 88 ? -13.875 -1.901 -6.41 1 44.84 88 VAL B N 1
ATOM 2706 C CA . VAL B 1 88 ? -12.586 -2.59 -6.449 1 44.84 88 VAL B CA 1
ATOM 2707 C C . VAL B 1 88 ? -12.547 -3.541 -7.645 1 44.84 88 VAL B C 1
ATOM 2709 O O . VAL B 1 88 ? -11.562 -3.574 -8.391 1 44.84 88 VAL B O 1
ATOM 2712 N N . LEU B 1 89 ? -13.445 -4.43 -7.711 1 46.19 89 LEU B N 1
ATOM 2713 C CA . LEU B 1 89 ? -13.406 -5.48 -8.719 1 46.19 89 LEU B CA 1
ATOM 2714 C C . LEU B 1 89 ? -13.727 -4.922 -10.102 1 46.19 89 LEU B C 1
ATOM 2716 O O . LEU B 1 89 ? -13.141 -5.344 -11.102 1 46.19 89 LEU B O 1
ATOM 2720 N N . SER B 1 90 ? -14.82 -4.008 -10.172 1 48.12 90 SER B N 1
ATOM 2721 C CA . SER B 1 90 ? -15.008 -3.426 -11.492 1 48.12 90 SER B CA 1
ATOM 2722 C C . SER B 1 90 ? -13.695 -2.895 -12.055 1 48.12 90 SER B C 1
ATOM 2724 O O . SER B 1 90 ? -13.422 -3.02 -13.25 1 48.12 90 SER B O 1
ATOM 2726 N N . HIS B 1 91 ? -13.023 -2.625 -11.148 1 52.03 91 HIS B N 1
ATOM 2727 C CA . HIS B 1 91 ? -11.719 -2.082 -11.539 1 52.03 91 HIS B CA 1
ATOM 2728 C C . HIS B 1 91 ? -10.797 -3.182 -12.039 1 52.03 91 HIS B C 1
ATOM 2730 O O . HIS B 1 91 ? -10.094 -3 -13.039 1 52.03 91 HIS B O 1
ATOM 2736 N N . LEU B 1 92 ? -10.953 -4.352 -11.352 1 54 92 LEU B N 1
ATOM 2737 C CA . LEU B 1 92 ? -10.086 -5.418 -11.828 1 54 92 LEU B CA 1
ATOM 2738 C C . LEU B 1 92 ? -10.469 -5.848 -13.234 1 54 92 LEU B C 1
ATOM 2740 O O . LEU B 1 92 ? -9.602 -6.066 -14.086 1 54 92 LEU B O 1
ATOM 2744 N N . ILE B 1 93 ? -11.812 -5.828 -13.344 1 52.59 93 ILE B N 1
ATOM 2745 C CA . ILE B 1 93 ? -12.297 -6.207 -14.672 1 52.59 93 ILE B CA 1
ATOM 2746 C C . ILE B 1 93 ? -11.969 -5.102 -15.672 1 52.59 93 ILE B C 1
ATOM 2748 O O . ILE B 1 93 ? -11.484 -5.375 -16.766 1 52.59 93 ILE B O 1
ATOM 2752 N N . ASP B 1 94 ? -12.156 -3.953 -15.172 1 56.28 94 ASP B N 1
ATOM 2753 C CA . ASP B 1 94 ? -11.891 -2.828 -16.062 1 56.28 94 ASP B CA 1
ATOM 2754 C C . ASP B 1 94 ? -10.398 -2.701 -16.359 1 56.28 94 ASP B C 1
ATOM 2756 O O . ASP B 1 94 ? -10.008 -2.41 -17.5 1 56.28 94 ASP B O 1
ATOM 2760 N N . MET B 1 95 ? -9.68 -3.002 -15.359 1 59.03 95 MET B N 1
ATOM 2761 C CA . MET B 1 95 ? -8.242 -3.016 -15.594 1 59.03 95 MET B CA 1
ATOM 2762 C C . MET B 1 95 ? -7.871 -4.078 -16.625 1 59.03 95 MET B C 1
ATOM 2764 O O . MET B 1 95 ? -7.039 -3.838 -17.5 1 59.03 95 MET B O 1
ATOM 2768 N N . GLY B 1 96 ? -8.422 -5.215 -16.453 1 55.19 96 GLY B N 1
ATOM 2769 C CA . GLY B 1 96 ? -8.148 -6.301 -17.375 1 55.19 96 GLY B CA 1
ATOM 2770 C C . GLY B 1 96 ? -8.516 -5.957 -18.812 1 55.19 96 GLY B C 1
ATOM 2771 O O . GLY B 1 96 ? -7.785 -6.312 -19.734 1 55.19 96 GLY B O 1
ATOM 2772 N N . ARG B 1 97 ? -9.602 -5.152 -18.906 1 57.81 97 ARG B N 1
ATOM 2773 C CA . ARG B 1 97 ? -10.078 -4.859 -20.266 1 57.81 97 ARG B CA 1
ATOM 2774 C C . ARG B 1 97 ? -9.336 -3.67 -20.859 1 57.81 97 ARG B C 1
ATOM 2776 O O . ARG B 1 97 ? -9.164 -3.59 -22.078 1 57.81 97 ARG B O 1
ATOM 2783 N N . SER B 1 98 ? -8.852 -2.947 -20.031 1 70.12 98 SER B N 1
ATOM 2784 C CA . SER B 1 98 ? -8.312 -1.692 -20.531 1 70.12 98 SER B CA 1
ATOM 2785 C C . SER B 1 98 ? -6.789 -1.6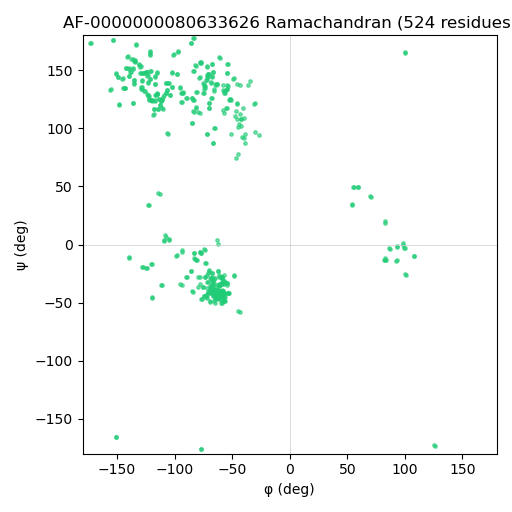95 -20.516 1 70.12 98 SER B C 1
ATOM 2787 O O . SER B 1 98 ? -6.152 -0.687 -20.828 1 70.12 98 SER B O 1
ATOM 2789 N N . THR B 1 99 ? -6.297 -2.914 -20.172 1 81.38 99 THR B N 1
ATOM 2790 C CA . THR B 1 99 ? -4.844 -3.014 -20.125 1 81.38 99 THR B CA 1
ATOM 2791 C C . THR B 1 99 ? -4.355 -4.234 -20.891 1 81.38 99 THR B C 1
ATOM 2793 O O . THR B 1 99 ? -5.137 -5.145 -21.188 1 81.38 99 THR B O 1
ATOM 2796 N N . ASP B 1 100 ? -3.178 -4.188 -21.344 1 87.56 100 ASP B N 1
ATOM 2797 C CA . ASP B 1 100 ? -2.559 -5.352 -21.969 1 87.56 100 ASP B CA 1
ATOM 2798 C C . ASP B 1 100 ? -2 -6.309 -20.922 1 87.56 100 ASP B C 1
ATOM 2800 O O . ASP B 1 100 ? -1.753 -5.914 -19.781 1 87.56 100 ASP B O 1
ATOM 2804 N N . VAL B 1 101 ? -1.946 -7.594 -21.391 1 91.19 101 VAL B N 1
ATOM 2805 C CA . VAL B 1 101 ? -1.441 -8.602 -20.469 1 91.19 101 VAL B CA 1
ATOM 2806 C C . VAL B 1 101 ? -0.329 -9.406 -21.141 1 91.19 101 VAL B C 1
ATOM 2808 O O . VAL B 1 101 ? -0.421 -9.742 -22.328 1 91.19 101 VAL B O 1
ATOM 2811 N N . LYS B 1 102 ? 0.735 -9.656 -20.469 1 94 102 LYS B N 1
ATOM 2812 C CA . LYS B 1 102 ? 1.795 -10.586 -20.844 1 94 102 LYS B CA 1
ATOM 2813 C C . LYS B 1 102 ? 1.866 -11.766 -19.875 1 94 102 LYS B C 1
ATOM 2815 O O . LYS B 1 102 ? 2.088 -11.57 -18.688 1 94 102 LYS B O 1
ATOM 2820 N N . LEU B 1 103 ? 1.608 -12.969 -20.375 1 96.62 103 LEU B N 1
ATOM 2821 C CA . LEU B 1 103 ? 1.723 -14.18 -19.562 1 96.62 103 LEU B CA 1
ATOM 2822 C C . LEU B 1 103 ? 3.174 -14.641 -19.484 1 96.62 103 LEU B C 1
ATOM 2824 O O . LEU B 1 103 ? 3.787 -14.984 -20.5 1 96.62 103 LEU B O 1
ATOM 2828 N N . LEU B 1 104 ? 3.736 -14.68 -18.281 1 96.62 104 LEU B N 1
ATOM 2829 C CA . LEU B 1 104 ? 5.145 -15.016 -18.094 1 96.62 104 LEU B CA 1
ATOM 2830 C C . LEU B 1 104 ? 5.312 -16.5 -17.781 1 96.62 104 LEU B C 1
ATOM 2832 O O . LEU B 1 104 ? 6.344 -17.094 -18.109 1 96.62 104 LEU B O 1
ATOM 2836 N N . SER B 1 105 ? 4.363 -17.062 -17.078 1 96.81 105 SER B N 1
ATOM 2837 C CA . SER B 1 105 ? 4.426 -18.469 -16.703 1 96.81 105 SER B CA 1
ATOM 2838 C C . SER B 1 105 ? 3.027 -19.062 -16.547 1 96.81 105 SER B C 1
ATOM 2840 O O . SER B 1 105 ? 2.076 -18.344 -16.219 1 96.81 105 SER B O 1
ATOM 2842 N N . PHE B 1 106 ? 2.902 -20.328 -16.875 1 97.5 106 PHE B N 1
ATOM 2843 C CA . PHE B 1 106 ? 1.695 -21.141 -16.766 1 97.5 106 PHE B CA 1
ATOM 2844 C C . PHE B 1 106 ? 2.045 -22.594 -16.484 1 97.5 106 PHE B C 1
ATOM 2846 O O . PHE B 1 106 ? 2.779 -23.234 -17.25 1 97.5 106 PHE B O 1
ATOM 2853 N N . GLY B 1 107 ? 1.562 -23.094 -15.383 1 97.5 107 GLY B N 1
ATOM 2854 C CA . GLY B 1 107 ? 1.862 -24.484 -15.078 1 97.5 107 GLY B CA 1
ATOM 2855 C C . GLY B 1 107 ? 1.122 -25 -13.859 1 97.5 107 GLY B C 1
ATOM 2856 O O . GLY B 1 107 ? 0.377 -24.266 -13.219 1 97.5 107 GLY B O 1
ATOM 2857 N N . TYR B 1 108 ? 1.251 -26.281 -13.609 1 97.44 108 TYR B N 1
ATOM 2858 C CA . TYR B 1 108 ? 0.644 -26.953 -12.469 1 97.44 108 TYR B CA 1
ATOM 2859 C C . TYR B 1 108 ? 1.704 -27.375 -11.453 1 97.44 108 TYR B C 1
ATOM 2861 O O . TYR B 1 108 ? 2.697 -28 -11.812 1 97.44 108 TYR B O 1
ATOM 2869 N N . VAL B 1 109 ? 1.506 -26.984 -10.242 1 96.44 109 VAL B N 1
ATOM 2870 C CA . VAL B 1 109 ? 2.523 -27.234 -9.227 1 96.44 109 VAL B CA 1
ATOM 2871 C C . VAL B 1 109 ? 1.857 -27.625 -7.91 1 96.44 109 VAL B C 1
ATOM 2873 O O . VAL B 1 109 ? 0.651 -27.438 -7.738 1 96.44 109 VAL B O 1
ATOM 2876 N N . ALA B 1 110 ? 2.695 -28.25 -7 1 94.94 110 ALA B N 1
ATOM 2877 C CA . ALA B 1 110 ? 2.273 -28.375 -5.605 1 94.94 110 ALA B CA 1
ATOM 2878 C C . ALA B 1 110 ? 2.232 -27 -4.926 1 94.94 110 ALA B C 1
ATOM 2880 O O . ALA B 1 110 ? 3.203 -26.25 -4.988 1 94.94 110 ALA B O 1
ATOM 2881 N N . PRO B 1 111 ? 1.11 -26.688 -4.344 1 91.44 111 PRO B N 1
ATOM 2882 C CA . PRO B 1 111 ? 1.041 -25.359 -3.721 1 91.44 111 PRO B CA 1
ATOM 2883 C C . PRO B 1 111 ? 1.886 -25.25 -2.453 1 91.44 111 PRO B C 1
ATOM 2885 O O . PRO B 1 111 ? 1.999 -26.234 -1.703 1 91.44 111 PRO B O 1
ATOM 2888 N N . PRO B 1 112 ? 2.494 -24.047 -2.234 1 82.81 112 PRO B N 1
ATOM 2889 C CA . PRO B 1 112 ? 3 -23.812 -0.881 1 82.81 112 PRO B CA 1
ATOM 2890 C C . PRO B 1 112 ? 1.933 -24.016 0.192 1 82.81 112 PRO B C 1
ATOM 2892 O O . PRO B 1 112 ? 0.739 -23.875 -0.084 1 82.81 112 PRO B O 1
ATOM 2895 N N . GLU B 1 113 ? 2.322 -24.312 1.374 1 82.62 113 GLU B N 1
ATOM 2896 C CA . GLU B 1 113 ? 1.41 -24.656 2.465 1 82.62 113 GLU B CA 1
ATOM 2897 C C . GLU B 1 113 ? 0.415 -23.516 2.719 1 82.62 113 GLU B C 1
ATOM 2899 O O . GLU B 1 113 ? -0.783 -23.766 2.875 1 82.62 113 GLU B O 1
ATOM 2904 N N . ALA B 1 114 ? 0.924 -22.312 2.721 1 81.38 114 ALA B N 1
ATOM 2905 C CA . ALA B 1 114 ? 0.065 -21.172 3 1 81.38 114 ALA B CA 1
ATOM 2906 C C . ALA B 1 114 ? -1.031 -21.031 1.945 1 81.38 114 ALA B C 1
ATOM 2908 O O . ALA B 1 114 ? -2.168 -20.688 2.264 1 81.38 114 ALA B O 1
ATOM 2909 N N . ILE B 1 115 ? -0.698 -21.359 0.774 1 90.31 115 ILE B N 1
ATOM 2910 C CA . ILE B 1 115 ? -1.659 -21.281 -0.321 1 90.31 115 ILE B CA 1
ATOM 2911 C C . ILE B 1 115 ? -2.66 -22.422 -0.211 1 90.31 115 ILE B C 1
ATOM 2913 O O . ILE B 1 115 ? -3.867 -22.219 -0.367 1 90.31 115 ILE B O 1
ATOM 2917 N N . ALA B 1 116 ? -2.164 -23.625 0.063 1 91.62 116 ALA B N 1
ATOM 2918 C CA . ALA B 1 116 ? -3.043 -24.781 0.229 1 91.62 116 ALA B CA 1
ATOM 2919 C C . ALA B 1 116 ? -4.074 -24.531 1.325 1 91.62 116 ALA B C 1
ATOM 2921 O O . ALA B 1 116 ? -5.254 -24.844 1.156 1 91.62 116 ALA B O 1
ATOM 2922 N N . GLU B 1 117 ? -3.611 -23.953 2.383 1 88.38 117 GLU B N 1
ATOM 2923 C CA . GLU B 1 117 ? -4.492 -23.641 3.504 1 88.38 117 GLU B CA 1
ATOM 2924 C C . GLU B 1 117 ? -5.527 -22.594 3.119 1 88.38 117 GLU B C 1
ATOM 2926 O O . GLU B 1 117 ? -6.715 -22.75 3.412 1 88.38 117 GLU B O 1
ATOM 2931 N N . SER B 1 118 ? -5.113 -21.562 2.432 1 88.94 118 SER B N 1
ATOM 2932 C CA . SER B 1 118 ? -6 -20.469 2.053 1 88.94 118 SER B CA 1
ATOM 2933 C C . SER B 1 118 ? -7.082 -20.938 1.088 1 88.94 118 SER B C 1
ATOM 2935 O O . SER B 1 118 ? -8.211 -20.453 1.131 1 88.94 118 SER B O 1
ATOM 2937 N N . LEU B 1 119 ? -6.777 -21.953 0.298 1 94.5 119 LEU B N 1
ATOM 2938 C CA . LEU B 1 119 ? -7.715 -22.422 -0.714 1 94.5 119 LEU B CA 1
ATOM 2939 C C . LEU B 1 119 ? -8.484 -23.641 -0.21 1 94.5 119 LEU B C 1
ATOM 2941 O O . LEU B 1 119 ? -9.406 -24.125 -0.875 1 94.5 119 LEU B O 1
ATOM 2945 N N . GLY B 1 120 ? -8.062 -24.188 0.927 1 93.69 120 GLY B N 1
ATOM 2946 C CA . GLY B 1 120 ? -8.727 -25.359 1.477 1 93.69 120 GLY B CA 1
ATOM 2947 C C . GLY B 1 120 ? -8.484 -26.625 0.666 1 93.69 120 GLY B C 1
ATOM 2948 O O . GLY B 1 120 ? -9.398 -27.422 0.462 1 93.69 120 GLY B O 1
ATOM 2949 N N . LEU B 1 121 ? -7.332 -26.797 0.233 1 94.94 121 LEU B N 1
ATOM 2950 C CA . LEU B 1 121 ? -7 -27.938 -0.615 1 94.94 121 LEU B CA 1
ATOM 2951 C C . LEU B 1 121 ? -6.711 -29.188 0.228 1 94.94 121 LEU B C 1
ATOM 2953 O O . LEU B 1 121 ? -6.215 -29.078 1.351 1 94.94 121 LEU B O 1
ATOM 2957 N N . LYS B 1 122 ? -7.004 -30.281 -0.317 1 93.75 122 LYS B N 1
ATOM 2958 C CA . LYS B 1 122 ? -6.605 -31.547 0.294 1 93.75 122 LYS B CA 1
ATOM 2959 C C . LYS B 1 122 ? -5.125 -31.828 0.056 1 93.75 122 LYS B C 1
ATOM 2961 O O . LYS B 1 122 ? -4.535 -31.328 -0.898 1 93.75 122 LYS B O 1
ATOM 2966 N N . PRO B 1 123 ? -4.625 -32.656 0.957 1 92.75 123 PRO B N 1
ATOM 2967 C CA . PRO B 1 123 ? -3.223 -33 0.741 1 92.75 123 PRO B CA 1
ATOM 2968 C C . PRO B 1 123 ? -2.98 -33.625 -0.635 1 92.75 123 PRO B C 1
ATOM 2970 O O . PRO B 1 123 ? -3.764 -34.469 -1.086 1 92.75 123 PRO B O 1
ATOM 2973 N N . GLY B 1 124 ? -1.993 -33.125 -1.297 1 93.44 124 GLY B N 1
ATOM 2974 C CA . GLY B 1 124 ? -1.615 -33.688 -2.58 1 93.44 124 GLY B CA 1
ATOM 2975 C C . GLY B 1 124 ? -2.26 -33 -3.76 1 93.44 124 GLY B C 1
ATOM 2976 O O . GLY B 1 124 ? -1.859 -33.188 -4.906 1 93.44 124 GLY B O 1
ATOM 2977 N N . GLU B 1 125 ? -3.26 -32.188 -3.549 1 95.44 125 GLU B N 1
ATOM 2978 C CA . GLU B 1 125 ? -3.898 -31.453 -4.637 1 95.44 125 GLU B CA 1
ATOM 2979 C C . GLU B 1 125 ? -2.963 -30.391 -5.203 1 95.44 125 GLU B C 1
ATOM 2981 O O . GLU B 1 125 ? -2.258 -29.719 -4.453 1 95.44 125 GLU B O 1
ATOM 2986 N N . ARG B 1 126 ? -3.021 -30.297 -6.539 1 97.31 126 ARG B N 1
ATOM 2987 C CA . ARG B 1 126 ? -2.182 -29.312 -7.223 1 97.31 126 ARG B CA 1
ATOM 2988 C C . ARG B 1 126 ? -2.961 -28.047 -7.527 1 97.31 126 ARG B C 1
ATOM 2990 O O . ARG B 1 126 ? -4.18 -28 -7.348 1 97.31 126 ARG B O 1
ATOM 2997 N N . VAL B 1 127 ? -2.201 -27 -7.887 1 97.56 127 VAL B N 1
ATOM 2998 C CA . VAL B 1 127 ? -2.793 -25.75 -8.336 1 97.56 127 VAL B CA 1
ATOM 2999 C C . VAL B 1 127 ? -2.229 -25.359 -9.703 1 97.56 127 VAL B C 1
ATOM 3001 O O . VAL B 1 127 ? -1.112 -25.766 -10.055 1 97.56 127 VAL B O 1
ATOM 3004 N N . GLN B 1 128 ? -3.068 -24.734 -10.461 1 98.12 128 GLN B N 1
ATOM 3005 C CA . GLN B 1 128 ? -2.574 -24 -11.625 1 98.12 128 GLN B CA 1
ATOM 3006 C C . GLN B 1 128 ? -1.969 -22.672 -11.227 1 98.12 128 GLN B C 1
ATOM 3008 O O . GLN B 1 128 ? -2.66 -21.812 -10.672 1 98.12 128 GLN B O 1
ATOM 3013 N N . ARG B 1 129 ? -0.694 -22.484 -11.375 1 97.5 129 ARG B N 1
ATOM 3014 C CA . ARG B 1 129 ? -0.005 -21.234 -11.07 1 97.5 129 ARG B CA 1
ATOM 3015 C C . ARG B 1 129 ? 0.304 -20.453 -12.344 1 97.5 129 ARG B C 1
ATOM 3017 O O . ARG B 1 129 ? 0.751 -21.031 -13.336 1 97.5 129 ARG B O 1
ATOM 3024 N N . SER B 1 130 ? 0.069 -19.219 -12.336 1 97 130 SER B N 1
ATOM 3025 C CA . SER B 1 130 ? 0.445 -18.344 -13.453 1 97 130 SER B CA 1
ATOM 3026 C C . SER B 1 130 ? 1.019 -17.031 -12.953 1 97 130 SER B C 1
ATOM 3028 O O . SER B 1 130 ? 0.693 -16.578 -11.852 1 97 130 SER B O 1
ATOM 3030 N N . VAL B 1 131 ? 1.905 -16.484 -13.703 1 96.19 131 VAL B N 1
ATOM 3031 C CA . VAL B 1 131 ? 2.451 -15.148 -13.484 1 96.19 131 VAL B CA 1
ATOM 3032 C C . VAL B 1 131 ? 2.178 -14.273 -14.711 1 96.19 131 VAL B C 1
ATOM 3034 O O . VAL B 1 131 ? 2.486 -14.664 -15.836 1 96.19 131 VAL B O 1
ATOM 3037 N N . ARG B 1 132 ? 1.535 -13.164 -14.477 1 95.38 132 ARG B N 1
ATOM 3038 C CA . ARG B 1 132 ? 1.188 -12.234 -15.547 1 95.38 132 ARG B CA 1
ATOM 3039 C C . ARG B 1 132 ? 1.66 -10.828 -15.219 1 95.38 132 ARG B C 1
ATOM 3041 O O . ARG B 1 132 ? 1.739 -10.445 -14.047 1 95.38 132 ARG B O 1
ATOM 3048 N N . VAL B 1 133 ? 2.008 -10.102 -16.25 1 95 133 VAL B N 1
ATOM 3049 C CA . VAL B 1 133 ? 2.332 -8.688 -16.156 1 95 133 VAL B CA 1
ATOM 3050 C C . VAL B 1 133 ? 1.328 -7.871 -16.969 1 95 133 VAL B C 1
ATOM 3052 O O . VAL B 1 133 ? 1.031 -8.203 -18.109 1 95 133 VAL B O 1
ATOM 3055 N N . ARG B 1 134 ? 0.791 -6.906 -16.344 1 91.69 134 ARG B N 1
ATOM 3056 C CA . ARG B 1 134 ? -0.13 -6.039 -17.078 1 91.69 134 ARG B CA 1
ATOM 3057 C C . ARG B 1 134 ? 0.543 -4.727 -17.469 1 91.69 134 ARG B C 1
ATOM 3059 O O . ARG B 1 134 ? 1.416 -4.234 -16.75 1 91.69 134 ARG B O 1
ATOM 3066 N N . LEU B 1 135 ? 0.093 -4.254 -18.578 1 89.75 135 LEU B N 1
ATOM 3067 C CA . LEU B 1 135 ? 0.694 -3.047 -19.141 1 89.75 135 LEU B CA 1
ATOM 3068 C C . LEU B 1 135 ? -0.375 -2.014 -19.469 1 89.75 135 LEU B C 1
ATOM 3070 O O . LEU B 1 135 ? -1.468 -2.365 -19.922 1 89.75 135 LEU B O 1
ATOM 3074 N N . ILE B 1 136 ? -0.076 -0.768 -19.219 1 82.06 136 ILE B N 1
ATOM 3075 C CA . ILE B 1 136 ? -0.841 0.38 -19.688 1 82.06 136 ILE B CA 1
ATOM 3076 C C . ILE B 1 136 ? 0.046 1.27 -20.562 1 82.06 136 ILE B C 1
ATOM 3078 O O . ILE B 1 136 ? 1.133 1.674 -20.141 1 82.06 136 ILE B O 1
ATOM 3082 N N . ASP B 1 137 ? -0.407 1.509 -21.781 1 79.88 137 ASP B N 1
ATOM 3083 C CA . ASP B 1 137 ? 0.358 2.301 -22.75 1 79.88 137 ASP B CA 1
ATOM 3084 C C . ASP B 1 137 ? 1.768 1.741 -22.922 1 79.88 137 ASP B C 1
ATOM 3086 O O . ASP B 1 137 ? 2.746 2.492 -22.906 1 79.88 137 ASP B O 1
ATOM 3090 N N . GLY B 1 138 ? 1.862 0.482 -22.844 1 87.88 138 GLY B N 1
ATOM 3091 C CA . GLY B 1 138 ? 3.109 -0.203 -23.141 1 87.88 138 GLY B CA 1
ATOM 3092 C C . GLY B 1 138 ? 4.039 -0.295 -21.953 1 87.88 138 GLY B C 1
ATOM 3093 O O . GLY B 1 138 ? 5.102 -0.913 -22.031 1 87.88 138 GLY B O 1
ATOM 3094 N N . GLU B 1 139 ? 3.646 0.288 -20.859 1 88.5 139 GLU B N 1
ATOM 3095 C CA . GLU B 1 139 ? 4.48 0.265 -19.672 1 88.5 139 GLU B CA 1
ATOM 3096 C C . GLU B 1 139 ? 3.898 -0.663 -18.609 1 88.5 139 GLU B C 1
ATOM 3098 O O . GLU B 1 139 ? 2.715 -0.568 -18.266 1 88.5 139 GLU B O 1
ATOM 3103 N N . PRO B 1 140 ? 4.75 -1.523 -18.094 1 94.25 140 PRO B N 1
ATOM 3104 C CA . PRO B 1 140 ? 4.242 -2.432 -17.062 1 94.25 140 PRO B CA 1
ATOM 3105 C C . PRO B 1 140 ? 3.875 -1.709 -15.766 1 94.25 140 PRO B C 1
ATOM 3107 O O . PRO B 1 140 ? 4.551 -0.754 -15.367 1 94.25 140 PRO B O 1
ATOM 3110 N N . PHE B 1 141 ? 2.764 -2.232 -15.102 1 89.69 141 PHE B N 1
ATOM 3111 C CA . PHE B 1 141 ? 2.406 -1.562 -13.859 1 89.69 141 PHE B CA 1
ATOM 3112 C C . PHE B 1 141 ? 1.993 -2.576 -12.797 1 89.69 141 PHE B C 1
ATOM 3114 O O . PHE B 1 141 ? 1.898 -2.242 -11.609 1 89.69 141 PHE B O 1
ATOM 3121 N N . SER B 1 142 ? 1.802 -3.793 -13.172 1 92.81 142 SER B N 1
ATOM 3122 C CA . SER B 1 142 ? 1.418 -4.793 -12.18 1 92.81 142 SER B CA 1
ATOM 3123 C C . SER B 1 142 ? 2.021 -6.156 -12.508 1 92.81 142 SER B C 1
ATOM 3125 O O . SER B 1 142 ? 2.217 -6.488 -13.68 1 92.81 142 SER B O 1
ATOM 3127 N N . TYR B 1 143 ? 2.418 -6.879 -11.531 1 94.25 143 TYR B N 1
ATOM 3128 C CA . TYR B 1 143 ? 2.924 -8.25 -11.531 1 94.25 143 TYR B CA 1
ATOM 3129 C C . TYR B 1 143 ? 2.02 -9.164 -10.711 1 94.25 143 TYR B C 1
ATOM 3131 O O . TYR B 1 143 ? 1.973 -9.062 -9.484 1 94.25 143 TYR B O 1
ATOM 3139 N N . LEU B 1 144 ? 1.326 -10.117 -11.406 1 93.62 144 LEU B N 1
ATOM 3140 C CA . LEU B 1 144 ? 0.267 -10.906 -10.789 1 93.62 144 LEU B CA 1
ATOM 3141 C C . LEU B 1 144 ? 0.668 -12.375 -10.695 1 93.62 144 LEU B C 1
ATOM 3143 O O . LEU B 1 144 ? 1.057 -12.977 -11.695 1 93.62 144 LEU B O 1
ATOM 3147 N N . THR B 1 145 ? 0.613 -12.914 -9.547 1 94.44 145 THR B N 1
ATOM 3148 C CA . THR B 1 145 ? 0.724 -14.352 -9.328 1 94.44 145 THR B CA 1
ATOM 3149 C C . THR B 1 145 ? -0.601 -14.93 -8.844 1 94.44 145 THR B C 1
ATOM 3151 O O . THR B 1 145 ? -1.141 -14.484 -7.828 1 94.44 145 THR B O 1
ATOM 3154 N N . THR B 1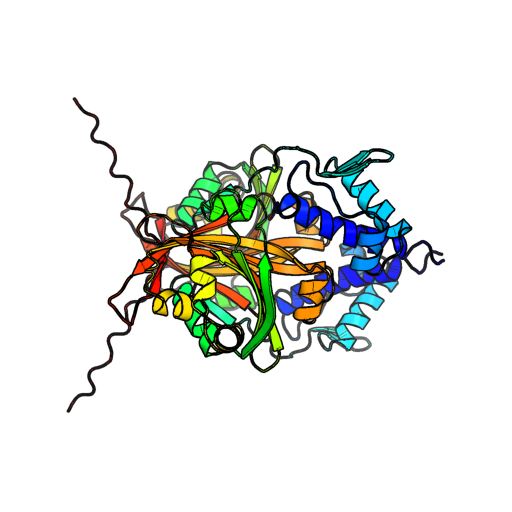 146 ? -1.098 -15.898 -9.578 1 94.69 146 THR B N 1
ATOM 3155 C CA . THR B 1 146 ? -2.369 -16.5 -9.188 1 94.69 146 THR B CA 1
ATOM 3156 C C . THR B 1 146 ? -2.221 -18.016 -9.008 1 94.69 146 THR B C 1
ATOM 3158 O O . THR B 1 146 ? -1.424 -18.656 -9.695 1 94.69 146 THR B O 1
ATOM 3161 N N . HIS B 1 147 ? -2.924 -18.562 -8.086 1 96.69 147 HIS B N 1
ATOM 3162 C CA . HIS B 1 147 ? -3.109 -19.984 -7.852 1 96.69 147 HIS B CA 1
ATOM 3163 C C . HIS B 1 147 ? -4.586 -20.375 -7.902 1 96.69 147 HIS B C 1
ATOM 3165 O O . HIS B 1 147 ? -5.406 -19.781 -7.191 1 96.69 147 HIS B O 1
ATOM 3171 N N . VAL B 1 148 ? -4.863 -21.312 -8.742 1 97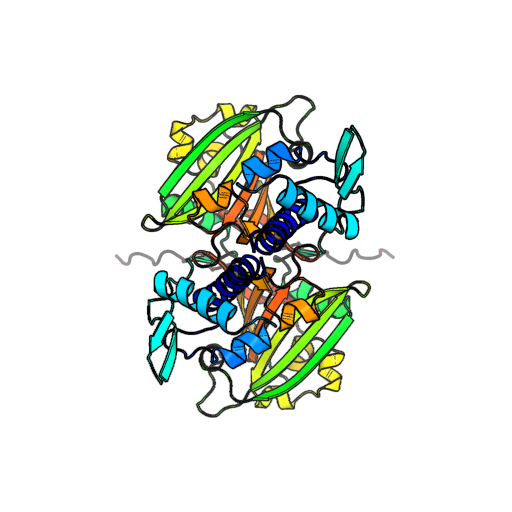.25 148 VAL B N 1
ATOM 3172 C CA . VAL B 1 148 ? -6.211 -21.844 -8.938 1 97.25 148 VAL B CA 1
ATOM 3173 C C . VAL B 1 148 ? -6.203 -23.359 -8.773 1 97.25 148 VAL B C 1
ATOM 3175 O O . VAL B 1 148 ? -5.332 -24.047 -9.312 1 97.25 148 VAL B O 1
ATOM 3178 N N . PRO B 1 149 ? -7.176 -23.875 -7.969 1 97.69 149 PRO B N 1
ATOM 3179 C CA . PRO B 1 149 ? -7.211 -25.328 -7.887 1 97.69 149 PRO B CA 1
ATOM 3180 C C . PRO B 1 149 ? -7.164 -26 -9.258 1 97.69 149 PRO B C 1
ATOM 3182 O O . PRO B 1 149 ? -7.781 -25.516 -10.211 1 97.69 149 PRO B O 1
ATOM 3185 N N . GLU B 1 150 ? -6.477 -27.125 -9.305 1 97.56 150 GLU B N 1
ATOM 3186 C CA . GLU B 1 150 ? -6.238 -27.781 -10.586 1 97.56 150 GLU B CA 1
ATOM 3187 C C . GLU B 1 150 ? -7.547 -28.094 -11.297 1 97.56 150 GLU B C 1
ATOM 3189 O O . GLU B 1 150 ? -7.656 -27.938 -12.516 1 97.56 150 GLU B O 1
ATOM 3194 N N . TRP B 1 151 ? -8.484 -28.609 -10.578 1 95.5 151 TRP B N 1
ATOM 3195 C CA . TRP B 1 151 ? -9.75 -28.969 -11.203 1 95.5 151 TRP B CA 1
ATOM 3196 C C . TRP B 1 151 ? -10.352 -27.781 -11.945 1 95.5 151 TRP B C 1
ATOM 3198 O O . TRP B 1 151 ? -11.008 -27.953 -12.977 1 95.5 151 TRP B O 1
ATOM 3208 N N . LEU B 1 152 ? -10.164 -26.609 -11.492 1 96.44 152 LEU B N 1
ATOM 3209 C CA . LEU B 1 152 ? -10.648 -25.391 -12.133 1 96.44 152 LEU B CA 1
ATOM 3210 C C . LEU B 1 152 ? -9.68 -24.922 -13.211 1 96.44 152 LEU B C 1
ATOM 3212 O O . LEU B 1 152 ? -10.102 -24.5 -14.289 1 96.44 152 LEU B O 1
ATOM 3216 N N . GLY B 1 153 ? -8.406 -25.016 -12.93 1 96.88 153 GLY B N 1
ATOM 3217 C CA . GLY B 1 153 ? -7.379 -24.625 -13.891 1 96.88 153 GLY B CA 1
ATOM 3218 C C . GLY B 1 153 ? -7.465 -25.391 -15.195 1 96.88 153 GLY B C 1
ATOM 3219 O O . GLY B 1 153 ? -7.086 -24.875 -16.25 1 96.88 153 GLY B O 1
ATOM 3220 N N . LEU B 1 154 ? -7.977 -26.562 -15.102 1 97.19 154 LEU B N 1
ATOM 3221 C CA . LEU B 1 154 ? -8.07 -27.422 -16.281 1 97.19 154 LEU B CA 1
ATOM 3222 C C . LEU B 1 154 ? -9.18 -26.938 -17.219 1 97.19 154 LEU B C 1
ATOM 3224 O O . LEU B 1 154 ? -9.266 -27.391 -18.359 1 97.19 154 LEU B O 1
ATOM 3228 N N . THR B 1 155 ? -9.898 -25.984 -16.844 1 97.06 155 THR B N 1
ATOM 3229 C CA . THR B 1 155 ? -11.039 -25.547 -17.641 1 97.06 155 THR B CA 1
ATOM 3230 C C . THR B 1 155 ? -10.633 -24.406 -18.578 1 97.06 155 THR B C 1
ATOM 3232 O O . THR B 1 155 ? -11.453 -23.938 -19.359 1 97.06 155 THR B O 1
ATOM 3235 N N . TYR B 1 156 ? -9.508 -23.906 -18.547 1 97.06 156 TYR B N 1
ATOM 3236 C CA . TYR B 1 156 ? -9.031 -22.875 -19.484 1 97.06 156 TYR B CA 1
ATOM 3237 C C . TYR B 1 156 ? -7.605 -23.172 -19.922 1 97.06 156 TYR B C 1
ATOM 3239 O O . TYR B 1 156 ? -6.863 -23.875 -19.234 1 97.06 156 TYR B O 1
ATOM 3247 N N . SER B 1 157 ? -7.203 -22.578 -21.062 1 97 157 SER B N 1
ATOM 3248 C CA . SER B 1 157 ? -5.875 -22.797 -21.641 1 97 157 SER B CA 1
ATOM 3249 C C . SER B 1 157 ? -4.945 -21.625 -21.328 1 97 157 SER B C 1
ATOM 3251 O O . SER B 1 157 ? -5.395 -20.562 -20.891 1 97 157 SER B O 1
ATOM 3253 N N . GLU B 1 158 ? -3.682 -21.953 -21.516 1 97.06 158 GLU B N 1
ATOM 3254 C CA . GLU B 1 158 ? -2.666 -20.906 -21.422 1 97.06 158 GLU B CA 1
ATOM 3255 C C . GLU B 1 158 ? -2.992 -19.734 -22.328 1 97.06 158 GLU B C 1
ATOM 3257 O O . GLU B 1 158 ? -2.869 -18.562 -21.922 1 97.06 158 GLU B O 1
ATOM 3262 N N . ALA B 1 159 ? -3.445 -20.016 -23.547 1 96.06 159 ALA B N 1
ATOM 3263 C CA . ALA B 1 159 ? -3.787 -18.984 -24.516 1 96.06 159 ALA B CA 1
ATOM 3264 C C . ALA B 1 159 ? -4.969 -18.141 -24.047 1 96.06 159 ALA B C 1
ATOM 3266 O O . ALA B 1 159 ? -4.98 -16.922 -24.219 1 96.06 159 ALA B O 1
ATOM 3267 N N . GLU B 1 160 ? -5.918 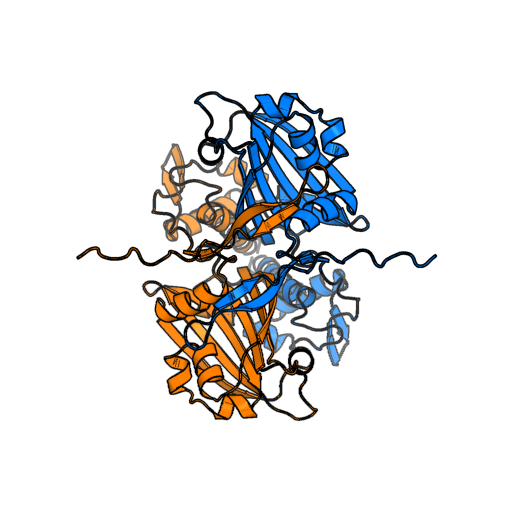-18.734 -23.453 1 94.69 160 GLU B N 1
ATOM 3268 C CA . GLU B 1 160 ? -7.086 -18.031 -22.953 1 94.69 160 GLU B CA 1
ATOM 3269 C C . GLU B 1 160 ? -6.711 -17.094 -21.812 1 94.69 160 GLU B C 1
ATOM 3271 O O . GLU B 1 160 ? -7.18 -15.953 -21.75 1 94.69 160 GLU B O 1
ATOM 3276 N N . LEU B 1 161 ? -5.82 -17.594 -20.906 1 93.94 161 LEU B N 1
ATOM 3277 C CA . LEU B 1 161 ? -5.414 -16.781 -19.766 1 93.94 161 LEU B CA 1
ATOM 3278 C C . LEU B 1 161 ? -4.582 -15.586 -20.219 1 93.94 161 LEU B C 1
ATOM 3280 O O . LEU B 1 161 ? -4.555 -14.555 -19.531 1 93.94 161 LEU B O 1
ATOM 3284 N N . ALA B 1 162 ? -3.932 -15.703 -21.391 1 92.19 162 ALA B N 1
ATOM 3285 C CA . ALA B 1 162 ? -3.131 -14.617 -21.953 1 92.19 162 ALA B CA 1
ATOM 3286 C C . ALA B 1 162 ? -4.016 -13.555 -22.594 1 92.19 162 ALA B C 1
ATOM 3288 O O . ALA B 1 162 ? -3.539 -12.477 -22.953 1 92.19 162 ALA B O 1
ATOM 3289 N N . ALA B 1 163 ? -5.301 -13.844 -22.656 1 87.25 163 ALA B N 1
ATOM 3290 C CA . ALA B 1 163 ? -6.137 -12.938 -23.438 1 87.25 163 ALA B CA 1
ATOM 3291 C C . ALA B 1 163 ? -7.34 -12.469 -22.625 1 87.25 163 ALA B C 1
ATOM 3293 O O . ALA B 1 163 ? -7.961 -11.453 -22.969 1 87.25 163 ALA B O 1
ATOM 3294 N N . ARG B 1 164 ? -7.68 -13.211 -21.547 1 84.75 164 ARG B N 1
ATOM 3295 C CA . ARG B 1 164 ? -8.898 -12.914 -20.812 1 84.75 164 ARG B CA 1
ATOM 3296 C C . ARG B 1 164 ? -8.625 -12.805 -19.312 1 84.75 164 ARG B C 1
ATOM 3298 O O . ARG B 1 164 ? -7.723 -13.469 -18.797 1 84.75 164 ARG B O 1
ATOM 3305 N N . PRO B 1 165 ? -9.492 -12 -18.641 1 85.94 165 PRO B N 1
ATOM 3306 C CA . PRO B 1 165 ? -9.375 -11.961 -17.188 1 85.94 165 PRO B CA 1
ATOM 3307 C C . PRO B 1 165 ? -9.664 -13.312 -16.531 1 85.94 165 PRO B C 1
ATOM 3309 O O . PRO B 1 165 ? -10.57 -14.031 -16.969 1 85.94 165 PRO B O 1
ATOM 3312 N N . LEU B 1 166 ? -8.914 -13.656 -15.602 1 90.56 166 LEU B N 1
ATOM 3313 C CA . LEU B 1 166 ? -9.031 -14.953 -14.945 1 90.56 166 LEU B CA 1
ATOM 3314 C C . LEU B 1 166 ? -10.43 -15.141 -14.359 1 90.56 166 LEU B C 1
ATOM 3316 O O . LEU B 1 166 ? -10.992 -16.234 -14.445 1 90.56 166 LEU B O 1
ATOM 3320 N N . LEU B 1 167 ? -11 -14.117 -13.789 1 86.75 167 LEU B N 1
ATOM 3321 C CA . LEU B 1 167 ? -12.328 -14.219 -13.188 1 86.75 167 LEU B CA 1
ATOM 3322 C C . LEU B 1 167 ? -13.352 -14.664 -14.219 1 86.75 167 LEU B C 1
ATOM 3324 O O . LEU B 1 167 ? -14.242 -15.469 -13.914 1 86.75 167 LEU B O 1
ATOM 3328 N N . GLU B 1 168 ? -13.25 -14.117 -15.375 1 84.56 168 GLU B N 1
ATOM 3329 C CA . GLU B 1 168 ? -14.148 -14.523 -16.453 1 84.56 168 GLU B CA 1
ATOM 3330 C C . GLU B 1 168 ? -13.992 -16 -16.781 1 84.56 168 GLU B C 1
ATOM 3332 O O . GLU B 1 168 ? -14.977 -16.703 -16.984 1 84.56 168 GLU B O 1
ATOM 3337 N N . LEU B 1 169 ? -12.789 -16.453 -16.844 1 91.19 169 LEU B N 1
ATOM 3338 C CA . LEU B 1 169 ? -12.516 -17.859 -17.141 1 91.19 169 LEU B CA 1
ATOM 3339 C C . LEU B 1 169 ? -13.062 -18.766 -16.047 1 91.19 169 LEU B C 1
ATOM 3341 O O . LEU B 1 169 ? -13.641 -19.812 -16.344 1 91.19 169 LEU B O 1
ATOM 3345 N N . ILE B 1 170 ? -12.961 -18.344 -14.828 1 91.94 170 ILE B N 1
ATOM 3346 C CA . ILE B 1 170 ? -13.477 -19.094 -13.695 1 91.94 170 ILE B CA 1
ATOM 3347 C C . ILE B 1 170 ? -14.992 -19.188 -13.781 1 91.94 170 ILE B C 1
ATOM 3349 O O . ILE B 1 170 ? -15.57 -20.281 -13.664 1 91.94 170 ILE B O 1
ATOM 3353 N N . GLU B 1 171 ? -15.617 -18.125 -14.039 1 87.19 171 GLU B N 1
ATOM 3354 C CA . GLU B 1 171 ? -17.078 -18.109 -14.047 1 87.19 171 GLU B CA 1
ATOM 3355 C C . GLU B 1 171 ? -17.625 -18.859 -15.258 1 87.19 171 GLU B C 1
ATOM 3357 O O . GLU B 1 171 ? -18.703 -19.469 -15.172 1 87.19 171 GLU B O 1
ATOM 3362 N N . ARG B 1 172 ? -16.906 -18.828 -16.359 1 90.06 172 ARG B N 1
ATOM 3363 C CA . ARG B 1 172 ? -17.312 -19.578 -17.547 1 90.06 172 ARG B CA 1
ATOM 3364 C C . ARG B 1 172 ? -17.359 -21.078 -17.25 1 90.06 172 ARG B C 1
ATOM 3366 O O . ARG B 1 172 ? -18.141 -21.797 -17.859 1 90.06 172 ARG B O 1
ATOM 3373 N N . SER B 1 173 ? -16.594 -21.531 -16.297 1 93.44 173 SER B N 1
ATOM 3374 C CA . SER B 1 173 ? -16.547 -22.953 -15.953 1 93.44 173 SER B CA 1
ATOM 3375 C C . SER B 1 173 ? -17.812 -23.375 -15.211 1 93.44 173 SER B C 1
ATOM 3377 O O . SER B 1 173 ? -18.062 -24.562 -15.031 1 93.44 173 SER B O 1
ATOM 3379 N N . GLY B 1 174 ? -18.562 -22.391 -14.711 1 92.25 174 GLY B N 1
ATOM 3380 C CA . GLY B 1 174 ? -19.766 -22.672 -13.953 1 92.25 174 GLY B CA 1
ATOM 3381 C C . GLY B 1 174 ? -19.625 -22.406 -12.469 1 92.25 174 GLY B C 1
ATOM 3382 O O . GLY B 1 174 ? -20.609 -22.438 -11.727 1 92.25 174 GLY B O 1
ATOM 3383 N N . VAL B 1 175 ? -18.453 -22.156 -12.023 1 92.62 175 VAL B N 1
ATOM 3384 C CA . VAL B 1 175 ? -18.219 -21.828 -10.625 1 92.62 175 VAL B CA 1
ATOM 3385 C C . VAL B 1 175 ? -18.672 -20.406 -10.336 1 92.62 175 VAL B C 1
ATOM 3387 O O . VAL B 1 175 ? -18.359 -19.484 -11.094 1 92.62 175 VAL B O 1
ATOM 3390 N N . LYS B 1 176 ? -19.438 -20.266 -9.297 1 90.94 176 LYS B N 1
ATOM 3391 C CA . LYS B 1 176 ? -19.859 -18.938 -8.859 1 90.94 176 LYS B CA 1
ATOM 3392 C C . LYS B 1 176 ? -18.922 -18.391 -7.789 1 90.94 176 LYS B C 1
ATOM 3394 O O . LYS B 1 176 ? -18.562 -19.109 -6.855 1 90.94 176 LYS B O 1
ATOM 3399 N N . THR B 1 177 ? -18.469 -17.203 -7.945 1 90.56 177 THR B N 1
ATOM 3400 C CA . THR B 1 177 ? -17.688 -16.516 -6.922 1 90.56 177 THR B CA 1
ATOM 3401 C C . THR B 1 177 ? -18.594 -15.672 -6.031 1 90.56 177 THR B C 1
ATOM 3403 O O . THR B 1 177 ? -19.469 -14.969 -6.523 1 90.56 177 THR B O 1
ATOM 3406 N N . GLU B 1 178 ? -18.438 -15.812 -4.762 1 90.31 178 GLU B N 1
ATOM 3407 C CA . GLU B 1 178 ? -19.406 -15.18 -3.855 1 90.31 178 GLU B CA 1
ATOM 3408 C C . GLU B 1 178 ? -18.719 -14.18 -2.936 1 90.31 178 GLU B C 1
ATOM 3410 O O . GLU B 1 178 ? -19.219 -13.078 -2.715 1 90.31 178 GLU B O 1
ATOM 3415 N N . ARG B 1 179 ? -17.609 -14.555 -2.383 1 90.31 179 ARG B N 1
ATOM 3416 C CA . ARG B 1 179 ? -16.922 -13.711 -1.404 1 90.31 179 ARG B CA 1
ATOM 3417 C C . ARG B 1 179 ? -15.43 -13.656 -1.686 1 90.31 179 ARG B C 1
ATOM 3419 O O . ARG B 1 179 ? -14.883 -14.539 -2.354 1 90.31 179 ARG B O 1
ATOM 3426 N N . ALA B 1 180 ? -14.836 -12.617 -1.189 1 88.75 180 ALA B N 1
ATOM 3427 C CA . ALA B 1 180 ? -13.375 -12.5 -1.255 1 88.75 180 ALA B CA 1
ATOM 3428 C C . ALA B 1 180 ? -12.836 -11.727 -0.058 1 88.75 180 ALA B C 1
ATOM 3430 O O . ALA B 1 180 ? -13.523 -10.875 0.501 1 88.75 180 ALA B O 1
ATOM 3431 N N . THR B 1 181 ? -11.727 -12.141 0.379 1 85.69 181 THR B N 1
ATOM 3432 C CA . THR B 1 181 ? -10.945 -11.359 1.334 1 85.69 181 THR B CA 1
ATOM 3433 C C . THR B 1 181 ? -9.719 -10.758 0.661 1 85.69 181 THR B C 1
ATOM 3435 O O . THR B 1 181 ? -9.078 -11.406 -0.167 1 85.69 181 THR B O 1
ATOM 3438 N N . GLN B 1 182 ? -9.469 -9.531 1.034 1 85.44 182 GLN B N 1
ATOM 3439 C CA . GLN B 1 182 ? -8.344 -8.844 0.402 1 85.44 182 GLN B CA 1
ATOM 3440 C C . GLN B 1 182 ? -7.504 -8.102 1.436 1 85.44 182 GLN B C 1
ATOM 3442 O O . GLN B 1 182 ? -8.039 -7.504 2.371 1 85.44 182 GLN B O 1
ATOM 3447 N N . ALA B 1 183 ? -6.238 -8.172 1.274 1 84.69 183 ALA B N 1
ATOM 3448 C CA . ALA B 1 183 ? -5.285 -7.422 2.09 1 84.69 183 ALA B CA 1
ATOM 3449 C C . ALA B 1 183 ? -4.387 -6.547 1.222 1 84.69 183 ALA B C 1
ATOM 3451 O O . ALA B 1 183 ? -3.82 -7.02 0.231 1 84.69 183 ALA B O 1
ATOM 3452 N N . ILE B 1 184 ? -4.32 -5.27 1.574 1 87.44 184 ILE B N 1
ATOM 3453 C CA . ILE B 1 184 ? -3.449 -4.316 0.893 1 87.44 184 ILE B CA 1
ATOM 3454 C C . ILE B 1 184 ? -2.258 -3.979 1.785 1 87.44 184 ILE B C 1
ATOM 3456 O O . ILE B 1 184 ? -2.426 -3.682 2.971 1 87.44 184 ILE B O 1
ATOM 3460 N N . ASN B 1 185 ? -1.109 -4.012 1.211 1 90.06 185 ASN B N 1
ATOM 3461 C CA . ASN B 1 185 ? 0.126 -3.795 1.958 1 90.06 185 ASN B CA 1
ATOM 3462 C C . ASN B 1 185 ? 1.217 -3.195 1.075 1 90.06 185 ASN B C 1
ATOM 3464 O O . ASN B 1 185 ? 0.921 -2.547 0.07 1 90.06 185 ASN B O 1
ATOM 3468 N N . ALA B 1 186 ? 2.469 -3.219 1.555 1 91.94 186 ALA B N 1
ATOM 3469 C CA . ALA B 1 186 ? 3.617 -2.723 0.799 1 91.94 186 ALA B CA 1
ATOM 3470 C C . ALA B 1 186 ? 4.824 -3.637 0.971 1 91.94 186 ALA B C 1
ATOM 3472 O O . ALA B 1 186 ? 4.945 -4.332 1.981 1 91.94 186 ALA B O 1
ATOM 3473 N N . THR B 1 187 ? 5.68 -3.656 -0.039 1 92 187 THR B N 1
ATOM 3474 C CA . THR B 1 187 ? 6.898 -4.461 -0.017 1 92 187 THR B CA 1
ATOM 3475 C C . THR B 1 187 ? 7.965 -3.852 -0.92 1 92 187 THR B C 1
ATOM 3477 O O . THR B 1 187 ? 7.742 -2.809 -1.537 1 92 187 THR B O 1
ATOM 3480 N N . LEU B 1 188 ? 9.148 -4.469 -0.901 1 89.75 188 LEU B N 1
ATOM 3481 C CA . LEU B 1 188 ? 10.219 -4.094 -1.823 1 89.75 188 LEU B CA 1
ATOM 3482 C C . LEU B 1 188 ? 10.258 -5.035 -3.023 1 89.75 188 LEU B C 1
ATOM 3484 O O . LEU B 1 188 ? 10.008 -6.234 -2.885 1 89.75 188 LEU B O 1
ATOM 3488 N N . ALA B 1 189 ? 10.641 -4.434 -4.172 1 90.88 189 ALA B N 1
ATOM 3489 C CA . ALA B 1 189 ? 10.75 -5.238 -5.387 1 90.88 189 ALA B CA 1
ATOM 3490 C C . ALA B 1 189 ? 11.938 -6.191 -5.305 1 90.88 189 ALA B C 1
ATOM 3492 O O . ALA B 1 189 ? 13.086 -5.754 -5.219 1 90.88 189 ALA B O 1
ATOM 3493 N N . GLY B 1 190 ? 11.648 -7.523 -5.348 1 86.69 190 GLY B N 1
ATOM 3494 C CA . GLY B 1 190 ? 12.695 -8.508 -5.57 1 86.69 190 GLY B CA 1
ATOM 3495 C C . GLY B 1 190 ? 13.133 -8.594 -7.02 1 86.69 190 GLY B C 1
ATOM 3496 O O . GLY B 1 190 ? 12.648 -7.844 -7.867 1 86.69 190 GLY B O 1
ATOM 3497 N N . PRO B 1 191 ? 13.992 -9.484 -7.34 1 86.12 191 PRO B N 1
ATOM 3498 C CA . PRO B 1 191 ? 14.594 -9.508 -8.68 1 86.12 191 PRO B CA 1
ATOM 3499 C C . PRO B 1 191 ? 13.57 -9.758 -9.781 1 86.12 191 PRO B C 1
ATOM 3501 O O . PRO B 1 191 ? 13.531 -9.023 -10.766 1 86.12 191 PRO B O 1
ATOM 3504 N N . GLU B 1 192 ? 12.672 -10.734 -9.625 1 89.62 192 GLU B N 1
ATOM 3505 C CA . GLU B 1 192 ? 11.766 -11.117 -10.695 1 89.62 192 GLU B CA 1
ATOM 3506 C C . GLU B 1 192 ? 10.734 -10.016 -10.961 1 89.62 192 GLU B C 1
ATOM 3508 O O . GLU B 1 192 ? 10.602 -9.531 -12.086 1 89.62 192 GLU B O 1
ATOM 3513 N N . PRO B 1 193 ? 10.094 -9.539 -9.883 1 93.31 193 PRO B N 1
ATOM 3514 C CA . PRO B 1 193 ? 9.156 -8.438 -10.148 1 93.31 193 PRO B CA 1
ATOM 3515 C C . PRO B 1 193 ? 9.859 -7.172 -10.633 1 93.31 193 PRO B C 1
ATOM 3517 O O . PRO B 1 193 ? 9.305 -6.434 -11.453 1 93.31 193 PRO B O 1
ATOM 3520 N N . ALA B 1 194 ? 11.039 -6.887 -10.133 1 91.69 194 ALA B N 1
ATOM 3521 C CA . ALA B 1 194 ? 11.773 -5.703 -10.57 1 91.69 194 ALA B CA 1
ATOM 3522 C C . ALA B 1 194 ? 12.039 -5.754 -12.07 1 91.69 194 ALA B C 1
ATOM 3524 O O . ALA B 1 194 ? 11.805 -4.773 -12.789 1 91.69 194 ALA B O 1
ATOM 3525 N N . ALA B 1 195 ? 12.492 -6.887 -12.5 1 92.88 195 ALA B N 1
ATOM 3526 C CA . ALA B 1 195 ? 12.773 -7.062 -13.922 1 92.88 195 ALA B CA 1
ATOM 3527 C C . ALA B 1 195 ? 11.5 -6.949 -14.75 1 92.88 195 ALA B C 1
ATOM 3529 O O . ALA B 1 195 ? 11.469 -6.242 -15.758 1 92.88 195 ALA B O 1
ATOM 3530 N N . ALA B 1 196 ? 10.469 -7.582 -14.297 1 95.69 196 ALA B N 1
ATOM 3531 C CA . ALA B 1 196 ? 9.211 -7.629 -15.031 1 95.69 196 ALA B CA 1
ATOM 3532 C C . ALA B 1 196 ? 8.562 -6.25 -15.094 1 95.69 196 ALA B C 1
ATOM 3534 O O . ALA B 1 196 ? 7.867 -5.926 -16.062 1 95.69 196 ALA B O 1
ATOM 3535 N N . LEU B 1 197 ? 8.797 -5.395 -14.109 1 95.38 197 LEU B N 1
ATOM 3536 C CA . LEU B 1 197 ? 8.141 -4.102 -14 1 95.38 197 LEU B CA 1
ATOM 3537 C C . LEU B 1 197 ? 9.086 -2.971 -14.391 1 95.38 197 LEU B C 1
ATOM 3539 O O . LEU B 1 197 ? 8.75 -1.794 -14.234 1 95.38 197 LEU B O 1
ATOM 3543 N N . ASP B 1 198 ? 10.242 -3.33 -14.812 1 92.25 198 ASP B N 1
ATOM 3544 C CA . ASP B 1 198 ? 11.258 -2.367 -15.227 1 92.25 198 ASP B CA 1
ATOM 3545 C C . ASP B 1 198 ? 11.617 -1.422 -14.078 1 92.25 198 ASP B C 1
ATOM 3547 O O . ASP B 1 198 ? 11.602 -0.201 -14.25 1 92.25 198 ASP B O 1
ATOM 3551 N N . LEU B 1 199 ? 11.875 -2.037 -12.977 1 88.31 199 LEU B N 1
ATOM 3552 C CA . LEU B 1 199 ? 12.258 -1.302 -11.773 1 88.31 199 LEU B CA 1
ATOM 3553 C C . LEU B 1 199 ? 13.625 -1.757 -11.273 1 88.31 199 LEU B C 1
ATOM 3555 O O . LEU B 1 199 ? 14.133 -2.797 -11.703 1 88.31 199 LEU B O 1
ATOM 3559 N N . GLU B 1 200 ? 14.156 -0.883 -10.43 1 82.88 200 GLU B N 1
ATOM 3560 C CA . GLU B 1 200 ? 15.336 -1.312 -9.68 1 82.88 200 GLU B CA 1
ATOM 3561 C C . GLU B 1 200 ? 14.945 -2.225 -8.516 1 82.88 200 GLU B C 1
ATOM 3563 O O . GLU B 1 200 ? 13.914 -2.012 -7.871 1 82.88 200 GLU B O 1
ATOM 3568 N N . ILE B 1 201 ? 15.852 -3.207 -8.305 1 85.62 201 ILE B N 1
ATOM 3569 C CA . ILE B 1 201 ? 15.664 -4.039 -7.121 1 85.62 201 ILE B CA 1
ATOM 3570 C C . ILE B 1 201 ? 15.641 -3.158 -5.871 1 85.62 201 ILE B C 1
ATOM 3572 O O . ILE B 1 201 ? 16.469 -2.25 -5.727 1 85.62 201 ILE B O 1
ATOM 3576 N N . GLY B 1 202 ? 14.664 -3.324 -5.016 1 85.81 202 GLY B N 1
ATOM 3577 C CA . GLY B 1 202 ? 14.547 -2.521 -3.807 1 85.81 202 GLY B CA 1
ATOM 3578 C C . GLY B 1 202 ? 13.547 -1.386 -3.939 1 85.81 202 GLY B C 1
ATOM 3579 O O . GLY B 1 202 ? 13.273 -0.683 -2.965 1 85.81 202 GLY B O 1
ATOM 3580 N N . SER B 1 203 ? 12.938 -1.204 -5.121 1 87.38 203 SER B N 1
ATOM 3581 C CA . SER B 1 203 ? 11.883 -0.212 -5.301 1 87.38 203 SER B CA 1
ATOM 3582 C C . SER B 1 203 ? 10.641 -0.576 -4.5 1 87.38 203 SER B C 1
ATOM 3584 O O . SER B 1 203 ? 10.375 -1.755 -4.262 1 87.38 203 SER B O 1
ATOM 3586 N N . PRO B 1 204 ? 9.938 0.451 -4.059 1 89.69 204 PRO B N 1
ATOM 3587 C CA . PRO B 1 204 ? 8.703 0.141 -3.338 1 89.69 204 PRO B CA 1
ATOM 3588 C C . PRO B 1 204 ? 7.605 -0.404 -4.25 1 89.69 204 PRO B C 1
ATOM 3590 O O . PRO B 1 204 ? 7.516 -0.011 -5.418 1 89.69 204 PRO B O 1
ATOM 3593 N N . LEU B 1 205 ? 6.824 -1.29 -3.68 1 92.75 205 LEU B N 1
ATOM 3594 C CA . LEU B 1 205 ? 5.668 -1.829 -4.387 1 92.75 205 LEU B CA 1
ATOM 3595 C C . LEU B 1 205 ? 4.445 -1.867 -3.475 1 92.75 205 LEU B C 1
ATOM 3597 O O . LEU B 1 205 ? 4.559 -2.191 -2.291 1 92.75 205 LEU B O 1
ATOM 3601 N N . LEU B 1 206 ? 3.303 -1.56 -4.035 1 91.81 206 LEU B N 1
ATOM 3602 C CA . LEU B 1 206 ? 2.008 -1.813 -3.414 1 91.81 206 LEU B CA 1
ATOM 3603 C C . LEU B 1 206 ? 1.581 -3.262 -3.621 1 91.81 206 LEU B C 1
ATOM 3605 O O . LEU B 1 206 ? 1.688 -3.793 -4.73 1 91.81 206 LEU B O 1
ATOM 3609 N N . THR B 1 207 ? 1.162 -3.926 -2.533 1 92.06 207 THR B N 1
ATOM 3610 C CA . THR B 1 207 ? 0.781 -5.324 -2.678 1 92.06 207 THR B CA 1
ATOM 3611 C C . THR B 1 207 ? -0.704 -5.516 -2.381 1 92.06 207 THR B C 1
ATOM 3613 O O . THR B 1 207 ? -1.279 -4.785 -1.571 1 92.06 207 THR B O 1
ATOM 3616 N N . LEU B 1 208 ? -1.264 -6.477 -3.064 1 89.62 208 LEU B N 1
ATOM 3617 C CA . LEU B 1 208 ? -2.633 -6.922 -2.828 1 89.62 208 LEU B CA 1
ATOM 3618 C C . LEU B 1 208 ? -2.715 -8.445 -2.828 1 89.62 208 LEU B C 1
ATOM 3620 O O . LEU B 1 208 ? -2.291 -9.094 -3.787 1 89.62 208 LEU B O 1
ATOM 3624 N N . THR B 1 209 ? -3.193 -9.008 -1.734 1 89.81 209 THR B N 1
ATOM 3625 C CA . THR B 1 209 ? -3.516 -10.43 -1.664 1 89.81 209 THR B CA 1
ATOM 3626 C C . THR B 1 209 ? -5.023 -10.633 -1.568 1 89.81 209 THR B C 1
ATOM 3628 O O . THR B 1 209 ? -5.676 -10.086 -0.679 1 89.81 209 THR B O 1
ATOM 3631 N N . ARG B 1 210 ? -5.516 -11.414 -2.482 1 88.88 210 ARG B N 1
ATOM 3632 C CA . ARG B 1 210 ? -6.953 -11.664 -2.516 1 88.88 210 ARG B CA 1
ATOM 3633 C C . ARG B 1 210 ? -7.238 -13.164 -2.566 1 88.88 210 ARG B C 1
ATOM 3635 O O . ARG B 1 210 ? -6.586 -13.898 -3.307 1 88.88 210 ARG B O 1
ATOM 3642 N N . ILE B 1 211 ? -8.148 -13.594 -1.765 1 91.69 211 ILE B N 1
ATOM 3643 C CA . ILE B 1 211 ? -8.664 -14.961 -1.81 1 91.69 211 ILE B CA 1
ATOM 3644 C C . ILE B 1 211 ? -10.156 -14.938 -2.148 1 91.69 211 ILE B C 1
ATOM 3646 O O . ILE B 1 211 ? -10.945 -14.289 -1.457 1 91.69 211 ILE B O 1
ATOM 3650 N N . VAL B 1 212 ? -10.5 -15.672 -3.213 1 92.25 212 VAL B N 1
ATOM 3651 C CA . VAL B 1 212 ? -11.883 -15.719 -3.674 1 92.25 212 VAL B CA 1
ATOM 3652 C C . VAL B 1 212 ? -12.5 -17.062 -3.311 1 92.25 212 VAL B C 1
ATOM 3654 O O . VAL B 1 212 ? -11.859 -18.109 -3.467 1 92.25 212 VAL B O 1
ATOM 3657 N N . HIS B 1 213 ? -13.727 -17 -2.873 1 94.56 213 HIS B N 1
ATOM 3658 C CA . HIS B 1 213 ? -14.43 -18.203 -2.469 1 94.56 213 HIS B CA 1
ATOM 3659 C C . HIS B 1 213 ? -15.742 -18.359 -3.229 1 94.56 213 HIS B C 1
ATOM 3661 O O . HIS B 1 213 ? -16.375 -17.359 -3.588 1 94.56 213 HIS B O 1
ATOM 3667 N N . ASP B 1 214 ? -16.062 -19.609 -3.426 1 93.62 214 ASP B N 1
ATOM 3668 C CA . ASP B 1 214 ? -17.391 -19.906 -3.947 1 93.62 214 ASP B CA 1
ATOM 3669 C C . ASP B 1 214 ? -18.422 -19.953 -2.82 1 93.62 214 ASP B C 1
ATOM 3671 O O . ASP B 1 214 ? -18.094 -19.734 -1.655 1 93.62 214 ASP B O 1
ATOM 3675 N N . PRO B 1 215 ? -19.703 -20.172 -3.133 1 91.94 215 PRO B N 1
ATOM 3676 C CA . PRO B 1 215 ? -20.734 -20.125 -2.1 1 91.94 215 PRO B CA 1
ATOM 3677 C C . PRO B 1 215 ? -20.547 -21.188 -1.021 1 91.94 215 PRO B C 1
ATOM 3679 O O . PR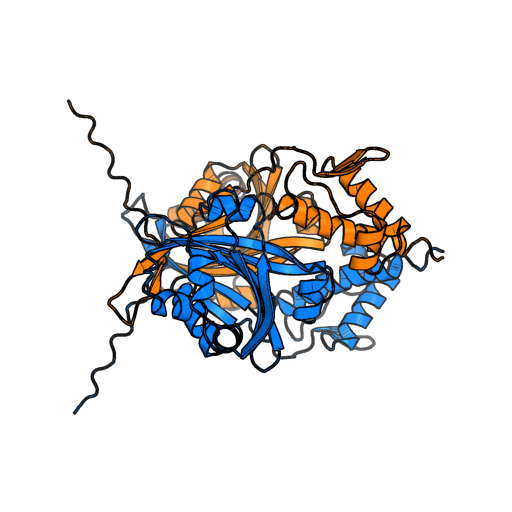O B 1 215 ? -21.016 -21.016 0.107 1 91.94 215 PRO B O 1
ATOM 3682 N N . SER B 1 216 ? -19.906 -22.203 -1.259 1 92.62 216 SER B N 1
ATOM 3683 C CA . SER B 1 216 ? -19.672 -23.266 -0.287 1 92.62 216 SER B CA 1
ATOM 3684 C C . SER B 1 216 ? -18.516 -22.938 0.646 1 92.62 216 SER B C 1
ATOM 3686 O O . SER B 1 216 ? -18.281 -23.641 1.632 1 92.62 216 SER B O 1
ATOM 3688 N N . GLY B 1 217 ? -17.781 -21.922 0.282 1 92 217 GLY B N 1
ATOM 3689 C CA . GLY B 1 217 ? -16.641 -21.516 1.095 1 92 217 GLY B CA 1
ATOM 3690 C C . GLY B 1 217 ? -15.32 -22.047 0.581 1 92 217 GLY B C 1
ATOM 3691 O O . GLY B 1 217 ? -14.266 -21.781 1.16 1 92 217 GLY B O 1
ATOM 3692 N N . ARG B 1 218 ? -15.43 -22.734 -0.475 1 92.62 218 ARG B N 1
ATOM 3693 C CA . ARG B 1 218 ? -14.219 -23.266 -1.085 1 92.62 218 ARG B CA 1
ATOM 3694 C C . ARG B 1 218 ? -13.445 -22.172 -1.817 1 92.62 218 ARG B C 1
ATOM 3696 O O . ARG B 1 218 ? -14.031 -21.391 -2.559 1 92.62 218 ARG B O 1
ATOM 3703 N N . GLY B 1 219 ? -12.07 -22.234 -1.645 1 96.31 219 GLY B N 1
ATOM 3704 C CA . GLY B 1 219 ? -11.234 -21.281 -2.359 1 96.31 219 GLY B CA 1
ATOM 3705 C C . GLY B 1 219 ? -11.109 -21.594 -3.838 1 96.31 219 GLY B C 1
ATOM 3706 O O . GLY B 1 219 ? -10.883 -22.75 -4.215 1 96.31 219 GLY B O 1
ATOM 3707 N N . VAL B 1 220 ? -11.258 -20.578 -4.695 1 96.5 220 VAL B N 1
ATOM 3708 C CA . VAL B 1 220 ? -11.211 -20.844 -6.129 1 96.5 220 VAL B CA 1
ATOM 3709 C C . VAL B 1 220 ? -10.062 -20.047 -6.758 1 96.5 220 VAL B C 1
ATOM 3711 O O . VAL B 1 220 ? -9.625 -20.359 -7.871 1 96.5 220 VAL B O 1
ATOM 3714 N N . GLU B 1 221 ? -9.586 -19.047 -6.008 1 95.75 221 GLU B N 1
ATOM 3715 C CA . GLU B 1 221 ? -8.469 -18.266 -6.516 1 95.75 221 GLU B CA 1
ATOM 3716 C C . GLU B 1 221 ? -7.688 -17.609 -5.379 1 95.75 221 GLU B C 1
ATOM 3718 O O . GLU B 1 221 ? -8.281 -17.078 -4.438 1 95.75 221 GLU B O 1
ATOM 3723 N N . HIS B 1 222 ? -6.434 -17.703 -5.414 1 94.44 222 HIS B N 1
ATOM 3724 C CA . HIS B 1 222 ? -5.512 -16.875 -4.637 1 94.44 222 HIS B CA 1
ATOM 3725 C C . HIS B 1 222 ? -4.695 -15.961 -5.539 1 94.44 222 HIS B C 1
ATOM 3727 O O . HIS B 1 222 ? -3.955 -16.438 -6.402 1 94.44 222 HIS B O 1
ATOM 3733 N N . LEU B 1 223 ? -4.832 -14.695 -5.312 1 92.38 223 LEU B N 1
ATOM 3734 C CA . LEU B 1 223 ? -4.109 -13.695 -6.094 1 92.38 223 LEU B CA 1
ATOM 3735 C C . LEU B 1 223 ? -3.129 -12.93 -5.219 1 92.38 223 LEU B C 1
ATOM 3737 O O . LEU B 1 223 ? -3.492 -12.453 -4.141 1 92.38 223 LEU B O 1
ATOM 3741 N N . HIS B 1 224 ? -1.937 -12.844 -5.645 1 92.38 224 HIS B N 1
ATOM 3742 C CA . HIS B 1 224 ? -0.953 -11.906 -5.117 1 92.38 224 HIS B CA 1
ATOM 3743 C C . HIS B 1 224 ? -0.496 -10.922 -6.191 1 92.38 224 HIS B C 1
ATOM 3745 O O . HIS B 1 224 ? 0.145 -11.32 -7.168 1 92.38 224 HIS B O 1
ATOM 3751 N N . ALA B 1 225 ? -0.793 -9.695 -5.941 1 92 225 ALA B N 1
ATOM 3752 C CA . ALA B 1 225 ? -0.497 -8.664 -6.934 1 92 225 ALA B CA 1
ATOM 3753 C C . ALA B 1 225 ? 0.513 -7.66 -6.391 1 92 225 ALA B C 1
ATOM 3755 O O . ALA B 1 225 ? 0.44 -7.262 -5.227 1 92 225 ALA B O 1
ATOM 3756 N N . LEU B 1 226 ? 1.437 -7.289 -7.223 1 93.56 226 LEU B N 1
ATOM 3757 C CA . LEU B 1 226 ? 2.379 -6.203 -6.984 1 93.56 226 LEU B CA 1
ATOM 3758 C C . LEU B 1 226 ? 2.162 -5.066 -7.977 1 93.56 226 LEU B C 1
ATOM 3760 O O . LEU B 1 226 ? 2.111 -5.293 -9.188 1 93.56 226 LEU B O 1
ATOM 3764 N N . TYR B 1 227 ? 2.051 -3.852 -7.449 1 90.62 227 TYR B N 1
ATOM 3765 C CA . TYR B 1 227 ? 1.787 -2.695 -8.297 1 90.62 227 TYR B CA 1
ATOM 3766 C C . TYR B 1 227 ? 2.887 -1.649 -8.156 1 90.62 227 TYR B C 1
ATOM 3768 O O . TYR B 1 227 ? 3.373 -1.397 -7.051 1 90.62 227 TYR B O 1
ATOM 3776 N N . ARG B 1 228 ? 3.17 -1.05 -9.336 1 89.31 228 ARG B N 1
ATOM 3777 C CA . ARG B 1 228 ? 4 0.149 -9.305 1 89.31 228 ARG B CA 1
ATOM 3778 C C . ARG B 1 228 ? 3.246 1.322 -8.688 1 89.31 228 ARG B C 1
ATOM 3780 O O . ARG B 1 228 ? 2.227 1.764 -9.227 1 89.31 228 ARG B O 1
ATOM 3787 N N . PRO B 1 229 ? 3.887 1.83 -7.598 1 87.25 229 PRO B N 1
ATOM 3788 C CA . PRO B 1 229 ? 3.139 2.9 -6.934 1 87.25 229 PRO B CA 1
ATOM 3789 C C . PRO B 1 229 ? 3.092 4.188 -7.754 1 87.25 229 PRO B C 1
ATOM 3791 O O . PRO B 1 229 ? 2.234 5.043 -7.52 1 87.25 229 PRO B O 1
ATOM 3794 N N . ASP B 1 230 ? 3.99 4.375 -8.633 1 79.62 230 ASP B N 1
ATOM 3795 C CA . ASP B 1 230 ? 4.012 5.582 -9.453 1 79.62 230 ASP B CA 1
ATOM 3796 C C . ASP B 1 230 ? 2.967 5.508 -10.562 1 79.62 230 ASP B C 1
ATOM 3798 O O . ASP B 1 230 ? 2.662 6.52 -11.203 1 79.62 230 ASP B O 1
ATOM 3802 N N . ARG B 1 231 ? 2.338 4.363 -10.719 1 81.44 231 ARG B N 1
ATOM 3803 C CA . ARG B 1 231 ? 1.408 4.195 -11.836 1 81.44 231 ARG B CA 1
ATOM 3804 C C . ARG B 1 231 ? 0.031 3.77 -11.336 1 81.44 231 ARG B C 1
ATOM 3806 O O . ARG B 1 231 ? -0.96 3.885 -12.062 1 81.44 231 ARG B O 1
ATOM 3813 N N . TYR B 1 232 ? 0.052 3.26 -10.156 1 82.88 232 TYR B N 1
ATOM 3814 C CA . TYR B 1 232 ? -1.198 2.701 -9.656 1 82.88 232 TYR B CA 1
ATOM 3815 C C . TYR B 1 232 ? -1.356 2.973 -8.164 1 82.88 232 TYR B C 1
ATOM 3817 O O . TYR B 1 232 ? -0.4 2.838 -7.398 1 82.88 232 TYR B O 1
ATOM 3825 N N . SER B 1 233 ? -2.531 3.4 -7.73 1 83.5 233 SER B N 1
ATOM 3826 C CA . SER B 1 233 ? -2.912 3.574 -6.332 1 83.5 233 SER B CA 1
ATOM 3827 C C . SER B 1 233 ? -4.363 3.164 -6.102 1 83.5 233 SER B C 1
ATOM 3829 O O . SER B 1 233 ? -5.172 3.172 -7.031 1 83.5 233 SER B O 1
ATOM 3831 N N . PHE B 1 234 ? -4.66 2.73 -4.891 1 81.31 234 PHE B N 1
ATOM 3832 C CA . PHE B 1 234 ? -6.035 2.402 -4.527 1 81.31 234 PHE B CA 1
ATOM 3833 C C . PHE B 1 234 ? -6.754 3.625 -3.977 1 81.31 234 PHE B C 1
ATOM 3835 O O . PHE B 1 234 ? -6.254 4.293 -3.07 1 81.31 234 PHE B O 1
ATOM 3842 N N . HIS B 1 235 ? -7.926 3.916 -4.598 1 79.81 235 HIS B N 1
ATOM 3843 C CA . HIS B 1 235 ? -8.711 5.066 -4.168 1 79.81 235 HIS B CA 1
ATOM 3844 C C . HIS B 1 235 ? -10.07 4.637 -3.635 1 79.81 235 HIS B C 1
ATOM 3846 O O . HIS B 1 235 ? -10.68 3.701 -4.156 1 79.81 235 HIS B O 1
ATOM 3852 N N . MET B 1 236 ? -10.516 5.367 -2.619 1 78.06 236 MET B N 1
ATOM 3853 C CA . MET B 1 236 ? -11.836 5.113 -2.051 1 78.06 236 MET B CA 1
ATOM 3854 C C . MET B 1 236 ? -12.508 6.414 -1.619 1 78.06 236 MET B C 1
ATOM 3856 O O . MET B 1 236 ? -11.852 7.293 -1.059 1 78.06 236 MET B O 1
ATOM 3860 N N . ASP B 1 237 ? -13.727 6.496 -1.976 1 81.5 237 ASP B N 1
ATOM 3861 C CA . ASP B 1 237 ? -14.555 7.566 -1.434 1 81.5 237 ASP B CA 1
ATOM 3862 C C . ASP B 1 237 ? -15.344 7.09 -0.217 1 81.5 237 ASP B C 1
ATOM 3864 O O . ASP B 1 237 ? -15.922 6 -0.235 1 81.5 237 ASP B O 1
ATOM 3868 N N . LEU B 1 238 ? -15.305 7.93 0.756 1 81.38 238 LEU B N 1
ATOM 3869 C CA . LEU B 1 238 ? -15.977 7.566 2.002 1 81.38 238 LEU B CA 1
ATOM 3870 C C . LEU B 1 238 ? -17.062 8.578 2.354 1 81.38 238 LEU B C 1
ATOM 3872 O O . LEU B 1 238 ? -16.969 9.75 1.967 1 81.38 238 LEU B O 1
ATOM 3876 N N . VAL B 1 239 ? -18.047 8.062 3.004 1 84.31 239 VAL B N 1
ATOM 3877 C CA . VAL B 1 239 ? -19.109 8.906 3.537 1 84.31 239 VAL B CA 1
ATOM 3878 C C . VAL B 1 239 ? -19.344 8.578 5.008 1 84.31 239 VAL B C 1
ATOM 3880 O O . VAL B 1 239 ? -19.125 7.438 5.438 1 84.31 239 VAL B O 1
ATOM 3883 N N . ARG B 1 240 ? -19.719 9.625 5.691 1 82.88 240 ARG B N 1
ATOM 3884 C CA . ARG B 1 240 ? -20.078 9.414 7.09 1 82.88 240 ARG B CA 1
ATOM 3885 C C . ARG B 1 240 ? -21.531 8.945 7.223 1 82.88 240 ARG B C 1
ATOM 3887 O O . ARG B 1 240 ? -22.438 9.547 6.648 1 82.88 240 ARG B O 1
ATOM 3894 N N . ILE B 1 241 ? -21.641 7.77 7.91 1 76.56 241 ILE B N 1
ATOM 3895 C CA . ILE B 1 241 ? -23 7.277 8.125 1 76.56 241 ILE B CA 1
ATOM 3896 C C . ILE B 1 241 ? -23.266 7.125 9.617 1 76.56 241 ILE B C 1
ATOM 3898 O O . ILE B 1 241 ? -22.328 7.09 10.422 1 76.56 241 ILE B O 1
ATOM 3902 N N . GLY B 1 242 ? -24.516 6.965 9.938 1 74.69 242 GLY B N 1
ATOM 3903 C CA . GLY B 1 242 ? -24.922 6.773 11.328 1 74.69 242 GLY B CA 1
ATOM 3904 C C . GLY B 1 242 ? -25.453 8.039 11.977 1 74.69 242 GLY B C 1
ATOM 3905 O O . GLY B 1 242 ? -25.406 9.109 11.383 1 74.69 242 GLY B O 1
ATOM 3906 N N . ASP B 1 243 ? -26.094 7.801 13.102 1 67.38 243 ASP B N 1
ATOM 3907 C CA . ASP B 1 243 ? -26.703 8.898 13.852 1 67.38 243 ASP B CA 1
ATOM 3908 C C . ASP B 1 243 ? -25.688 9.555 14.781 1 67.38 243 ASP B C 1
ATOM 3910 O O . ASP B 1 243 ? -24.594 9.031 14.969 1 67.38 243 ASP B O 1
ATOM 3914 N N . ASP B 1 244 ? -26.125 10.633 15.375 1 60.41 244 ASP B N 1
ATOM 3915 C CA . ASP B 1 244 ? -25.312 11.445 16.266 1 60.41 244 ASP B CA 1
ATOM 3916 C C . ASP B 1 244 ? -24.656 10.586 17.344 1 60.41 244 ASP B C 1
ATOM 3918 O O . ASP B 1 244 ? -25.297 9.703 17.922 1 60.41 244 ASP B O 1
ATOM 3922 N N . GLY B 1 245 ? -23.359 10.562 17.547 1 59.88 245 GLY B N 1
ATOM 3923 C CA . GLY B 1 245 ? -22.578 9.859 18.547 1 59.88 245 GLY B CA 1
ATOM 3924 C C . GLY B 1 245 ? -21.922 8.602 18.016 1 59.88 245 GLY B C 1
ATOM 3925 O O . GLY B 1 245 ? -20.953 8.102 18.609 1 59.88 245 GLY B O 1
ATOM 3926 N N . GLU B 1 246 ? -22.562 8.008 16.938 1 66.69 246 GLU B N 1
ATOM 3927 C CA . GLU B 1 246 ? -22.016 6.75 16.438 1 66.69 246 GLU B CA 1
ATOM 3928 C C . GLU B 1 246 ? -21.656 6.867 14.953 1 66.69 246 GLU B C 1
ATOM 3930 O O . GLU B 1 246 ? -21.859 5.926 14.188 1 66.69 246 GLU B O 1
ATOM 3935 N N . ARG B 1 247 ? -21.25 7.996 14.672 1 76.12 247 ARG B N 1
ATOM 3936 C CA . ARG B 1 247 ? -20.953 8.164 13.25 1 76.12 247 ARG B CA 1
ATOM 3937 C C . ARG B 1 247 ? -19.672 7.434 12.875 1 76.12 247 ARG B C 1
ATOM 3939 O O . ARG B 1 247 ? -18.719 7.406 13.648 1 76.12 247 ARG B O 1
ATOM 3946 N N . ARG B 1 248 ? -19.766 6.742 11.695 1 75.12 248 ARG B N 1
ATOM 3947 C CA . ARG B 1 248 ? -18.594 6.027 11.203 1 75.12 248 ARG B CA 1
ATOM 3948 C C . ARG B 1 248 ? -18.406 6.246 9.703 1 75.12 248 ARG B C 1
ATOM 3950 O O . ARG B 1 248 ? -19.344 6.617 9.008 1 75.12 248 ARG B O 1
ATOM 3957 N N . TRP B 1 249 ? -17.25 6.172 9.289 1 75.06 249 TRP B N 1
ATOM 3958 C CA . TRP B 1 249 ? -16.953 6.234 7.863 1 75.06 249 TRP B CA 1
ATOM 3959 C C . TRP B 1 249 ? -17.375 4.941 7.168 1 75.06 249 TRP B C 1
ATOM 3961 O O . TRP B 1 249 ? -17.172 3.85 7.703 1 75.06 249 TRP B O 1
ATOM 3971 N N . SER B 1 250 ? -17.906 5.012 5.992 1 74 250 SER B N 1
ATOM 3972 C CA . SER B 1 250 ? -18.281 3.889 5.137 1 74 250 SER B CA 1
ATOM 3973 C C . SER B 1 250 ? -17.922 4.164 3.68 1 74 250 SER B C 1
ATOM 3975 O O . SER B 1 250 ? -17.969 5.312 3.232 1 74 250 SER B O 1
ATOM 3977 N N . PRO B 1 251 ? -17.516 3.104 2.941 1 73.88 251 PRO B N 1
ATOM 3978 C CA . PRO B 1 251 ? -17.312 3.328 1.511 1 73.88 251 PRO B CA 1
ATOM 3979 C C . PRO B 1 251 ? -18.531 3.93 0.817 1 73.88 251 PRO B C 1
ATOM 3981 O O . PRO B 1 251 ? -19.656 3.555 1.122 1 73.88 251 PRO B O 1
ATOM 3984 N N . ALA B 1 252 ? -18.25 4.992 -0.019 1 71.44 252 ALA B N 1
ATOM 3985 C CA . ALA B 1 252 ? -19.328 5.59 -0.803 1 71.44 252 ALA B CA 1
ATOM 3986 C C . ALA B 1 252 ? -19.766 4.66 -1.932 1 71.44 252 ALA B C 1
ATOM 3988 O O . ALA B 1 252 ? -18.953 4.242 -2.752 1 71.44 252 ALA B O 1
ATOM 3989 N N . LEU B 1 253 ? -20.734 3.9 -1.749 1 60.25 253 LEU B N 1
ATOM 3990 C CA . LEU B 1 253 ? -21.219 2.986 -2.781 1 60.25 253 LEU B CA 1
ATOM 3991 C C . LEU B 1 253 ? -21.812 3.756 -3.953 1 60.25 253 LEU B C 1
ATOM 3993 O O . LEU B 1 253 ? -22.594 4.695 -3.756 1 60.25 253 LEU B O 1
ATOM 3997 N N . GLY B 1 254 ? -21 4.184 -4.977 1 51.62 254 GLY B N 1
ATOM 3998 C CA . GLY B 1 254 ? -21.547 4.887 -6.129 1 51.62 254 GLY B CA 1
ATOM 3999 C C . GLY B 1 254 ? -22.969 4.488 -6.465 1 51.62 254 GLY B C 1
ATOM 4000 O O . GLY B 1 254 ? -23.375 3.35 -6.219 1 51.62 254 GLY B O 1
ATOM 4001 N N . ARG B 1 255 ? -23.953 5.465 -6.48 1 42.66 255 ARG B N 1
ATOM 4002 C CA . ARG B 1 255 ? -25.219 5.199 -7.145 1 42.66 255 ARG B CA 1
ATOM 4003 C C . ARG B 1 255 ? -25 4.566 -8.516 1 42.66 255 ARG B C 1
ATOM 4005 O O . ARG B 1 255 ? -24.125 4.988 -9.266 1 42.66 255 ARG B O 1
ATOM 4012 N N . PRO B 1 256 ? -25.547 3.373 -8.758 1 37.16 256 PRO B N 1
ATOM 4013 C CA . PRO B 1 256 ? -25.531 2.967 -10.164 1 37.16 256 PRO B CA 1
ATOM 4014 C C . PRO B 1 256 ? -25.891 4.109 -11.109 1 37.16 256 PRO B C 1
ATOM 4016 O O . PRO B 1 256 ? -26.781 4.902 -10.812 1 37.16 256 PRO B O 1
ATOM 4019 N N . ARG B 1 257 ? -24.984 4.664 -11.852 1 32.69 257 ARG B N 1
ATOM 4020 C CA . ARG B 1 257 ? -25.484 5.551 -12.898 1 32.69 257 ARG B CA 1
ATOM 4021 C C . ARG B 1 257 ? -26.719 4.973 -13.578 1 32.69 257 ARG B C 1
ATOM 4023 O O . ARG B 1 257 ? -26.656 3.879 -14.148 1 32.69 257 ARG B O 1
ATOM 4030 N N . VAL B 1 258 ? -27.891 5.32 -13.086 1 32.62 258 VAL B N 1
ATOM 4031 C CA . VAL B 1 258 ? -29.078 5.031 -13.883 1 32.62 258 VAL B CA 1
ATOM 4032 C C . VAL B 1 258 ? -28.844 5.477 -15.328 1 32.62 258 VAL B C 1
ATOM 4034 O O . VAL B 1 258 ? -28.406 6.602 -15.57 1 32.62 258 VAL B O 1
ATOM 4037 N N . PRO B 1 259 ? -28.812 4.543 -16.281 1 38.19 259 PRO B N 1
ATOM 4038 C CA . PRO B 1 259 ? -28.812 4.953 -17.688 1 38.19 259 PRO B CA 1
ATOM 4039 C C . PRO B 1 259 ? -29.844 6.039 -17.984 1 38.19 259 PRO B C 1
ATOM 4041 O O . PRO B 1 259 ? -30.969 5.996 -17.453 1 38.19 259 PRO B O 1
ATOM 4044 N N . SER B 1 260 ? -29.406 7.254 -18.219 1 32.59 260 SER B N 1
ATOM 4045 C CA . SER B 1 260 ? -30.312 8.266 -18.734 1 32.59 260 SER B CA 1
ATOM 4046 C C . SER B 1 260 ? -31.203 7.707 -19.844 1 32.59 260 SER B C 1
ATOM 4048 O O . SER B 1 260 ? -30.719 7.074 -20.781 1 32.59 260 SER B O 1
ATOM 4050 N N . LYS B 1 261 ? -32.531 7.59 -19.609 1 30.8 261 LYS B N 1
ATOM 4051 C CA . LYS B 1 261 ? -33.531 7.383 -20.672 1 30.8 261 LYS B CA 1
ATOM 4052 C C . LYS B 1 261 ? -33.375 8.406 -21.781 1 30.8 261 LYS B C 1
ATOM 4054 O O . LYS B 1 261 ? -33.406 9.617 -21.547 1 30.8 261 LYS B O 1
ATOM 4059 N N . LYS B 1 262 ? -32.625 8.086 -22.922 1 33.94 262 LYS B N 1
ATOM 4060 C CA . LYS B 1 262 ? -32.875 8.781 -24.172 1 33.94 262 LYS B CA 1
ATOM 4061 C C . LYS B 1 262 ? -34.375 9.008 -24.375 1 33.94 262 LYS B C 1
ATOM 4063 O O . LYS B 1 262 ? -35.156 8.055 -24.391 1 33.94 262 LYS B O 1
ATOM 4068 N N . GLY B 1 263 ? -34.875 10.109 -23.953 1 23.41 263 GLY B N 1
ATOM 4069 C CA . GLY B 1 263 ? -36.156 10.547 -24.5 1 23.41 263 GLY B CA 1
ATOM 4070 C C . GLY B 1 263 ? -36.344 10.18 -25.953 1 23.41 263 GLY B C 1
ATOM 4071 O O . GLY B 1 263 ? -35.344 10.102 -26.703 1 23.41 263 GLY B O 1
ATOM 4072 N N . ARG B 1 264 ? -37.562 9.75 -26.422 1 24.22 264 ARG B N 1
ATOM 4073 C CA . ARG B 1 264 ? -38.156 9.898 -27.75 1 24.22 264 ARG B CA 1
ATOM 4074 C C . ARG B 1 264 ? -38.062 11.344 -28.234 1 24.22 264 ARG B C 1
ATOM 4076 O O . ARG B 1 264 ? -38.25 12.273 -27.453 1 24.22 264 ARG B O 1
#

Nearest PDB structures (foldseek):
  3bwg-assembly1_B  TM=6.085E-01  e=3.735E-19  Bacillus subtilis subsp. subtilis str. 168
  4u0w-assembly1_A  TM=6.439E-01  e=2.348E-18  Bacillus subtilis subsp. subtilis str. 168
  3bwg-assembly1_A  TM=6.276E-01  e=1.108E-17  Bacillus subtilis subsp. subtilis str. 168
  3bwg-assembly2_C-2  TM=6.269E-01  e=6.963E-17  Bacillus subtilis subsp. subtilis str. 168
  2wv0-assembly3_F  TM=5.773E-01  e=1.237E-16  Bacillus subtilis

pLDDT: mean 80.72, std 17.56, range [23.16, 98.12]

Radius of gyration: 24.15 Å; Cα contacts (8 Å, |Δi|>4): 1097; chains: 2; bounding box: 77×67×59 Å

Foldseek 3Di:
DVPPVLQVLLVVLLLVVVVCLLVCVQPAFHFDDALVVSCVVSVHDSSSPVNSLVVCVVVVQWDQDVPPHIGGHNPPSQAADEAAVLPNVVSVQVQQVQKAKDWDDWDKDQDDPVVCVLQVHDPPWIWIWTWMFIGDPRATWKIKIKTFTPVQVVQDDPVCVNRHPPVVSSVVVVFDWDDKDKDKDKDFDDDPNCVSRVHDGGRMWIWMWMWIATPVRGTGMIMIMTGDPSHHDYDFDWDWDDDPPDIDIDTDNPDPPPPPPPDD/DVPPVLQVLLVVLLLVVVVCLLVCVQPAFHFDDALVVSCVVSVHDSSSPVNSLVVCVVVVQWDQDVPPHIGGHNPPLQAADEAAVLPNVVVVQVQLVQKAKDWDDWDKDQDDPVVCVLQVHDPPWIWIWTWMFIGDPRATWKIKIKTFTPVQVVQDDPVCVNRHPPVVSSVVVVFDWDDKDKDKDKDFDDDPNCVSRVHDGGRMWIWMWMWIATPVRGTGMIMIMTGDPSHHDYDFDWDWDDDPPDIDIDTDNPDPPPPPPPDD

Solvent-accessible surface area (backbone atoms only — not comparable to full-atom values): 27118 Å² total; per-residue (Å²): 63,80,64,26,33,37,58,37,56,7,47,50,50,28,52,47,53,49,47,34,40,53,69,48,78,44,38,62,62,34,73,53,75,52,53,68,54,48,10,60,66,67,72,49,50,51,67,23,41,51,50,14,50,46,52,36,34,73,68,58,49,32,45,79,39,89,97,76,47,41,25,28,34,65,60,75,68,61,70,39,50,69,35,43,49,45,40,40,40,50,35,51,54,46,43,50,70,71,29,49,63,46,68,76,46,77,48,76,40,78,56,57,67,71,54,32,62,70,33,65,55,58,90,88,53,45,21,27,38,36,33,36,35,32,22,54,95,84,39,50,38,36,42,36,40,38,42,21,44,36,84,61,40,71,71,58,49,73,69,50,59,44,74,42,55,63,67,58,56,47,43,71,72,67,52,57,71,35,37,31,42,36,38,39,35,32,34,51,27,47,57,66,58,8,61,71,46,74,46,56,68,58,37,47,20,22,31,37,40,35,40,32,18,26,84,87,64,48,34,56,35,39,38,42,36,38,28,35,37,52,46,35,34,41,22,36,44,30,28,55,41,72,55,93,92,58,62,33,40,32,65,41,68,73,72,75,77,68,77,73,77,76,75,134,61,79,66,27,32,35,57,37,55,7,46,50,51,28,52,45,53,48,45,34,40,58,69,47,77,44,39,63,61,33,73,53,76,51,54,68,55,48,9,62,66,65,73,50,49,52,67,24,41,50,50,13,51,48,53,37,34,75,70,57,49,32,43,79,40,88,96,75,45,41,25,29,34,66,60,76,68,59,70,39,50,69,36,43,50,46,39,39,39,52,36,51,54,46,44,50,71,71,30,48,61,46,68,76,44,76,48,76,40,77,56,56,68,72,54,32,61,72,32,66,56,57,90,87,54,44,21,28,38,36,33,37,36,33,22,54,95,84,38,50,39,36,42,36,39,38,39,21,45,36,84,61,40,70,70,58,50,72,68,50,58,44,73,41,54,63,68,59,57,47,42,71,72,67,52,58,71,37,36,32,44,37,39,40,34,33,35,53,28,48,56,67,58,8,61,70,46,75,46,57,69,58,37,46,19,23,31,38,39,36,40,33,17,27,83,88,65,46,35,56,36,40,36,42,34,38,29,34,38,54,47,35,33,41,21,35,47,31,30,54,40,73,56,93,94,58,63,34,41,32,64,42,69,72,72,76,80,71,77,77,77,78,73,131

InterPro domains:
  IPR000524 Transcription regulator HTH, GntR [PF00392] (10-72)
  IPR000524 Transcription regulator HTH, GntR [PR00035] (32-46)
  IPR000524 Transcription regulator HTH, GntR [PR00035] (46-62)
  IPR000524 Transcription regulator HTH, GntR [PS50949] (7-75)
  IPR000524 Transcription regulator HTH, GntR [SM00345] (13-72)
  IPR000524 Transcription regulator HTH, GntR [cd07377] (9-72)
  IPR011663 UbiC transcription regulator-associated [PF07702] (95-232)
  IPR011663 UbiC transcription regulator-associated [SM00866] (94-233)
  IPR028978 Chorismate pyruvate-lyase/UbiC transcription regulator-associated domain superfamily [G3DSA:3.40.1410.10] (82-241)
  IPR028978 Chorismate pyruvate-lyase/UbiC transcription regulator-associated domain superfamily [SSF64288] (60-238)
  IPR036388 Winged helix-like DNA-binding domain superfamily [G3DSA:1.10.10.10] (3-81)
  IPR036390 Winged helix DNA-binding domain superfamily [SSF46785] (10-81)
  IPR050679 Bacterial HTH-type transcriptional regulator [PTHR44846] (6-238)

Organism: NCBI:txid1064539